Protein AF-A0A532UR45-F1 (afdb_monomer)

Mean predicted aligned error: 6.89 Å

Sequence (452 aa):
MAKKKDTLVPYDQVFPGFEAVYTGETSSTPVRENQMVSTLYSDEDGNLISQWCTIPWIFPNEEGQWKEDEWDDTVKHLCEMQSKLGPLTDSIRLLRCHITGLIPCDSGLPVTVDELLFAIARGKLERSSFKNGCLCSGLGCEQLKTSQPRHAESIRTIHAVLNAYLAGEPGQNVVKAHPEAAGFINRSYEWLGAVTDLSKVQRKMLDRMLLTFDFFIKLNYTGTDPQSSLDGSALQDMKALEALGKDVFYDENGRGLCLDAEIADQAGLPKIRPEWDPAYRETLDELKDTQKRELYETCCAIASGIHTASDCHHNTFRYIENWIHGIGTGRLGIPTRKAQSEKQRLGHMLFGYALGLDRWLMRVPMQFLLLDLGHSDLGFDPRNNILRVYACLGEEVTDIKQWLAACLWYNLVHNQQGGLISHTDLIQRCKDQGITIHEWMDSRRQRQTPRE

Solvent-accessible surface area (backbone atoms only — not comparable to full-atom values): 25284 Å² total; per-residue (Å²): 129,60,52,60,53,48,36,70,54,62,64,93,81,46,54,69,53,44,47,42,27,25,63,43,42,68,41,100,59,93,45,70,37,49,60,77,58,24,28,38,31,40,52,98,88,19,35,29,30,43,33,33,52,49,48,67,94,53,51,42,43,85,75,35,45,72,68,70,87,75,54,51,73,67,55,51,49,54,26,52,52,47,57,73,66,54,90,71,54,68,50,48,52,51,42,49,46,51,47,33,17,44,43,69,52,43,65,31,65,64,59,52,58,51,50,49,38,42,20,48,54,69,59,36,68,63,83,75,35,60,56,41,49,91,51,74,88,59,67,75,54,90,55,45,37,74,58,54,84,62,50,58,57,53,55,52,49,52,54,50,52,53,52,38,38,75,72,59,52,57,65,70,60,52,31,70,76,38,61,94,43,34,74,59,51,54,51,51,48,63,37,44,47,57,64,87,73,52,49,75,54,44,51,48,51,50,52,52,46,52,57,52,47,59,52,51,59,58,69,55,60,67,80,76,54,94,76,74,65,93,69,81,53,70,66,51,51,50,52,52,50,50,52,48,49,32,30,50,69,68,34,81,87,13,67,30,44,47,44,41,51,53,38,16,62,75,66,74,48,69,86,67,41,30,73,86,42,77,64,31,58,59,56,51,73,68,45,80,51,66,68,61,35,34,42,48,52,38,51,12,52,53,60,36,50,61,71,85,77,54,81,61,72,55,47,55,72,58,51,54,52,26,49,52,36,13,58,36,68,46,38,49,76,61,86,89,56,71,79,62,52,66,61,51,54,49,42,50,50,40,47,14,39,29,39,27,40,29,37,53,76,62,68,51,58,68,66,58,55,54,54,58,50,71,77,53,89,75,88,66,83,39,59,70,39,24,51,49,43,51,67,41,41,53,85,77,78,51,72,69,43,51,49,52,48,50,53,44,33,46,43,42,37,67,26,82,86,39,10,41,65,72,33,55,75,57,53,52,54,37,41,77,70,74,48,70,69,49,60,46,61,52,57,51,56,63,69,71,51,79,83,128

Foldseek 3Di:
DADDFLAWDFQVPDAQQKTKTFHSDFDPDWDWFFPFAWTWTADPRRTIMTMGGLQAPFGADGRNHGPPVPDDPLSVVLRVLVVVVPDDDPQLVLLSSLLRQADLLAPLPPVLVLQSLLCLQVSGHDLAAARRHDPDPGNNCLRHDHSDPCLLVVLVLVLVLLVCQLVQNPLVVSCVVPVVCNVVSVLLCVLQDGNVPADPLLVLLSVLLSLLSVLVNLVPPSVPPPPPDDDDVVVVSVVVSVVSCCLNANPCNHPNQVSQVVSCVVLVAPRQAAPPPPCLVVSLVPDPDPLSSLQSVLSNLSNCPPPPSPPRVNCNVVSVSLSSNCSRNVHSDDPPDDPCPSVVVSLLQLVLQLLLLLCVLVLHPLVVVVVLCVVDPLVDDSNVNSCSSCVSNDNDDDSSSSSSSSSSSSCQDPNPSRHNVVVVVSQVSCVVRVDHSCVNVVVVVVVPDDDD

Radius of gyration: 24.8 Å; Cα contacts (8 Å, |Δi|>4): 597; chains: 1; bounding box: 60×56×69 Å

Nearest PDB structures (foldseek):
  7p5j-assembly1_B  TM=1.112E-01  e=3.186E+00  Homo sapiens
  4m7c-assembly1_B  TM=1.637E-01  e=8.198E+00  Homo sapiens
  7rtt-assembly1_A  TM=1.139E-01  e=8.576E+00  Mus musculus
  8ct1-assembly1_A  TM=9.753E-02  e=9.815E+00  Homo sapiens

pLDDT: mean 87.44, std 14.0, range [32.69, 98.62]

Secondary structure (DSSP, 8-state):
-PPPTTEEPPGGGS-TTEEEEEEEEE-SS--EEEETTEEEEE-TT-EEEEEEESSTT----TTS---GGG--HHHHHHHHHHHHH-SPPHHHHHHHHHHHT--TT-TTTTHHHHHHHHHHHHTS--TT-B---SS-TTSS-TTPBPSSTTHHHHHHHHHHHHHHHHTT--HHHHHHH-GGGHHHHHHHHHHH--GGG--HHHHHHHHHHHHHHHHHHHHT----STT--SSSHHHHHHHHHHHHHIIIII-TTSHHHHHHHHHHHHHTPPPP--TTSTHHHHHHHH---HHHHHHHHHHHHHHT-STTSS--TTTHHHHHHHHHHHHHHS-S--TTS-TTHHHHHHHHHHHHHHHHHHHHHTT--HHHHHHHHTT---SS--HHHHHHHHHHH-S---HHHHHHHHHHHHHHHH-TTTSGGG-HHHHHHHHHTT--S-HHHHHHHHHHSPP-

Structure (mmCIF, N/CA/C/O backbone):
data_AF-A0A532UR45-F1
#
_entry.id   AF-A0A532UR45-F1
#
loop_
_atom_site.group_PDB
_atom_site.id
_atom_site.type_symbol
_atom_site.label_atom_id
_atom_site.label_alt_id
_atom_site.label_comp_id
_atom_site.label_asym_id
_atom_site.label_entity_id
_atom_site.label_seq_id
_atom_site.pdbx_PDB_ins_code
_atom_site.Cartn_x
_atom_site.Cartn_y
_atom_site.Cartn_z
_atom_site.occupancy
_atom_site.B_iso_or_equiv
_atom_site.auth_seq_id
_atom_site.auth_comp_id
_atom_site.auth_asym_id
_atom_site.auth_atom_id
_atom_site.pdbx_PDB_model_num
ATOM 1 N N . MET A 1 1 ? -9.976 -26.408 -26.961 1.00 70.56 1 MET A N 1
ATOM 2 C CA . MET A 1 1 ? -9.639 -26.769 -25.563 1.00 70.56 1 MET A CA 1
ATOM 3 C C . MET A 1 1 ? -9.176 -25.501 -24.886 1.00 70.56 1 MET A C 1
ATOM 5 O O . MET A 1 1 ? -8.404 -24.789 -25.517 1.00 70.56 1 MET A O 1
ATOM 9 N N . ALA A 1 2 ? -9.637 -25.234 -23.664 1.00 81.06 2 ALA A N 1
ATOM 10 C CA . ALA A 1 2 ? -9.231 -24.042 -22.930 1.00 81.06 2 ALA A CA 1
ATOM 11 C C . ALA A 1 2 ? -7.707 -24.005 -22.751 1.00 81.06 2 ALA A C 1
ATOM 13 O O . ALA A 1 2 ? -7.080 -25.028 -22.447 1.00 81.06 2 ALA A O 1
ATOM 14 N N . LYS A 1 3 ? -7.107 -22.832 -22.960 1.00 90.19 3 LYS A N 1
ATOM 15 C CA . LYS A 1 3 ? -5.696 -22.596 -22.633 1.00 90.19 3 LYS A CA 1
ATOM 16 C C . LYS A 1 3 ? -5.478 -22.748 -21.131 1.00 90.19 3 LYS A C 1
ATOM 18 O O . LYS A 1 3 ? -6.390 -22.555 -20.338 1.00 90.19 3 LYS A O 1
ATOM 23 N N . LYS A 1 4 ? -4.259 -23.105 -20.726 1.00 87.88 4 LYS A N 1
ATOM 24 C CA . LYS A 1 4 ? -3.931 -23.278 -19.309 1.00 87.88 4 LYS A CA 1
ATOM 25 C C . LYS A 1 4 ? -4.059 -21.936 -18.576 1.00 87.88 4 LYS A C 1
ATOM 27 O O . LYS A 1 4 ? -3.504 -20.938 -19.031 1.00 87.88 4 LYS A O 1
ATOM 32 N N . LYS A 1 5 ? -4.743 -21.952 -17.431 1.00 87.19 5 LYS A N 1
ATOM 33 C CA . LYS A 1 5 ? -4.854 -20.810 -16.520 1.00 87.19 5 LYS A CA 1
ATOM 34 C C . LYS A 1 5 ? -3.478 -20.228 -16.161 1.00 87.19 5 LYS A C 1
ATOM 36 O O . LYS A 1 5 ? -2.498 -20.972 -16.059 1.00 87.19 5 LYS A O 1
ATOM 41 N N . ASP A 1 6 ? -3.429 -18.908 -16.002 1.00 83.44 6 ASP A N 1
ATOM 42 C CA . ASP A 1 6 ? -2.278 -18.102 -15.573 1.00 83.44 6 ASP A CA 1
ATOM 43 C C . ASP A 1 6 ? -1.048 -18.242 -16.487 1.00 83.44 6 ASP A C 1
ATOM 45 O O . ASP A 1 6 ? 0.090 -17.969 -16.103 1.00 83.44 6 ASP A O 1
ATOM 49 N N . THR A 1 7 ? -1.274 -18.672 -17.731 1.00 89.31 7 THR A N 1
ATOM 50 C CA . THR A 1 7 ? -0.250 -18.702 -18.779 1.00 89.31 7 THR A CA 1
ATOM 51 C C . THR A 1 7 ? -0.288 -17.388 -19.543 1.00 89.31 7 THR A C 1
ATOM 53 O O . THR A 1 7 ? -1.366 -16.956 -19.957 1.00 89.31 7 THR A O 1
ATOM 56 N N . LEU A 1 8 ? 0.878 -16.764 -19.736 1.00 91.81 8 LEU A N 1
ATOM 57 C CA . LEU A 1 8 ? 0.994 -15.524 -20.500 1.00 91.81 8 LEU A CA 1
ATOM 58 C C . LEU A 1 8 ? 0.476 -15.721 -21.927 1.00 91.81 8 LEU A C 1
ATOM 60 O O . LEU A 1 8 ? 0.779 -16.717 -22.589 1.00 91.81 8 LEU A O 1
ATOM 64 N N . VAL A 1 9 ? -0.283 -14.739 -22.401 1.00 94.25 9 VAL A N 1
ATOM 65 C CA . VAL A 1 9 ? -0.673 -14.643 -23.810 1.00 94.25 9 VAL A CA 1
ATOM 66 C C . VAL A 1 9 ? 0.598 -14.452 -24.661 1.00 94.25 9 VAL A C 1
ATOM 68 O O . VAL A 1 9 ? 1.576 -13.880 -24.165 1.00 94.25 9 VAL A O 1
ATOM 71 N N . PRO A 1 10 ? 0.664 -14.940 -25.914 1.00 94.44 10 PRO A N 1
ATOM 72 C CA . PRO A 1 10 ? 1.804 -14.682 -26.795 1.00 94.44 10 PRO A CA 1
ATOM 73 C C . PRO A 1 10 ? 2.167 -13.190 -26.886 1.00 94.44 10 PRO A C 1
ATOM 75 O O . PRO A 1 10 ? 1.291 -12.327 -26.893 1.00 94.44 10 PRO A O 1
ATOM 78 N N . TYR A 1 11 ? 3.468 -12.876 -26.909 1.00 92.88 11 TYR A N 1
ATOM 79 C CA . TYR A 1 11 ? 3.941 -11.488 -26.801 1.00 92.88 11 TYR A CA 1
ATOM 80 C C . TYR A 1 11 ? 3.491 -10.596 -27.969 1.00 92.88 11 TYR A C 1
ATOM 82 O O . TYR A 1 11 ? 3.271 -9.405 -27.797 1.00 92.88 11 TYR A O 1
ATOM 90 N N . ASP A 1 12 ? 3.328 -11.170 -29.156 1.00 91.81 12 ASP A N 1
ATOM 91 C CA . ASP A 1 12 ? 2.842 -10.490 -30.359 1.00 91.81 12 ASP A CA 1
ATOM 92 C C . ASP A 1 12 ? 1.362 -10.078 -30.286 1.00 91.81 12 ASP A C 1
ATOM 94 O O . ASP A 1 12 ? 0.900 -9.310 -31.125 1.00 91.81 12 ASP A O 1
ATOM 98 N N . GLN A 1 13 ? 0.633 -10.553 -29.274 1.00 92.00 13 GLN A N 1
ATOM 99 C CA . GLN A 1 13 ? -0.769 -10.216 -29.021 1.00 92.00 13 GLN A CA 1
ATOM 100 C C . GLN A 1 13 ? -0.943 -9.213 -27.870 1.00 92.00 13 GLN A C 1
ATOM 102 O O . GLN A 1 13 ? -2.070 -8.835 -27.550 1.00 92.00 13 GLN A O 1
ATOM 107 N N . VAL A 1 14 ? 0.148 -8.773 -27.234 1.00 91.81 14 VAL A N 1
ATOM 108 C CA . VAL A 1 14 ? 0.117 -7.741 -26.190 1.00 91.81 14 VAL A CA 1
ATOM 109 C C . VAL A 1 14 ? 0.839 -6.483 -26.657 1.00 91.81 14 VAL A C 1
ATOM 111 O O . VAL A 1 14 ? 1.890 -6.529 -27.294 1.00 91.81 14 VAL A O 1
ATOM 114 N N . PHE A 1 15 ? 0.264 -5.331 -26.331 1.00 91.44 15 PHE A N 1
ATOM 115 C CA . PHE A 1 15 ? 0.822 -4.035 -26.698 1.00 91.44 15 PHE A CA 1
ATOM 116 C C . PHE A 1 15 ? 1.814 -3.542 -25.635 1.00 91.44 15 PHE A C 1
ATOM 118 O O . PHE A 1 15 ? 1.687 -3.895 -24.458 1.00 91.44 15 PHE A O 1
ATOM 125 N N . PRO A 1 16 ? 2.798 -2.702 -26.009 1.00 94.00 16 PRO A N 1
ATOM 126 C CA . PRO A 1 16 ? 3.632 -1.995 -25.046 1.00 94.00 16 PRO A CA 1
ATOM 127 C C . PRO A 1 16 ? 2.796 -1.322 -23.957 1.00 94.00 16 PRO A C 1
ATOM 129 O O . PRO A 1 16 ? 1.780 -0.699 -24.244 1.00 94.00 16 PRO A O 1
ATOM 132 N N . GLY A 1 17 ? 3.215 -1.468 -22.702 1.00 91.69 17 GLY A N 1
ATOM 133 C CA . GLY A 1 17 ? 2.440 -0.987 -21.562 1.00 91.69 17 GLY A CA 1
ATOM 134 C C . GLY A 1 17 ? 1.393 -1.970 -21.033 1.00 91.69 17 GLY A C 1
ATOM 135 O O . GLY A 1 17 ? 0.958 -1.772 -19.903 1.00 91.69 17 GLY A O 1
ATOM 136 N N . PHE A 1 18 ? 1.076 -3.070 -21.719 1.00 93.62 18 PHE A N 1
ATOM 137 C CA . PHE A 1 18 ? 0.091 -4.067 -21.278 1.00 93.62 18 PHE A CA 1
ATOM 138 C C . PHE A 1 18 ? 0.689 -5.458 -21.068 1.00 93.62 18 PHE A C 1
ATOM 140 O O . PHE A 1 18 ? 1.755 -5.786 -21.587 1.00 93.62 18 PHE A O 1
ATOM 147 N N . GLU A 1 19 ? -0.024 -6.277 -20.298 1.00 93.12 19 GLU A N 1
ATOM 148 C CA . GLU A 1 19 ? 0.224 -7.710 -20.183 1.00 93.12 19 GLU A CA 1
ATOM 149 C C . GLU A 1 19 ? -1.102 -8.477 -20.060 1.00 93.12 19 GLU A C 1
ATOM 151 O O . GLU A 1 19 ? -2.129 -7.889 -19.712 1.00 93.12 19 GLU A O 1
ATOM 156 N N . ALA A 1 20 ? -1.099 -9.769 -20.397 1.00 93.25 20 ALA A N 1
ATOM 157 C CA . ALA A 1 20 ? -2.294 -10.599 -20.349 1.00 93.25 20 ALA A CA 1
ATOM 158 C C . ALA A 1 20 ? -2.008 -12.076 -20.035 1.00 93.25 20 ALA A C 1
ATOM 160 O O . ALA A 1 20 ? -0.983 -12.632 -20.441 1.00 93.25 20 ALA A O 1
ATOM 161 N N . VAL A 1 21 ? -2.956 -12.738 -19.365 1.00 91.94 21 VAL A N 1
ATOM 162 C CA . VAL A 1 21 ? -2.961 -14.196 -19.151 1.00 91.94 21 VAL A CA 1
ATOM 163 C C . VAL A 1 21 ? -4.276 -14.831 -19.573 1.00 91.94 21 VAL A C 1
ATOM 165 O O . VAL A 1 21 ? -5.342 -14.220 -19.505 1.00 91.94 21 VAL A O 1
ATOM 168 N N . TYR A 1 22 ? -4.204 -16.106 -19.942 1.00 92.62 22 TYR A N 1
ATOM 169 C CA . TYR A 1 22 ? -5.384 -16.950 -20.072 1.00 92.62 22 TYR A CA 1
ATOM 170 C C . TYR A 1 22 ? -5.962 -17.297 -18.699 1.00 92.62 22 TYR A C 1
ATOM 172 O O . TYR A 1 22 ? -5.237 -17.679 -17.783 1.00 92.62 22 TYR A O 1
ATOM 180 N N . THR A 1 23 ? -7.283 -17.238 -18.573 1.00 89.56 23 THR A N 1
ATOM 181 C CA . THR A 1 23 ? -7.998 -17.538 -17.318 1.00 89.56 23 THR A CA 1
ATOM 182 C C . THR A 1 23 ? -8.205 -19.034 -17.071 1.00 89.56 23 THR A C 1
ATOM 184 O O . THR A 1 23 ? -8.494 -19.442 -15.950 1.00 89.56 23 THR A O 1
ATOM 187 N N . GLY A 1 24 ? -8.045 -19.871 -18.102 1.00 90.62 24 GLY A N 1
ATOM 188 C CA . GLY A 1 24 ? -8.428 -21.287 -18.048 1.00 90.62 24 GLY A CA 1
ATOM 189 C C . GLY A 1 24 ? -9.858 -21.568 -18.500 1.00 90.62 24 GLY A C 1
ATOM 190 O O . GLY A 1 24 ? -10.245 -22.731 -18.596 1.00 90.62 24 GLY A O 1
ATOM 191 N N . GLU A 1 25 ? -10.629 -20.524 -18.793 1.00 92.06 25 GLU A N 1
ATOM 192 C CA . GLU A 1 25 ? -12.041 -20.612 -19.141 1.00 92.06 25 GLU A CA 1
ATOM 193 C C . GLU A 1 25 ? -12.277 -20.273 -20.618 1.00 92.06 25 GLU A C 1
ATOM 195 O O . GLU A 1 25 ? -11.432 -19.680 -21.296 1.00 92.06 25 GLU A O 1
ATOM 200 N N . THR A 1 26 ? -13.440 -20.674 -21.131 1.00 94.19 26 THR A N 1
ATOM 201 C CA . THR A 1 26 ? -13.862 -20.393 -22.508 1.00 94.19 26 THR A CA 1
ATOM 202 C C . THR A 1 26 ? -15.289 -19.877 -22.538 1.00 94.19 26 THR A C 1
ATOM 204 O O . THR A 1 26 ? -16.128 -20.357 -21.777 1.00 94.19 26 THR A O 1
ATOM 207 N N . SER A 1 27 ? -15.582 -18.987 -23.478 1.00 93.75 27 SER A N 1
ATOM 208 C CA . SER A 1 27 ? -16.926 -18.499 -23.768 1.00 93.75 27 SER A CA 1
ATOM 209 C C . SER A 1 27 ? -17.316 -18.815 -25.210 1.00 93.75 27 SER A C 1
ATOM 211 O O . SER A 1 27 ? -16.515 -18.673 -26.130 1.00 93.75 27 SER A O 1
ATOM 213 N N . SER A 1 28 ? -18.571 -19.221 -25.417 1.00 91.94 28 SER A N 1
ATOM 214 C CA . SER A 1 28 ? -19.148 -19.419 -26.755 1.00 91.94 28 SER A CA 1
ATOM 215 C C . SER A 1 28 ? -19.608 -18.117 -27.419 1.00 91.94 28 SER A C 1
ATOM 217 O O . SER A 1 28 ? -19.982 -18.125 -28.588 1.00 91.94 28 SER A O 1
ATOM 219 N N . THR A 1 29 ? -19.636 -17.011 -26.675 1.00 93.88 29 THR A N 1
ATOM 220 C CA . THR A 1 29 ? -19.993 -15.675 -27.167 1.00 93.88 29 THR A CA 1
ATOM 221 C C . THR A 1 29 ? -18.860 -14.694 -26.888 1.00 93.88 29 THR A C 1
ATOM 223 O O . THR A 1 29 ? -18.220 -14.830 -25.842 1.00 93.88 29 THR A O 1
ATOM 226 N N . PRO A 1 30 ? -18.629 -13.687 -27.752 1.00 93.81 30 PRO A N 1
ATOM 227 C CA . PRO A 1 30 ? -17.631 -12.660 -27.489 1.00 93.81 30 PRO A CA 1
ATOM 228 C C . PRO A 1 30 ? -17.841 -12.002 -26.123 1.00 93.81 30 PRO A C 1
ATOM 230 O O . PRO A 1 30 ? -18.949 -11.560 -25.814 1.00 93.81 30 PRO A O 1
ATOM 233 N N . VAL A 1 31 ? -16.783 -11.949 -25.316 1.00 92.50 31 VAL A N 1
ATOM 234 C CA . VAL A 1 31 ? -16.777 -11.288 -24.004 1.00 92.50 31 VAL A CA 1
ATOM 235 C C . VAL A 1 31 ? -15.895 -10.053 -24.083 1.00 92.50 31 VAL A C 1
ATOM 237 O O . VAL A 1 31 ? -14.820 -10.096 -24.684 1.00 92.50 31 VAL A O 1
ATOM 240 N N . ARG A 1 32 ? -16.352 -8.960 -23.471 1.00 92.00 32 ARG A N 1
ATOM 241 C CA . ARG A 1 32 ? -15.532 -7.806 -23.110 1.00 92.00 32 ARG A CA 1
ATOM 242 C C . ARG A 1 32 ? -16.158 -7.128 -21.899 1.00 92.00 32 ARG A C 1
ATOM 244 O O . ARG A 1 32 ? -17.236 -6.556 -22.018 1.00 92.00 32 ARG A O 1
ATOM 251 N N . GLU A 1 33 ? -15.495 -7.205 -20.756 1.00 90.62 33 GLU A N 1
ATOM 252 C CA . GLU A 1 33 ? -15.994 -6.629 -19.507 1.00 90.62 33 GLU A CA 1
ATOM 253 C C . GLU A 1 33 ? -14.854 -6.119 -18.621 1.00 90.62 33 GLU A C 1
ATOM 255 O O . GLU A 1 33 ? -13.717 -6.598 -18.683 1.00 90.62 33 GLU A O 1
ATOM 260 N N . ASN A 1 34 ? -15.164 -5.126 -17.790 1.00 86.88 34 ASN A N 1
ATOM 261 C CA . ASN A 1 34 ? -14.252 -4.621 -16.775 1.00 86.88 34 ASN A CA 1
ATOM 262 C C . ASN A 1 34 ? -14.258 -5.549 -15.546 1.00 86.88 34 ASN A C 1
ATOM 264 O O . ASN A 1 34 ? -15.299 -5.793 -14.942 1.00 86.88 34 ASN A O 1
ATOM 268 N N . GLN A 1 35 ? -13.074 -6.011 -15.143 1.00 82.56 35 GLN A N 1
ATOM 269 C CA . GLN A 1 35 ? -12.822 -6.742 -13.902 1.00 82.56 35 GLN A CA 1
ATOM 270 C C . GLN A 1 35 ? -11.938 -5.920 -12.956 1.00 82.56 35 GLN A C 1
ATOM 272 O O . GLN A 1 35 ? -10.845 -6.341 -12.564 1.00 82.56 35 GLN A O 1
ATOM 277 N N . MET A 1 36 ? -12.420 -4.724 -12.612 1.00 79.44 36 MET A N 1
ATOM 278 C CA . MET A 1 36 ? -11.828 -3.703 -11.740 1.00 79.44 36 MET A CA 1
ATOM 279 C C . MET A 1 36 ? -10.464 -3.167 -12.204 1.00 79.44 36 MET A C 1
ATOM 281 O O . MET A 1 36 ? -10.320 -1.989 -12.514 1.00 79.44 36 MET A O 1
ATOM 285 N N . VAL A 1 37 ? -9.448 -4.027 -12.223 1.00 80.12 37 VAL A N 1
ATOM 286 C CA . VAL A 1 37 ? -8.055 -3.694 -12.559 1.00 80.12 37 VAL A CA 1
ATOM 287 C C . VAL A 1 37 ? -7.613 -4.272 -13.902 1.00 80.12 37 VAL A C 1
ATOM 289 O O . VAL A 1 37 ? -6.492 -4.034 -14.348 1.00 80.12 37 VAL A O 1
ATOM 292 N N . SER A 1 38 ? -8.483 -5.054 -14.538 1.00 87.06 38 SER A N 1
ATOM 293 C CA . SER A 1 38 ? -8.219 -5.749 -15.791 1.00 87.06 38 SER A CA 1
ATOM 294 C C . SER A 1 38 ? -9.441 -5.707 -16.703 1.00 87.06 38 SER A C 1
ATOM 296 O O . SER A 1 38 ? -10.557 -5.463 -16.254 1.00 87.06 38 SER A O 1
ATOM 298 N N . THR A 1 39 ? -9.226 -5.931 -17.993 1.00 90.38 39 THR A N 1
ATOM 299 C CA . THR A 1 39 ? -10.289 -6.208 -18.958 1.00 90.38 39 THR A CA 1
ATOM 300 C C . THR A 1 39 ? -10.309 -7.707 -19.213 1.00 90.38 39 THR A C 1
ATOM 302 O O . THR A 1 39 ? -9.286 -8.267 -19.616 1.00 90.38 39 THR A O 1
ATOM 305 N N . LEU A 1 40 ? -11.457 -8.348 -18.997 1.00 92.19 40 LEU A N 1
ATOM 306 C CA . LEU A 1 40 ? -11.696 -9.713 -19.451 1.00 92.19 40 LEU A CA 1
ATOM 307 C C . LEU A 1 40 ? -12.231 -9.661 -20.879 1.00 92.19 40 LEU A C 1
ATOM 309 O O . LEU A 1 40 ? -13.204 -8.957 -21.145 1.00 92.19 40 LEU A O 1
ATOM 313 N N . TYR A 1 41 ? -11.631 -10.415 -21.793 1.00 93.88 41 TYR A N 1
ATOM 314 C CA . TYR A 1 41 ? -12.155 -10.579 -23.145 1.00 93.88 41 TYR A CA 1
ATOM 315 C C . TYR A 1 41 ? -11.911 -11.983 -23.695 1.00 93.88 41 TYR A C 1
ATOM 317 O O . TYR A 1 41 ? -11.108 -12.734 -23.152 1.00 93.88 41 TYR A O 1
ATOM 325 N N . SER A 1 42 ? -12.611 -12.356 -24.765 1.00 95.38 42 SER A N 1
ATOM 326 C CA . SER A 1 42 ? -12.399 -13.633 -25.460 1.00 95.38 42 SER A CA 1
ATOM 327 C C . SER A 1 42 ? -11.563 -13.463 -26.732 1.00 95.38 42 SER A C 1
ATOM 329 O O . SER A 1 42 ? -11.825 -12.534 -27.498 1.00 95.38 42 SER A O 1
ATOM 331 N N . ASP A 1 43 ? -10.627 -14.377 -26.997 1.00 94.31 43 ASP A N 1
ATOM 332 C CA . ASP A 1 43 ? -9.973 -14.490 -28.311 1.00 94.31 43 ASP A CA 1
ATOM 333 C C . ASP A 1 43 ? -10.884 -15.149 -29.373 1.00 94.31 43 ASP A C 1
ATOM 335 O O . ASP A 1 43 ? -12.033 -15.506 -29.097 1.00 94.31 43 ASP A O 1
ATOM 339 N N . GLU A 1 44 ? -10.384 -15.296 -30.606 1.00 93.00 44 GLU A N 1
ATOM 340 C CA . GLU A 1 44 ? -11.124 -15.901 -31.731 1.00 93.00 44 GLU A CA 1
ATOM 341 C C . GLU A 1 44 ? -11.523 -17.367 -31.481 1.00 93.00 44 GLU A C 1
ATOM 343 O O . GLU A 1 44 ? -12.534 -17.834 -32.007 1.00 93.00 44 GLU A O 1
ATOM 348 N N . ASP A 1 45 ? -10.765 -18.076 -30.640 1.00 93.19 45 ASP A N 1
ATOM 349 C CA . ASP A 1 45 ? -11.025 -19.460 -30.232 1.00 93.19 45 ASP A CA 1
ATOM 350 C C . ASP A 1 45 ? -11.972 -19.543 -29.014 1.00 93.19 45 ASP A C 1
ATOM 352 O O . ASP A 1 45 ? -12.273 -20.636 -28.519 1.00 93.19 45 ASP A O 1
ATOM 356 N N . GLY A 1 46 ? -12.434 -18.396 -28.507 1.00 94.12 46 GLY A N 1
ATOM 357 C CA . GLY A 1 46 ? -13.294 -18.285 -27.337 1.00 94.12 46 GLY A CA 1
ATOM 358 C C . GLY A 1 46 ? -12.566 -18.450 -26.001 1.00 94.12 46 GLY A C 1
ATOM 359 O O . GLY A 1 46 ? -13.241 -18.573 -24.981 1.00 94.12 46 GLY A O 1
ATOM 360 N N . ASN A 1 47 ? -11.228 -18.465 -25.950 1.00 96.06 47 ASN A N 1
ATOM 361 C CA . ASN A 1 47 ? -10.500 -18.491 -24.676 1.00 96.06 47 ASN A CA 1
ATOM 362 C C . ASN A 1 47 ? -10.630 -17.142 -23.978 1.00 96.06 47 ASN A C 1
ATOM 364 O O . ASN A 1 47 ? -10.408 -16.096 -24.585 1.00 96.06 47 ASN A O 1
ATOM 368 N N . LEU A 1 48 ? -10.934 -17.171 -22.685 1.00 95.12 48 LEU A N 1
ATOM 369 C CA . LEU A 1 48 ? -11.030 -15.969 -21.873 1.00 95.12 48 LEU A CA 1
ATOM 370 C C . LEU A 1 48 ? -9.643 -15.516 -21.404 1.00 95.12 48 LEU A C 1
ATOM 372 O O . LEU A 1 48 ? -8.884 -16.285 -20.803 1.00 95.12 48 LEU A O 1
ATOM 376 N N . ILE A 1 49 ? -9.341 -14.248 -21.661 1.00 94.00 49 ILE A N 1
ATOM 377 C CA . ILE A 1 49 ? -8.082 -13.562 -21.393 1.00 94.00 49 ILE A CA 1
ATOM 378 C C . ILE A 1 49 ? -8.349 -12.410 -20.429 1.00 94.00 49 ILE A C 1
ATOM 380 O O . ILE A 1 49 ? -9.223 -11.583 -20.676 1.00 94.00 49 ILE A O 1
ATOM 384 N N . SER A 1 50 ? -7.560 -12.329 -19.361 1.00 92.00 50 SER A N 1
ATOM 385 C CA . SER A 1 50 ? -7.493 -11.145 -18.503 1.00 92.00 50 SER A CA 1
ATOM 386 C C . SER A 1 50 ? -6.279 -10.317 -18.915 1.00 92.00 50 SER A C 1
ATOM 388 O O . SER A 1 50 ? -5.160 -10.831 -18.928 1.00 92.00 50 SER A O 1
ATOM 390 N N . GLN A 1 51 ? -6.494 -9.054 -19.279 1.00 92.44 51 GLN A N 1
ATOM 391 C CA . GLN A 1 51 ? -5.447 -8.093 -19.638 1.00 92.44 51 GLN A CA 1
ATOM 392 C C . GLN A 1 51 ? -5.435 -6.926 -18.660 1.00 92.44 51 GLN A C 1
ATOM 394 O O . GLN A 1 51 ? -6.488 -6.404 -18.308 1.00 92.44 51 GLN A O 1
ATOM 399 N N . TRP A 1 52 ? -4.252 -6.457 -18.277 1.00 90.44 52 TRP A N 1
ATOM 400 C CA . TRP A 1 52 ? -4.078 -5.283 -17.422 1.00 90.44 52 TRP A CA 1
ATOM 401 C C . TRP A 1 52 ? -2.970 -4.369 -17.942 1.00 90.44 52 TRP A C 1
ATOM 403 O O . TRP A 1 52 ? -2.085 -4.774 -18.701 1.00 90.44 52 TRP A O 1
ATOM 413 N N . CYS A 1 53 ? -3.006 -3.116 -17.494 1.00 90.81 53 CYS A N 1
ATOM 414 C CA . CYS A 1 53 ? -1.939 -2.160 -17.735 1.00 90.81 53 CYS A CA 1
ATOM 415 C C . CYS A 1 53 ? -0.762 -2.424 -16.781 1.00 90.81 53 CYS A C 1
ATOM 417 O O . CYS A 1 53 ? -0.923 -2.555 -15.568 1.00 90.81 53 CYS A O 1
ATOM 419 N N . THR A 1 54 ? 0.453 -2.477 -17.322 1.00 89.50 54 THR A N 1
ATOM 420 C CA . THR A 1 54 ? 1.707 -2.576 -16.554 1.00 89.50 54 THR A CA 1
ATOM 421 C C . THR A 1 54 ? 2.159 -1.225 -15.986 1.00 89.50 54 THR A C 1
ATOM 423 O O . THR A 1 54 ? 3.144 -1.150 -15.241 1.00 89.50 54 THR A O 1
ATOM 426 N N . ILE A 1 55 ? 1.457 -0.143 -16.320 1.00 88.25 55 ILE A N 1
ATOM 427 C CA . ILE A 1 55 ? 1.625 1.165 -15.696 1.00 88.25 55 ILE A CA 1
ATOM 428 C C . ILE A 1 55 ? 0.743 1.210 -14.439 1.00 88.25 55 ILE A C 1
ATOM 430 O O . ILE A 1 55 ? -0.465 0.993 -14.542 1.00 88.25 55 ILE A O 1
ATOM 434 N N . PRO A 1 56 ? 1.322 1.455 -13.251 1.00 77.94 56 PRO A N 1
ATOM 435 C CA . PRO A 1 56 ? 0.572 1.456 -11.998 1.00 77.94 56 PRO A CA 1
ATOM 436 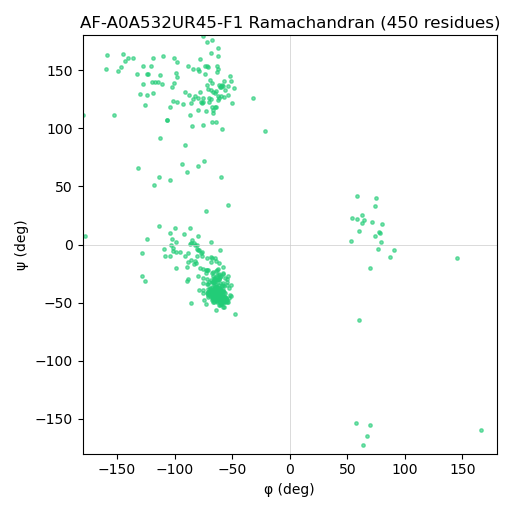C C . PRO A 1 56 ? -0.652 2.383 -12.038 1.00 77.94 56 PRO A C 1
ATOM 438 O O . PRO A 1 56 ? -0.539 3.525 -12.474 1.00 77.94 56 PRO A O 1
ATOM 441 N N . TRP A 1 57 ? -1.785 1.907 -11.510 1.00 75.94 57 TRP A N 1
ATOM 442 C CA . TRP A 1 57 ? -3.027 2.676 -11.290 1.00 75.94 57 TRP A CA 1
ATOM 443 C C . TRP A 1 57 ? -3.717 3.238 -12.536 1.00 75.94 57 TRP A C 1
ATOM 445 O O . TRP A 1 57 ? -4.569 4.114 -12.421 1.00 75.94 57 TRP A O 1
ATOM 455 N N . ILE A 1 58 ? -3.398 2.709 -13.715 1.00 84.06 58 ILE A N 1
ATOM 456 C CA . ILE A 1 58 ? -4.216 2.907 -14.910 1.00 84.06 58 ILE A CA 1
ATOM 457 C C . ILE A 1 58 ? -5.196 1.739 -14.984 1.00 84.06 58 ILE A C 1
ATOM 459 O O . ILE A 1 58 ? -4.773 0.584 -15.026 1.00 84.06 58 ILE A O 1
ATOM 463 N N . PHE A 1 59 ? -6.493 2.045 -14.980 1.00 84.38 59 PHE A N 1
ATOM 464 C CA . PHE A 1 59 ? -7.588 1.072 -14.981 1.00 84.38 59 PHE A CA 1
ATOM 465 C C . PHE A 1 59 ? -8.474 1.250 -16.213 1.00 84.38 59 PHE A C 1
ATOM 467 O O . PHE A 1 59 ? -8.533 2.357 -16.760 1.00 84.38 59 PHE A O 1
ATOM 474 N N . PRO A 1 60 ? -9.161 0.186 -16.661 1.00 84.69 60 PRO A N 1
ATOM 475 C CA . PRO A 1 60 ? -10.114 0.328 -17.741 1.00 84.69 60 PRO A CA 1
ATOM 476 C C . PRO A 1 60 ? -11.367 1.070 -17.250 1.00 84.69 60 PRO A C 1
ATOM 478 O O . PRO A 1 60 ? -11.706 1.028 -16.065 1.00 84.69 60 PRO A O 1
ATOM 481 N N . ASN A 1 61 ? -12.070 1.745 -18.160 1.00 86.44 61 ASN A N 1
ATOM 482 C CA . ASN A 1 61 ? -13.395 2.306 -17.880 1.00 86.44 61 ASN A CA 1
ATOM 483 C C . ASN A 1 61 ? -14.441 1.195 -17.666 1.00 86.44 61 ASN A C 1
ATOM 485 O O . ASN A 1 61 ? -14.138 0.008 -17.804 1.00 86.44 61 ASN A O 1
ATOM 489 N N . GLU A 1 62 ? -15.675 1.560 -17.319 1.00 84.75 62 GLU A N 1
ATOM 490 C CA . GLU A 1 62 ? -16.765 0.605 -17.056 1.00 84.75 62 GLU A CA 1
ATOM 491 C C . GLU A 1 62 ? -16.996 -0.367 -18.231 1.00 84.75 62 GLU A C 1
ATOM 493 O O . GLU A 1 62 ? -17.331 -1.530 -18.016 1.00 84.75 62 GLU A O 1
ATOM 498 N N . GLU A 1 63 ? -16.709 0.063 -19.462 1.00 85.69 63 GLU A N 1
ATOM 499 C CA . GLU A 1 63 ? -16.813 -0.736 -20.685 1.00 85.69 63 GLU A CA 1
ATOM 500 C C . GLU A 1 63 ? -15.574 -1.603 -21.008 1.00 85.69 63 GLU A C 1
ATOM 502 O O . GLU A 1 63 ? -15.525 -2.247 -22.061 1.00 85.69 63 GLU A O 1
ATOM 507 N N . GLY A 1 64 ? -14.547 -1.633 -20.154 1.00 81.25 64 GLY A N 1
ATOM 508 C CA . GLY A 1 64 ? -13.332 -2.421 -20.405 1.00 81.25 64 GLY A CA 1
ATOM 509 C C . GLY A 1 64 ? -12.417 -1.810 -21.481 1.00 81.25 64 GLY A C 1
ATOM 510 O O . GLY A 1 64 ? -11.824 -2.525 -22.298 1.00 81.25 64 GLY A O 1
ATOM 511 N N . GLN A 1 65 ? -12.362 -0.482 -21.576 1.00 86.88 65 GLN A N 1
ATOM 512 C CA . GLN A 1 65 ? -11.508 0.270 -22.501 1.00 86.88 65 GLN A CA 1
ATOM 513 C C . GLN A 1 65 ? -10.430 1.050 -21.749 1.00 86.88 65 GLN A C 1
ATOM 515 O O . GLN A 1 65 ? -10.655 1.561 -20.653 1.00 86.88 65 GLN A O 1
ATOM 520 N N . TRP A 1 66 ? -9.260 1.171 -22.373 1.00 87.69 66 TRP A N 1
ATOM 521 C CA . TRP A 1 66 ? -8.097 1.860 -21.822 1.00 87.69 66 TRP A CA 1
ATOM 522 C C . TRP A 1 66 ? -7.938 3.239 -22.456 1.00 87.69 66 TRP A C 1
ATOM 524 O O . TRP A 1 66 ? -8.038 3.383 -23.673 1.00 87.69 66 TRP A O 1
ATOM 534 N N . LYS A 1 67 ? -7.662 4.248 -21.632 1.00 86.75 67 LYS A N 1
ATOM 535 C CA . LYS A 1 67 ? -7.467 5.633 -22.074 1.00 86.75 67 LYS A CA 1
ATOM 536 C C . LYS A 1 67 ? -5.993 5.943 -22.325 1.00 86.75 67 LYS A C 1
ATOM 538 O O . LYS A 1 67 ? -5.337 6.632 -21.547 1.00 86.75 67 LYS A O 1
ATOM 543 N N . GLU A 1 68 ? -5.440 5.351 -23.377 1.00 85.88 68 GLU A N 1
ATOM 544 C CA . GLU A 1 68 ? -4.022 5.515 -23.738 1.00 85.88 68 GLU A CA 1
ATOM 545 C C . GLU A 1 68 ? -3.677 6.950 -24.173 1.00 85.88 68 GLU A C 1
ATOM 547 O O . GLU A 1 68 ? -2.536 7.397 -24.060 1.00 85.88 68 GLU A O 1
ATOM 552 N N . ASP A 1 69 ? -4.672 7.705 -24.633 1.00 86.62 69 ASP A N 1
ATOM 553 C CA . ASP A 1 69 ? -4.562 9.119 -24.982 1.00 86.62 69 ASP A CA 1
ATOM 554 C C . ASP A 1 69 ? -4.282 10.016 -23.764 1.00 86.62 69 ASP A C 1
ATOM 556 O O . ASP A 1 69 ? -3.609 11.042 -23.900 1.00 86.62 69 ASP A O 1
ATOM 560 N N . GLU A 1 70 ? -4.705 9.590 -22.570 1.00 86.56 70 GLU A N 1
ATOM 561 C CA . GLU A 1 70 ? -4.442 10.269 -21.296 1.00 86.56 70 GLU A CA 1
ATOM 562 C C . GLU A 1 70 ? -3.047 9.944 -20.715 1.00 86.56 70 GLU A C 1
ATOM 564 O O . GLU A 1 70 ? -2.673 10.473 -19.666 1.00 86.56 70 GLU A O 1
ATOM 569 N N . TRP A 1 71 ? -2.240 9.101 -21.376 1.00 90.62 71 TRP A N 1
ATOM 570 C CA . TRP A 1 71 ? -0.896 8.767 -20.896 1.00 90.62 71 TRP A CA 1
ATOM 571 C C . TRP A 1 71 ? 0.046 9.973 -20.934 1.00 90.62 71 TRP A C 1
ATOM 573 O O . TRP A 1 71 ? 0.191 10.659 -21.954 1.00 90.62 71 TRP A O 1
ATOM 583 N N . ASP A 1 72 ? 0.744 10.196 -19.820 1.00 89.38 72 ASP A N 1
ATOM 584 C CA . ASP A 1 72 ? 1.778 11.221 -19.731 1.00 89.38 72 ASP A CA 1
ATOM 585 C C . ASP A 1 72 ? 3.012 10.872 -20.593 1.00 89.38 72 ASP A C 1
ATOM 587 O O . ASP A 1 72 ? 3.205 9.737 -21.044 1.00 89.38 72 ASP A O 1
ATOM 591 N N . ASP A 1 73 ? 3.873 11.863 -20.836 1.00 90.12 73 ASP A N 1
ATOM 592 C CA . ASP A 1 73 ? 5.074 11.689 -21.666 1.00 90.12 73 ASP A CA 1
ATOM 593 C C . ASP A 1 73 ? 6.047 10.642 -21.108 1.00 90.12 73 ASP A C 1
ATOM 595 O O . ASP A 1 73 ? 6.792 10.012 -21.858 1.00 90.12 73 ASP A O 1
ATOM 599 N N . THR A 1 74 ? 6.057 10.445 -19.789 1.00 91.50 74 THR A N 1
ATOM 600 C CA . THR A 1 74 ? 6.917 9.458 -19.135 1.00 91.50 74 THR A CA 1
ATOM 601 C C . THR A 1 74 ? 6.430 8.046 -19.449 1.00 91.50 74 THR A C 1
ATOM 603 O O . THR A 1 74 ? 7.227 7.189 -19.828 1.00 91.50 74 THR A O 1
ATOM 606 N N . VAL A 1 75 ? 5.120 7.805 -19.366 1.00 93.50 75 VAL A N 1
ATOM 607 C CA . VAL A 1 75 ? 4.486 6.536 -19.744 1.00 93.50 75 VAL A CA 1
ATOM 608 C C . VAL A 1 75 ? 4.705 6.241 -21.223 1.00 93.50 75 VAL A C 1
ATOM 610 O O . VAL A 1 75 ? 5.137 5.138 -21.571 1.00 93.50 75 VAL A O 1
ATOM 613 N N . LYS A 1 76 ? 4.490 7.237 -22.090 1.00 93.69 76 LYS A N 1
ATOM 614 C CA . LYS A 1 76 ? 4.764 7.122 -23.530 1.00 93.69 76 LYS A CA 1
ATOM 615 C C . LYS A 1 76 ? 6.222 6.735 -23.779 1.00 93.69 76 LYS A C 1
ATOM 617 O O . LYS A 1 76 ? 6.483 5.779 -24.506 1.00 93.69 76 LYS A O 1
ATOM 622 N N . HIS A 1 77 ? 7.168 7.377 -23.091 1.00 94.38 77 HIS A N 1
ATOM 623 C CA . HIS A 1 77 ? 8.586 7.037 -23.194 1.00 94.38 77 HIS A CA 1
ATOM 624 C C . HIS A 1 77 ? 8.896 5.595 -22.758 1.00 94.38 77 HIS A C 1
ATOM 626 O O . HIS A 1 77 ? 9.650 4.898 -23.437 1.00 94.38 77 HIS A O 1
ATOM 632 N N . LEU A 1 78 ? 8.306 5.110 -21.660 1.00 95.69 78 LEU A N 1
ATOM 633 C CA . LEU A 1 78 ? 8.481 3.720 -21.215 1.00 95.69 78 LEU A CA 1
ATOM 634 C C . LEU A 1 78 ? 7.939 2.711 -22.240 1.00 95.69 78 LEU A C 1
ATOM 636 O O . LEU A 1 78 ? 8.558 1.665 -22.456 1.00 95.69 78 LEU A O 1
ATOM 640 N N . CYS A 1 79 ? 6.819 3.027 -22.894 1.00 95.44 79 CYS A N 1
ATOM 641 C CA . CYS A 1 79 ? 6.229 2.193 -23.942 1.00 95.44 79 CYS A CA 1
ATOM 642 C C . CYS A 1 79 ? 7.071 2.210 -25.229 1.00 95.44 79 CYS A C 1
ATOM 644 O O . CYS A 1 79 ? 7.275 1.170 -25.858 1.00 95.44 79 CYS A O 1
ATOM 646 N N . GLU A 1 80 ? 7.646 3.357 -25.593 1.00 95.88 80 GLU A N 1
ATOM 647 C CA . GLU A 1 80 ? 8.620 3.454 -26.686 1.00 95.88 80 GLU A CA 1
ATOM 648 C C . GLU A 1 80 ? 9.891 2.648 -26.400 1.00 95.88 80 GLU A C 1
ATOM 650 O O . GLU A 1 80 ? 10.416 1.984 -27.296 1.00 95.88 80 GLU A O 1
ATOM 655 N N . MET A 1 81 ? 10.402 2.700 -25.162 1.00 96.62 81 MET A N 1
ATOM 656 C CA . MET A 1 81 ? 11.531 1.871 -24.736 1.00 96.62 81 MET A CA 1
ATOM 657 C C . MET A 1 81 ? 11.193 0.390 -24.901 1.00 96.62 81 MET A C 1
ATOM 659 O O . MET A 1 81 ? 11.964 -0.317 -25.540 1.00 96.62 81 MET A O 1
ATOM 663 N N . GLN A 1 82 ? 10.032 -0.056 -24.406 1.00 96.50 82 GLN A N 1
ATOM 664 C CA . GLN A 1 82 ? 9.573 -1.441 -24.556 1.00 96.50 82 GLN A CA 1
ATOM 665 C C . GLN A 1 82 ? 9.494 -1.856 -26.030 1.00 96.50 82 GLN A C 1
ATOM 667 O O . GLN A 1 82 ? 10.012 -2.905 -26.399 1.00 96.50 82 GLN A O 1
ATOM 672 N N . SER A 1 83 ? 8.909 -1.010 -26.881 1.00 96.00 83 SER A N 1
ATOM 673 C CA . SER A 1 83 ? 8.752 -1.282 -28.316 1.00 96.00 83 SER A CA 1
ATOM 674 C C . SER A 1 83 ? 10.092 -1.531 -29.018 1.00 96.00 83 SER A C 1
ATOM 676 O O . SER A 1 83 ? 10.201 -2.415 -29.864 1.00 96.00 83 SER A O 1
ATOM 678 N N . LYS A 1 84 ? 11.135 -0.775 -28.648 1.00 97.00 84 LYS A N 1
ATOM 679 C CA . LYS A 1 84 ? 12.486 -0.894 -29.227 1.00 97.00 84 LYS A CA 1
ATOM 680 C C . LYS A 1 84 ? 13.217 -2.175 -28.820 1.00 97.00 84 LYS A C 1
ATOM 682 O O . LYS A 1 84 ? 14.138 -2.571 -29.527 1.00 97.00 84 LYS A O 1
ATOM 687 N N . LEU A 1 85 ? 12.826 -2.812 -27.714 1.00 96.25 85 LEU A N 1
ATOM 688 C CA . LEU A 1 85 ? 13.424 -4.076 -27.264 1.00 96.25 85 LEU A CA 1
ATOM 689 C C . LEU A 1 85 ? 13.011 -5.265 -28.143 1.00 96.25 85 LEU A C 1
ATOM 691 O O . LEU A 1 85 ? 13.717 -6.272 -28.166 1.00 96.25 85 LEU A O 1
ATOM 695 N N . GLY A 1 86 ? 11.888 -5.156 -28.861 1.00 93.19 86 GLY A N 1
ATOM 696 C CA . GLY A 1 86 ? 11.296 -6.277 -29.586 1.00 93.19 86 GLY A CA 1
ATOM 697 C C . GLY A 1 86 ? 10.706 -7.337 -28.641 1.00 93.19 86 GLY A C 1
ATOM 698 O O . GLY A 1 86 ? 10.326 -7.014 -27.514 1.00 93.19 86 GLY A O 1
ATOM 699 N N . PRO A 1 87 ? 10.594 -8.602 -29.089 1.00 93.31 87 PRO A N 1
ATOM 700 C CA . PRO A 1 87 ? 10.003 -9.674 -28.294 1.00 93.31 87 PRO A CA 1
ATOM 701 C C . PRO A 1 87 ? 10.688 -9.887 -26.940 1.00 93.31 87 PRO A C 1
ATOM 703 O O . PRO A 1 87 ? 11.899 -10.101 -26.869 1.00 93.31 87 PRO A O 1
ATOM 706 N N . LEU A 1 88 ? 9.899 -9.884 -25.862 1.00 95.31 88 LEU A N 1
ATOM 707 C CA . LEU A 1 88 ? 10.384 -10.132 -24.504 1.00 95.31 88 LEU A CA 1
ATOM 708 C C . LEU A 1 88 ? 10.143 -11.583 -24.085 1.00 95.31 88 LEU A C 1
ATOM 710 O O . LEU A 1 88 ? 9.117 -12.179 -24.403 1.00 95.31 88 LEU A O 1
ATOM 714 N N . THR A 1 89 ? 11.077 -12.141 -23.315 1.00 94.75 89 THR A N 1
ATOM 715 C CA . THR A 1 89 ? 10.899 -13.466 -22.710 1.00 94.75 89 THR A CA 1
ATOM 716 C C . THR A 1 89 ? 9.904 -13.407 -21.554 1.00 94.75 89 THR A C 1
ATOM 718 O O . THR A 1 89 ? 9.796 -12.390 -20.864 1.00 94.75 89 THR A O 1
ATOM 721 N N . ASP A 1 90 ? 9.236 -14.525 -21.272 1.00 92.00 90 ASP A N 1
ATOM 722 C CA . ASP A 1 90 ? 8.283 -14.618 -20.160 1.00 92.00 90 ASP A CA 1
ATOM 723 C C . ASP A 1 90 ? 8.912 -14.255 -18.807 1.00 92.00 90 ASP A C 1
ATOM 725 O O . ASP A 1 90 ? 8.282 -13.581 -18.000 1.00 92.00 90 ASP A O 1
ATOM 729 N N . SER A 1 91 ? 10.186 -14.590 -18.572 1.00 92.06 91 SER A N 1
ATOM 730 C CA . SER A 1 91 ? 10.906 -14.184 -17.353 1.00 92.06 91 SER A CA 1
ATOM 731 C C . SER A 1 91 ? 10.959 -12.663 -17.173 1.00 92.06 91 SER A C 1
ATOM 733 O O . SER A 1 91 ? 10.804 -12.164 -16.058 1.00 92.06 91 SER A O 1
ATOM 735 N N . ILE A 1 92 ? 11.168 -11.921 -18.264 1.00 95.00 92 ILE A N 1
ATOM 736 C CA . ILE A 1 92 ? 11.219 -10.455 -18.254 1.00 95.00 92 ILE A CA 1
ATOM 737 C C . ILE A 1 92 ? 9.816 -9.863 -18.119 1.00 95.00 92 ILE A C 1
ATOM 739 O O . ILE A 1 92 ? 9.627 -8.906 -17.368 1.00 95.00 92 ILE A O 1
ATOM 743 N N . ARG A 1 93 ? 8.824 -10.456 -18.787 1.00 93.12 93 ARG A N 1
ATOM 744 C CA . ARG A 1 93 ? 7.410 -10.063 -18.694 1.00 93.12 93 ARG A CA 1
ATOM 745 C C . ARG A 1 93 ? 6.852 -10.246 -17.282 1.00 93.12 93 ARG A C 1
ATOM 747 O O . ARG A 1 93 ? 6.251 -9.328 -16.728 1.00 93.12 93 ARG A O 1
ATOM 754 N N . LEU A 1 94 ? 7.145 -11.382 -16.646 1.00 89.62 94 LEU A N 1
ATOM 755 C CA . LEU A 1 94 ? 6.796 -11.644 -15.248 1.00 89.62 94 LEU A CA 1
ATOM 756 C C . LEU A 1 94 ? 7.478 -10.647 -14.308 1.00 89.62 94 LEU A C 1
ATOM 758 O O . LEU A 1 94 ? 6.826 -10.100 -13.421 1.00 89.62 94 LEU A O 1
ATOM 762 N N . LEU A 1 95 ? 8.766 -10.352 -14.523 1.00 91.62 95 LEU A N 1
ATOM 763 C CA . LEU A 1 95 ? 9.482 -9.337 -13.745 1.00 91.62 95 LEU A CA 1
ATOM 764 C C . LEU A 1 95 ? 8.853 -7.951 -13.902 1.00 91.62 95 LEU A C 1
ATOM 766 O O . LEU A 1 95 ? 8.647 -7.258 -12.907 1.00 91.62 95 LEU A O 1
ATOM 770 N N . ARG A 1 96 ? 8.474 -7.567 -15.123 1.00 92.62 96 ARG A N 1
ATOM 771 C CA . ARG A 1 96 ? 7.756 -6.317 -15.381 1.00 92.62 96 ARG A CA 1
ATOM 772 C C . ARG A 1 96 ? 6.442 -6.257 -14.605 1.00 92.62 96 ARG A C 1
ATOM 774 O O . ARG A 1 96 ? 6.185 -5.249 -13.951 1.00 92.62 96 ARG A O 1
ATOM 781 N N . CYS A 1 97 ? 5.662 -7.331 -14.615 1.00 88.50 97 CYS A N 1
ATOM 782 C CA . CYS A 1 97 ? 4.423 -7.401 -13.847 1.00 88.50 97 CYS A CA 1
ATOM 783 C C . CYS A 1 97 ? 4.656 -7.331 -12.341 1.00 88.50 97 CYS A C 1
ATOM 785 O O . CYS A 1 97 ? 3.900 -6.683 -11.625 1.00 88.50 97 CYS A O 1
ATOM 787 N N . HIS A 1 98 ? 5.729 -7.949 -11.855 1.00 88.00 98 HIS A N 1
ATOM 788 C CA . HIS A 1 98 ? 6.094 -7.897 -10.446 1.00 88.00 98 HIS A CA 1
ATOM 789 C C . HIS A 1 98 ? 6.517 -6.491 -9.999 1.00 88.00 98 HIS A C 1
ATOM 791 O O . HIS A 1 98 ? 6.248 -6.099 -8.863 1.00 88.00 98 HIS A O 1
ATOM 797 N N . ILE A 1 99 ? 7.129 -5.712 -10.900 1.00 91.31 99 ILE A N 1
ATOM 798 C CA . ILE A 1 99 ? 7.360 -4.276 -10.701 1.00 91.31 99 ILE A CA 1
ATOM 799 C C . ILE A 1 99 ? 6.025 -3.531 -10.658 1.00 91.31 99 ILE A C 1
ATOM 801 O O . ILE A 1 99 ? 5.853 -2.700 -9.778 1.00 91.31 99 ILE A O 1
ATOM 805 N N . THR A 1 100 ? 5.082 -3.807 -11.565 1.00 87.12 100 THR A N 1
ATOM 806 C CA . THR A 1 100 ? 3.754 -3.158 -11.583 1.00 87.12 100 THR A CA 1
ATOM 807 C C . THR A 1 100 ? 2.957 -3.433 -10.312 1.00 87.12 100 THR A C 1
ATOM 809 O O . THR A 1 100 ? 2.348 -2.520 -9.761 1.00 87.12 100 THR A O 1
ATOM 812 N N . GLY A 1 101 ? 2.990 -4.673 -9.823 1.00 83.25 101 GLY A N 1
ATOM 813 C CA . GLY A 1 101 ? 2.314 -5.076 -8.594 1.00 83.25 101 GLY A CA 1
ATOM 814 C C . GLY A 1 101 ? 2.898 -4.447 -7.328 1.00 83.25 101 GLY A C 1
ATOM 815 O O . GLY A 1 101 ? 2.264 -4.540 -6.278 1.00 83.25 101 GLY A O 1
ATOM 816 N N . LEU A 1 102 ? 4.074 -3.800 -7.405 1.00 86.38 102 LEU A N 1
ATOM 817 C CA . LEU A 1 102 ? 4.668 -3.113 -6.264 1.00 86.38 102 LEU A CA 1
ATOM 818 C C . LEU A 1 102 ? 3.790 -1.947 -5.809 1.00 86.38 102 LEU A C 1
ATOM 820 O O . LEU A 1 102 ? 3.605 -0.971 -6.538 1.00 86.38 102 LEU A O 1
ATOM 824 N N . ILE A 1 103 ? 3.315 -2.019 -4.567 1.00 83.06 103 ILE A N 1
ATOM 825 C CA . ILE A 1 103 ? 2.694 -0.890 -3.884 1.00 83.06 103 ILE A CA 1
ATOM 826 C C . ILE A 1 103 ? 3.681 -0.377 -2.823 1.00 83.06 103 ILE A C 1
ATOM 828 O O . ILE A 1 103 ? 3.863 -1.023 -1.786 1.00 83.06 103 ILE A O 1
ATOM 832 N N . PRO A 1 104 ? 4.310 0.792 -3.043 1.00 78.94 104 PRO A N 1
ATOM 833 C CA . PRO A 1 104 ? 5.327 1.377 -2.170 1.00 78.94 104 PRO A CA 1
ATOM 834 C C . PRO A 1 104 ? 4.757 1.935 -0.857 1.00 78.94 104 PRO A C 1
ATOM 836 O O . PRO A 1 104 ? 5.316 2.855 -0.285 1.00 78.94 104 PRO A O 1
ATOM 839 N N . CYS A 1 105 ? 3.656 1.384 -0.356 1.00 72.81 105 CYS A N 1
ATOM 840 C CA . CYS A 1 105 ? 3.167 1.615 0.996 1.00 72.81 105 CYS A CA 1
ATOM 841 C C . CYS A 1 105 ? 3.449 0.420 1.918 1.00 72.81 105 CYS A C 1
ATOM 843 O O . CYS A 1 105 ? 3.236 0.550 3.114 1.00 72.81 105 CYS A O 1
ATOM 845 N N . ASP A 1 106 ? 3.899 -0.731 1.398 1.00 66.56 106 ASP A N 1
ATOM 846 C CA . ASP A 1 106 ? 4.095 -1.959 2.177 1.00 66.56 106 ASP A CA 1
ATOM 847 C C . ASP A 1 106 ? 5.136 -1.796 3.309 1.00 66.56 106 ASP A C 1
ATOM 849 O O . ASP A 1 106 ? 6.233 -1.264 3.113 1.00 66.56 106 ASP A O 1
ATOM 853 N N . SER A 1 107 ? 4.823 -2.338 4.491 1.00 67.12 107 SER A N 1
ATOM 854 C CA . SER A 1 107 ? 5.767 -2.511 5.607 1.00 67.12 107 SER A CA 1
ATOM 855 C C . SER A 1 107 ? 6.987 -3.354 5.205 1.00 67.12 107 SER A C 1
ATOM 857 O O . SER A 1 107 ? 8.020 -3.306 5.872 1.00 67.12 107 SER A O 1
ATOM 859 N N . GLY A 1 108 ? 6.879 -4.122 4.116 1.00 74.88 108 GLY A N 1
ATOM 860 C CA . GLY A 1 108 ? 7.969 -4.850 3.475 1.00 74.88 108 GLY A CA 1
ATOM 861 C C . GLY A 1 108 ? 9.063 -3.980 2.857 1.00 74.88 108 GLY A C 1
ATOM 862 O O . GLY A 1 108 ? 10.118 -4.504 2.512 1.00 74.88 108 GLY A O 1
ATOM 863 N N . LEU A 1 109 ? 8.883 -2.662 2.718 1.00 83.00 109 LEU A N 1
ATOM 864 C CA . LEU A 1 109 ? 9.977 -1.797 2.278 1.00 83.00 109 LEU A CA 1
ATOM 865 C C . LEU A 1 109 ? 11.041 -1.686 3.390 1.00 83.00 109 LEU A C 1
ATOM 867 O O . LEU A 1 109 ? 10.716 -1.281 4.514 1.00 83.00 109 LEU A O 1
ATOM 871 N N . PRO A 1 110 ? 12.324 -1.981 3.093 1.00 88.94 110 PRO A N 1
ATOM 872 C CA . PRO A 1 110 ? 12.926 -1.963 1.750 1.00 88.94 110 PRO A CA 1
ATOM 873 C C . PRO A 1 110 ? 13.069 -3.308 1.002 1.00 88.94 110 PRO A C 1
ATOM 875 O O . PRO A 1 110 ? 13.487 -3.296 -0.156 1.00 88.94 110 PRO A O 1
ATOM 878 N N . VAL A 1 111 ? 12.775 -4.459 1.615 1.00 89.31 111 VAL A N 1
ATOM 879 C CA . VAL A 1 111 ? 13.180 -5.775 1.073 1.00 89.31 111 VAL A CA 1
ATOM 880 C C . VAL A 1 111 ? 12.548 -6.116 -0.280 1.00 89.31 111 VAL A C 1
ATOM 882 O O . VAL A 1 111 ? 13.185 -6.778 -1.096 1.00 89.31 111 VAL A O 1
ATOM 885 N N . THR A 1 112 ? 11.335 -5.631 -0.548 1.00 89.00 112 THR A N 1
ATOM 886 C CA . THR A 1 112 ? 10.638 -5.826 -1.831 1.00 89.00 112 THR A CA 1
ATOM 887 C C . THR A 1 112 ? 11.318 -5.073 -2.979 1.00 89.00 112 THR A C 1
ATOM 889 O O . THR A 1 112 ? 11.480 -5.613 -4.072 1.00 89.00 112 THR A O 1
ATOM 892 N N . VAL A 1 113 ? 11.802 -3.851 -2.723 1.00 94.25 113 VAL A N 1
ATOM 893 C CA . VAL A 1 113 ? 12.565 -3.061 -3.705 1.00 94.25 113 VAL A CA 1
ATOM 894 C C . VAL A 1 113 ? 13.935 -3.687 -3.948 1.00 94.25 113 VAL A C 1
ATOM 896 O O . VAL A 1 113 ? 14.354 -3.806 -5.097 1.00 94.25 113 VAL A O 1
ATOM 899 N N . ASP A 1 114 ? 14.612 -4.142 -2.891 1.00 94.88 114 ASP A N 1
ATOM 900 C CA . ASP A 1 114 ? 15.899 -4.833 -3.019 1.00 94.88 114 ASP A CA 1
ATOM 901 C C . ASP A 1 114 ? 15.770 -6.114 -3.866 1.00 94.88 114 ASP A C 1
ATOM 903 O O . ASP A 1 114 ? 16.585 -6.343 -4.760 1.00 94.88 114 ASP A O 1
ATOM 907 N N . GLU A 1 115 ? 14.728 -6.927 -3.646 1.00 93.44 115 GLU A N 1
ATOM 908 C CA . GLU A 1 115 ? 14.470 -8.133 -4.449 1.00 93.44 115 GLU A CA 1
ATOM 909 C C . GLU A 1 115 ? 14.251 -7.795 -5.930 1.00 93.44 115 GLU A C 1
ATOM 911 O O . GLU A 1 115 ? 14.835 -8.448 -6.799 1.00 93.44 115 GLU A O 1
ATOM 916 N N . LEU A 1 116 ? 13.487 -6.738 -6.227 1.00 94.75 116 LEU A N 1
ATOM 917 C CA . LEU A 1 116 ? 13.289 -6.261 -7.596 1.00 94.75 116 LEU A CA 1
ATOM 918 C C . LEU A 1 116 ? 14.597 -5.793 -8.239 1.00 94.75 116 LEU A C 1
ATOM 920 O O . LEU A 1 116 ? 14.862 -6.146 -9.385 1.00 94.75 116 LEU A O 1
ATOM 924 N N . LEU A 1 117 ? 15.448 -5.058 -7.520 1.00 97.56 117 LEU A N 1
ATOM 925 C CA . LEU A 1 117 ? 16.751 -4.631 -8.036 1.00 97.56 117 LEU A CA 1
ATOM 926 C C . LEU A 1 117 ? 17.648 -5.833 -8.374 1.00 97.56 117 LEU A C 1
ATOM 928 O O . LEU A 1 117 ? 18.263 -5.861 -9.443 1.00 97.56 117 LEU A O 1
ATOM 932 N N . PHE A 1 118 ? 17.690 -6.853 -7.511 1.00 95.94 118 PHE A N 1
ATOM 933 C CA . PHE A 1 118 ? 18.415 -8.094 -7.799 1.00 95.94 118 PHE A CA 1
ATOM 934 C C . PHE A 1 118 ? 17.819 -8.856 -8.985 1.00 95.94 118 PHE A C 1
ATOM 936 O O . PHE A 1 118 ? 18.568 -9.363 -9.823 1.00 95.94 118 PHE A O 1
ATOM 943 N N . ALA A 1 119 ? 16.492 -8.931 -9.082 1.00 95.50 119 ALA A N 1
ATOM 944 C CA . ALA A 1 119 ? 15.815 -9.602 -10.184 1.00 95.50 119 ALA A CA 1
ATOM 945 C C . ALA A 1 119 ? 16.080 -8.898 -11.525 1.00 95.50 119 ALA A C 1
ATOM 947 O O . ALA A 1 119 ? 16.364 -9.564 -12.521 1.00 95.50 119 ALA A O 1
ATOM 948 N N . ILE A 1 120 ? 16.089 -7.560 -11.538 1.00 97.44 120 ILE A N 1
ATOM 949 C CA . ILE A 1 120 ? 16.476 -6.738 -12.695 1.00 97.44 120 ILE A CA 1
ATOM 950 C C . ILE A 1 120 ? 17.919 -7.025 -13.099 1.00 97.44 120 ILE A C 1
ATOM 952 O O . ILE A 1 120 ? 18.198 -7.243 -14.277 1.00 97.44 120 ILE A O 1
ATOM 956 N N . ALA A 1 121 ? 18.838 -7.075 -12.136 1.00 96.19 121 ALA A N 1
ATOM 957 C CA . ALA A 1 121 ? 20.241 -7.354 -12.417 1.00 96.19 121 ALA A CA 1
ATOM 958 C C . ALA A 1 121 ? 20.470 -8.757 -13.001 1.00 96.19 121 ALA A C 1
ATOM 960 O O . ALA A 1 121 ? 21.349 -8.931 -13.842 1.00 96.19 121 ALA A O 1
ATOM 961 N N . ARG A 1 122 ? 19.669 -9.746 -12.584 1.00 94.31 122 ARG A N 1
ATOM 962 C CA . ARG A 1 122 ? 19.741 -11.142 -13.053 1.00 94.31 122 ARG A CA 1
ATOM 963 C C . ARG A 1 122 ? 18.892 -11.429 -14.297 1.00 94.31 122 ARG A C 1
ATOM 965 O O . ARG A 1 122 ? 19.054 -12.491 -14.893 1.00 94.31 122 ARG A O 1
ATOM 972 N N . GLY A 1 123 ? 17.960 -10.543 -14.649 1.00 93.06 123 GLY A N 1
ATOM 973 C CA . GLY A 1 123 ? 16.984 -10.746 -15.725 1.00 93.06 123 GLY A CA 1
ATOM 974 C C . GLY A 1 123 ? 15.894 -11.784 -15.419 1.00 93.06 123 GLY A C 1
ATOM 975 O O . GLY A 1 123 ? 15.288 -12.315 -16.349 1.00 93.06 123 GLY A O 1
ATOM 976 N N . LYS A 1 124 ? 15.658 -12.123 -14.143 1.00 91.31 124 LYS A N 1
ATOM 977 C CA . LYS A 1 124 ? 14.613 -13.077 -13.731 1.00 91.31 124 LYS A CA 1
ATOM 978 C C . LYS A 1 124 ? 14.216 -12.912 -12.264 1.00 91.31 124 LYS A C 1
ATOM 980 O O . LYS A 1 124 ? 15.047 -12.556 -11.432 1.00 91.31 124 LYS A O 1
ATOM 985 N N . LEU A 1 125 ? 12.965 -13.251 -11.960 1.00 87.62 125 LEU A N 1
ATOM 986 C CA . LEU A 1 125 ? 12.456 -13.418 -10.596 1.00 87.62 125 LEU A CA 1
ATOM 987 C C . LEU A 1 125 ? 12.881 -14.766 -10.009 1.00 87.62 125 LEU A C 1
ATOM 989 O O . LEU A 1 125 ? 13.002 -15.760 -10.731 1.00 87.62 125 LEU A O 1
ATOM 993 N N . GLU A 1 126 ? 13.059 -14.812 -8.692 1.00 81.75 126 GLU A N 1
ATOM 994 C CA . GLU A 1 126 ? 13.194 -16.077 -7.972 1.00 81.75 126 GLU A CA 1
ATOM 995 C C . GLU A 1 126 ? 11.809 -16.697 -7.745 1.00 81.75 126 GLU A C 1
ATOM 997 O O . GLU A 1 126 ? 10.811 -15.994 -7.609 1.00 81.75 126 GLU A O 1
ATOM 1002 N N . ARG A 1 127 ? 11.730 -18.032 -7.668 1.00 69.25 127 ARG A N 1
ATOM 1003 C CA . ARG A 1 127 ? 10.443 -18.728 -7.461 1.00 69.25 127 ARG A CA 1
ATOM 1004 C C . ARG A 1 127 ? 9.760 -18.358 -6.140 1.00 69.25 127 ARG A C 1
ATOM 1006 O O . ARG A 1 127 ? 8.541 -18.381 -6.062 1.00 69.25 127 ARG A O 1
ATOM 1013 N N . SER A 1 128 ? 10.538 -18.011 -5.116 1.00 76.81 128 SER A N 1
ATOM 1014 C CA . SER A 1 128 ? 10.057 -17.616 -3.789 1.00 76.81 128 SER A CA 1
ATOM 1015 C C . SER A 1 128 ? 10.155 -16.098 -3.591 1.00 76.81 128 SER A C 1
ATOM 1017 O O . SER A 1 128 ? 10.850 -15.640 -2.676 1.00 76.81 128 SER A O 1
ATOM 1019 N N . SER A 1 129 ? 9.543 -15.328 -4.490 1.00 81.81 129 SER A N 1
ATOM 1020 C CA . SER A 1 129 ? 9.522 -13.859 -4.439 1.00 81.81 129 SER A CA 1
ATOM 1021 C C . SER A 1 129 ? 8.519 -13.319 -3.416 1.00 81.81 129 SER A C 1
ATOM 1023 O O . SER A 1 129 ? 7.612 -14.034 -2.986 1.00 81.81 129 SER A O 1
ATOM 1025 N N . PHE A 1 130 ? 8.690 -12.071 -2.983 1.00 82.25 130 PHE A N 1
ATOM 1026 C CA . PHE A 1 130 ? 7.757 -11.410 -2.069 1.00 82.25 130 PHE A CA 1
ATOM 1027 C C . PHE A 1 130 ? 6.457 -11.005 -2.772 1.00 82.25 130 PHE A C 1
ATOM 1029 O O . PHE A 1 130 ? 6.453 -10.609 -3.931 1.00 82.25 130 PHE A O 1
ATOM 1036 N N . LYS A 1 131 ? 5.327 -11.039 -2.059 1.00 78.31 131 LYS A N 1
ATOM 1037 C CA . LYS A 1 131 ? 4.096 -10.375 -2.511 1.00 78.31 131 LYS A CA 1
ATOM 1038 C C . LYS A 1 131 ? 4.315 -8.861 -2.473 1.00 78.31 131 LYS A C 1
ATOM 1040 O O . LYS A 1 131 ? 4.317 -8.270 -1.400 1.00 78.31 131 LYS A O 1
ATOM 1045 N N . ASN A 1 132 ? 4.495 -8.244 -3.641 1.00 75.62 132 ASN A N 1
ATOM 1046 C CA . ASN A 1 132 ? 4.848 -6.824 -3.745 1.00 75.62 132 ASN A CA 1
ATOM 1047 C C . ASN A 1 132 ? 3.662 -5.858 -3.604 1.00 75.62 132 ASN A C 1
ATOM 1049 O O . ASN A 1 132 ? 3.860 -4.648 -3.593 1.00 75.62 132 ASN A O 1
ATOM 1053 N N . GLY A 1 133 ? 2.440 -6.344 -3.415 1.00 70.69 133 GLY A N 1
ATOM 1054 C CA . GLY A 1 133 ? 1.291 -5.475 -3.207 1.00 70.69 133 GLY A CA 1
ATOM 1055 C C . GLY A 1 133 ? -0.036 -6.201 -3.348 1.00 70.69 133 GLY A C 1
ATOM 1056 O O . GLY A 1 133 ? -0.110 -7.422 -3.218 1.00 70.69 133 GLY A O 1
ATOM 1057 N N . CYS A 1 134 ? -1.086 -5.421 -3.592 1.00 65.19 134 CYS A N 1
ATOM 1058 C CA . CYS A 1 134 ? -2.472 -5.887 -3.694 1.00 65.19 134 CYS A CA 1
ATOM 1059 C C . CYS A 1 134 ? -2.954 -6.012 -5.153 1.00 65.19 134 CYS A C 1
ATOM 1061 O O . CYS A 1 134 ? -4.063 -6.475 -5.388 1.00 65.19 134 CYS A O 1
ATOM 1063 N N . LEU A 1 135 ? -2.136 -5.597 -6.129 1.00 58.28 135 LEU A N 1
ATOM 1064 C CA . LEU A 1 135 ? -2.447 -5.667 -7.559 1.00 58.28 135 LEU A CA 1
ATOM 1065 C C . LEU A 1 135 ? -1.782 -6.902 -8.193 1.00 58.28 135 LEU A C 1
ATOM 1067 O O . LEU A 1 135 ? -0.676 -7.274 -7.803 1.00 58.28 135 LEU A O 1
ATOM 1071 N N . CYS A 1 136 ? -2.431 -7.484 -9.209 1.00 53.66 136 CYS A N 1
ATOM 1072 C CA . CYS A 1 136 ? -1.972 -8.649 -9.991 1.00 53.66 136 CYS A CA 1
ATOM 1073 C C . CYS A 1 136 ? -2.069 -10.028 -9.294 1.00 53.66 136 CYS A C 1
ATOM 1075 O O . CYS A 1 136 ? -1.195 -10.883 -9.460 1.00 53.66 136 CYS A O 1
ATOM 1077 N N . SER A 1 137 ? -3.146 -10.290 -8.546 1.00 50.03 137 SER A N 1
ATOM 1078 C CA . SER A 1 137 ? -3.520 -11.654 -8.145 1.00 50.03 137 SER A CA 1
ATOM 1079 C C . SER A 1 137 ? -3.867 -12.487 -9.390 1.00 50.03 137 SER A C 1
ATOM 1081 O O . SER A 1 137 ? -4.916 -12.274 -9.990 1.00 50.03 137 SER A O 1
ATOM 1083 N N . GLY A 1 138 ? -2.984 -13.397 -9.809 1.00 50.59 138 GLY A N 1
ATOM 1084 C CA . GLY A 1 138 ? -3.222 -14.276 -10.969 1.00 50.59 138 GLY A CA 1
ATOM 1085 C C . GLY A 1 138 ? -1.982 -14.604 -11.804 1.00 50.59 138 GLY A C 1
ATOM 1086 O O . GLY A 1 138 ? -2.000 -15.511 -12.615 1.00 50.59 138 GLY A O 1
ATOM 1087 N N . LEU A 1 139 ? -0.850 -13.929 -11.605 1.00 55.75 139 LEU A N 1
ATOM 1088 C CA . LEU A 1 139 ? 0.361 -14.188 -12.399 1.00 55.75 139 LEU A CA 1
ATOM 1089 C C . LEU A 1 139 ? 1.259 -15.270 -11.798 1.00 55.75 139 LEU A C 1
ATOM 1091 O O . LEU A 1 139 ? 2.371 -14.966 -11.376 1.00 55.75 139 LEU A O 1
ATOM 1095 N N . GLY A 1 140 ? 0.788 -16.517 -11.674 1.00 50.75 140 GLY A N 1
ATOM 1096 C CA . GLY A 1 140 ? 1.626 -17.612 -11.144 1.00 50.75 140 GLY A CA 1
ATOM 1097 C C . GLY A 1 140 ? 2.246 -17.295 -9.770 1.00 50.75 140 GLY A C 1
ATOM 1098 O O . GLY A 1 140 ? 3.277 -17.845 -9.387 1.00 50.75 140 GLY A O 1
ATOM 1099 N N . CYS A 1 141 ? 1.614 -16.366 -9.048 1.00 52.00 141 CYS A N 1
ATOM 1100 C CA . CYS A 1 141 ? 2.046 -15.788 -7.781 1.00 52.00 141 CYS A CA 1
ATOM 1101 C C . CYS A 1 141 ? 1.572 -16.634 -6.586 1.00 52.00 141 CYS A C 1
ATOM 1103 O O . CYS A 1 141 ? 1.614 -16.182 -5.445 1.00 52.00 141 CYS A O 1
ATOM 1105 N N . GLU A 1 142 ? 1.118 -17.863 -6.840 1.00 52.06 142 GLU A N 1
ATOM 1106 C CA . GLU A 1 142 ? 0.579 -18.789 -5.837 1.00 52.06 142 GLU A CA 1
ATOM 1107 C C . GLU A 1 142 ? 1.612 -19.158 -4.755 1.00 52.06 142 GLU A C 1
ATOM 1109 O O . GLU A 1 142 ? 1.246 -19.636 -3.688 1.00 52.06 142 GLU A O 1
ATOM 1114 N N . GLN A 1 143 ? 2.903 -18.901 -5.007 1.00 62.62 143 GLN A N 1
ATOM 1115 C CA . GLN A 1 143 ? 4.016 -19.193 -4.096 1.00 62.62 143 GLN A CA 1
ATOM 1116 C C . GLN A 1 143 ? 4.728 -17.938 -3.562 1.00 62.62 143 GLN A C 1
ATOM 1118 O O . GLN A 1 143 ? 5.847 -18.036 -3.048 1.00 62.62 143 GLN A O 1
ATOM 1123 N N . LEU A 1 144 ? 4.121 -16.750 -3.684 1.00 72.44 144 LEU A N 1
ATOM 1124 C CA . LEU A 1 144 ? 4.731 -15.540 -3.135 1.00 72.44 144 LEU A CA 1
ATOM 1125 C C . LEU A 1 144 ? 4.738 -15.574 -1.603 1.00 72.44 144 LEU A C 1
ATOM 1127 O O . LEU A 1 144 ? 3.728 -15.847 -0.955 1.00 72.44 144 LEU A O 1
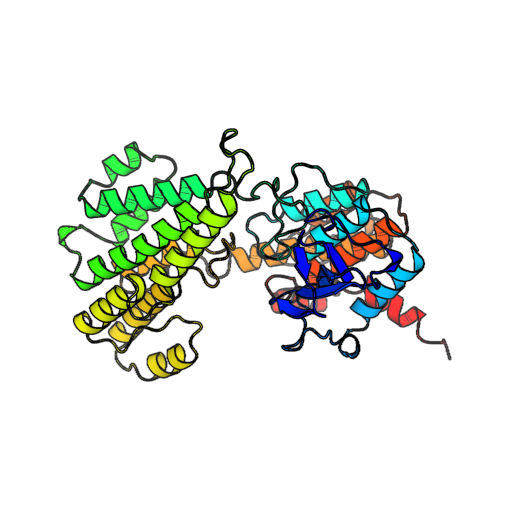ATOM 1131 N N . LYS A 1 145 ? 5.889 -15.250 -1.013 1.00 77.31 145 LYS A N 1
ATOM 1132 C CA . LYS A 1 145 ? 6.051 -15.145 0.442 1.00 77.31 145 LYS A CA 1
ATOM 1133 C C . LYS A 1 145 ? 5.610 -13.762 0.926 1.00 77.31 145 LYS A C 1
ATOM 1135 O O . LYS A 1 145 ? 5.744 -12.760 0.221 1.00 77.31 145 LYS A O 1
ATOM 1140 N N . THR A 1 146 ? 5.128 -13.687 2.161 1.00 76.75 146 THR A N 1
ATOM 1141 C CA . THR A 1 146 ? 4.851 -12.397 2.804 1.00 76.75 146 THR A CA 1
ATOM 1142 C C . THR A 1 146 ? 6.152 -11.647 3.106 1.00 76.75 146 THR A C 1
ATOM 1144 O O . THR A 1 146 ? 7.153 -12.247 3.506 1.00 76.75 146 THR A O 1
ATOM 1147 N N . SER A 1 147 ? 6.143 -10.325 2.923 1.00 76.38 147 SER A N 1
ATOM 1148 C CA . SER A 1 147 ? 7.215 -9.425 3.369 1.00 76.38 147 SER A CA 1
ATOM 1149 C C . SER A 1 147 ? 7.163 -9.157 4.882 1.00 76.38 147 SER A C 1
ATOM 1151 O O . SER A 1 147 ? 8.083 -8.556 5.435 1.00 76.38 147 SER A O 1
ATOM 1153 N N . GLN A 1 148 ? 6.105 -9.619 5.561 1.00 76.31 148 GLN A N 1
ATOM 1154 C CA . GLN A 1 148 ? 5.847 -9.441 6.987 1.00 76.31 148 GLN A CA 1
ATOM 1155 C C . GLN A 1 148 ? 5.929 -10.790 7.715 1.00 76.31 148 GLN A C 1
ATOM 1157 O O . GLN A 1 148 ? 4.930 -11.513 7.805 1.00 76.31 148 GLN A O 1
ATOM 1162 N N . PRO A 1 149 ? 7.104 -11.172 8.243 1.00 80.69 149 PRO A N 1
ATOM 1163 C CA . PRO A 1 149 ? 7.239 -12.433 8.954 1.00 80.69 149 PRO A CA 1
ATOM 1164 C C . PRO A 1 149 ? 6.297 -12.468 10.162 1.00 80.69 149 PRO A C 1
ATOM 1166 O O . PRO A 1 149 ? 6.217 -11.510 10.929 1.00 80.69 149 PRO A O 1
ATOM 1169 N N . ARG A 1 150 ? 5.622 -13.606 10.345 1.00 84.50 150 ARG A N 1
ATOM 1170 C CA . ARG A 1 150 ? 4.712 -13.886 11.465 1.00 84.50 150 ARG A CA 1
ATOM 1171 C C . ARG A 1 150 ? 3.450 -13.005 11.541 1.00 84.50 150 ARG A C 1
ATOM 1173 O O . ARG A 1 150 ? 2.849 -12.904 12.608 1.00 84.50 150 ARG A O 1
ATOM 1180 N N . HIS A 1 151 ? 3.030 -12.374 10.438 1.00 81.44 151 HIS A N 1
ATOM 1181 C CA . HIS A 1 151 ? 1.841 -11.504 10.414 1.00 81.44 151 HIS A CA 1
ATOM 1182 C C . HIS A 1 151 ? 0.579 -12.209 10.945 1.00 81.44 151 HIS A C 1
ATOM 1184 O O . HIS A 1 151 ? -0.105 -11.687 11.827 1.00 81.44 151 HIS A O 1
ATOM 1190 N N . ALA A 1 152 ? 0.297 -13.418 10.450 1.00 81.38 152 ALA A N 1
ATOM 1191 C CA . ALA A 1 152 ? -0.871 -14.202 10.849 1.00 81.38 152 ALA A CA 1
ATOM 1192 C C . ALA A 1 152 ? -0.822 -14.586 12.338 1.00 81.38 152 ALA A C 1
ATOM 1194 O O . ALA A 1 152 ? -1.827 -14.522 13.044 1.00 81.38 152 ALA A O 1
ATOM 1195 N N . GLU A 1 153 ? 0.356 -14.959 12.835 1.00 88.38 153 GLU A N 1
ATOM 1196 C CA . GLU A 1 153 ? 0.609 -15.242 14.242 1.00 88.38 153 GLU A CA 1
ATOM 1197 C C . GLU A 1 153 ? 0.370 -14.004 15.101 1.00 88.38 153 GLU A C 1
ATOM 1199 O O . GLU A 1 153 ? -0.294 -14.120 16.122 1.00 88.38 153 GLU A O 1
ATOM 1204 N N . SER A 1 154 ? 0.826 -12.822 14.679 1.00 90.44 154 SER A N 1
ATOM 1205 C CA . SER A 1 154 ? 0.569 -11.572 15.397 1.00 90.44 154 SER A CA 1
ATOM 1206 C C . SER A 1 154 ? -0.924 -11.248 15.484 1.00 90.44 154 SER A C 1
ATOM 1208 O O . SER A 1 154 ? -1.394 -10.885 16.561 1.00 90.44 154 SER A O 1
ATOM 1210 N N . ILE A 1 155 ? -1.691 -11.430 14.402 1.00 88.75 155 ILE A N 1
ATOM 1211 C CA . ILE A 1 155 ? -3.155 -11.257 14.424 1.00 88.75 155 ILE A CA 1
ATOM 1212 C C . ILE A 1 155 ? -3.812 -12.256 15.386 1.00 88.75 155 ILE A C 1
ATOM 1214 O O . ILE A 1 155 ? -4.644 -11.859 16.204 1.00 88.75 155 ILE A O 1
ATOM 1218 N N . ARG A 1 156 ? -3.401 -13.532 15.354 1.00 90.94 156 ARG A N 1
ATOM 1219 C CA . ARG A 1 156 ? -3.894 -14.561 16.286 1.00 90.94 156 ARG A CA 1
ATOM 1220 C C . ARG A 1 156 ? -3.547 -14.246 17.741 1.00 90.94 156 ARG A C 1
ATOM 1222 O O . ARG A 1 156 ? -4.403 -14.413 18.604 1.00 90.94 156 ARG A O 1
ATOM 1229 N N . THR A 1 157 ? -2.337 -13.761 18.019 1.00 94.75 157 THR A N 1
ATOM 1230 C CA . THR A 1 157 ? -1.928 -13.347 19.368 1.00 94.75 157 THR A CA 1
ATOM 1231 C C . THR A 1 157 ? -2.775 -12.178 19.855 1.00 94.75 157 THR A C 1
ATOM 1233 O O . THR A 1 157 ? -3.269 -12.225 20.976 1.00 94.75 157 THR A O 1
ATOM 1236 N N . ILE A 1 158 ? -3.015 -11.156 19.026 1.00 95.12 158 ILE A N 1
ATOM 1237 C CA . ILE A 1 158 ? -3.888 -10.035 19.408 1.00 95.12 158 ILE A CA 1
ATOM 1238 C C . ILE A 1 158 ? -5.309 -10.532 19.703 1.00 95.12 158 ILE A C 1
ATOM 1240 O O . ILE A 1 158 ? -5.880 -10.171 20.731 1.00 95.12 158 ILE A O 1
ATOM 1244 N N . HIS A 1 159 ? -5.854 -11.405 18.853 1.00 94.62 159 HIS A N 1
ATOM 1245 C CA . HIS A 1 159 ? -7.161 -12.020 19.076 1.00 94.62 159 HIS A CA 1
ATOM 1246 C C . HIS A 1 159 ? -7.220 -12.790 20.408 1.00 94.62 159 HIS A C 1
ATOM 1248 O O . HIS A 1 159 ? -8.166 -12.633 21.180 1.00 94.62 159 HIS A O 1
ATOM 1254 N N . ALA A 1 160 ? -6.195 -13.589 20.717 1.00 95.75 160 ALA A N 1
ATOM 1255 C CA . ALA A 1 160 ? -6.104 -14.334 21.972 1.00 95.75 160 ALA A CA 1
ATOM 1256 C C . ALA A 1 160 ? -6.011 -13.407 23.197 1.00 95.75 160 ALA A C 1
ATOM 1258 O O . ALA A 1 160 ? -6.708 -13.630 24.184 1.00 95.75 160 ALA A O 1
ATOM 1259 N N . VAL A 1 161 ? -5.211 -12.338 23.117 1.00 97.50 161 VAL A N 1
ATOM 1260 C CA . VAL A 1 161 ? -5.067 -11.331 24.182 1.00 97.50 161 VAL A CA 1
ATOM 1261 C C . VAL A 1 161 ? -6.403 -10.657 24.494 1.00 97.50 161 VAL A C 1
ATOM 1263 O O . VAL A 1 161 ? -6.757 -10.514 25.662 1.00 97.50 161 VAL A O 1
ATOM 1266 N N . LEU A 1 162 ? -7.162 -10.262 23.470 1.00 97.25 162 LEU A N 1
ATOM 1267 C CA . LEU A 1 162 ? -8.453 -9.595 23.653 1.00 97.25 162 LEU A CA 1
ATOM 1268 C C . LEU A 1 162 ? -9.522 -10.537 24.222 1.00 97.25 162 LEU A C 1
ATOM 1270 O O . LEU A 1 162 ? -10.295 -10.130 25.086 1.00 97.25 162 LEU A O 1
ATOM 1274 N N . ASN A 1 163 ? -9.532 -11.804 23.803 1.00 96.88 163 ASN A N 1
ATOM 1275 C CA . ASN A 1 163 ? -10.411 -12.816 24.392 1.00 96.88 163 ASN A CA 1
ATOM 1276 C C . ASN A 1 163 ? -10.061 -13.097 25.862 1.00 96.88 163 ASN A C 1
ATOM 1278 O O . ASN A 1 163 ? -10.957 -13.179 26.699 1.00 96.88 163 ASN A O 1
ATOM 1282 N N . ALA A 1 164 ? -8.770 -13.192 26.198 1.00 97.75 164 ALA A N 1
ATOM 1283 C CA . ALA A 1 164 ? -8.319 -13.337 27.581 1.00 97.75 164 ALA A CA 1
ATOM 1284 C C . ALA A 1 164 ? -8.751 -12.133 28.437 1.00 97.75 164 ALA A C 1
ATOM 1286 O O . ALA A 1 164 ? -9.293 -12.305 29.530 1.00 97.75 164 ALA A O 1
ATOM 1287 N N . TYR A 1 165 ? -8.602 -10.917 27.905 1.00 98.31 165 TYR A N 1
ATOM 1288 C CA . TYR A 1 165 ? -9.082 -9.699 28.550 1.00 98.31 165 TYR A CA 1
ATOM 1289 C C . TYR A 1 165 ? -10.594 -9.742 28.833 1.00 98.31 165 TYR A C 1
ATOM 1291 O O . TYR A 1 165 ? -11.013 -9.506 29.967 1.00 98.31 165 TYR A O 1
ATOM 1299 N N . LEU A 1 166 ? -11.414 -10.114 27.841 1.00 97.62 166 LEU A N 1
ATOM 1300 C CA . LEU A 1 166 ? -12.868 -10.254 28.003 1.00 97.62 166 LEU A CA 1
ATOM 1301 C C . LEU A 1 166 ? -13.263 -11.352 29.003 1.00 97.62 166 LEU A C 1
ATOM 1303 O O . LEU A 1 166 ? -14.287 -11.222 29.674 1.00 97.62 166 LEU A O 1
ATOM 1307 N N . ALA A 1 167 ? -12.444 -12.396 29.145 1.00 97.56 167 ALA A N 1
ATOM 1308 C CA . ALA A 1 167 ? -12.610 -13.437 30.159 1.00 97.56 167 ALA A CA 1
ATOM 1309 C C . ALA A 1 167 ? -12.187 -12.993 31.576 1.00 97.56 167 ALA A C 1
ATOM 1311 O O . ALA A 1 167 ? -12.394 -13.731 32.538 1.00 97.56 167 ALA A O 1
ATOM 1312 N N . GLY A 1 168 ? -11.610 -11.796 31.726 1.00 97.62 168 GLY A N 1
ATOM 1313 C CA . GLY A 1 168 ? -11.127 -11.272 33.004 1.00 97.62 168 GLY A CA 1
ATOM 1314 C C . GLY A 1 168 ? -9.764 -11.815 33.435 1.00 97.62 168 GLY A C 1
ATOM 1315 O O . GLY A 1 168 ? -9.408 -11.695 34.608 1.00 97.62 168 GLY A O 1
ATOM 1316 N N . GLU A 1 169 ? -8.989 -12.397 32.515 1.00 98.00 169 GLU A N 1
ATOM 1317 C CA . GLU A 1 169 ? -7.619 -12.845 32.786 1.00 98.00 169 GLU A CA 1
ATOM 1318 C C . GLU A 1 169 ? -6.730 -11.651 33.175 1.00 98.00 169 GLU A C 1
ATOM 1320 O O . GLU A 1 169 ? -6.656 -10.675 32.419 1.00 98.00 169 GLU A O 1
ATOM 1325 N N . PRO A 1 170 ? -5.998 -11.710 34.304 1.00 97.56 170 PRO A N 1
ATOM 1326 C CA . PRO A 1 170 ? -5.049 -10.668 34.678 1.00 97.56 170 PRO A CA 1
ATOM 1327 C C . PRO A 1 170 ? -3.960 -10.482 33.618 1.00 97.56 170 PRO A C 1
ATOM 1329 O O . PRO A 1 170 ? -3.335 -11.451 33.184 1.00 97.56 170 PRO A O 1
ATOM 1332 N N . GLY A 1 171 ? -3.642 -9.230 33.273 1.00 97.12 171 GLY A N 1
ATOM 1333 C CA . GLY A 1 171 ? -2.650 -8.921 32.234 1.00 97.12 171 GLY A CA 1
ATOM 1334 C C . GLY A 1 171 ? -1.281 -9.572 32.472 1.00 97.12 171 GLY A C 1
ATOM 1335 O O . GLY A 1 171 ? -0.635 -10.000 31.525 1.00 97.12 171 GLY A O 1
ATOM 1336 N N . GLN A 1 172 ? -0.868 -9.756 33.732 1.00 97.81 172 GLN A N 1
ATOM 1337 C CA . GLN A 1 172 ? 0.375 -10.460 34.082 1.00 97.81 172 GLN A CA 1
ATOM 1338 C C . GLN A 1 172 ? 0.402 -11.919 33.591 1.00 97.81 172 GLN A C 1
ATOM 1340 O O . GLN A 1 172 ? 1.446 -12.392 33.138 1.00 97.81 172 GLN A O 1
ATOM 1345 N N . ASN A 1 173 ? -0.732 -12.624 33.641 1.00 98.25 173 ASN A N 1
ATOM 1346 C CA . ASN A 1 173 ? -0.839 -13.995 33.140 1.00 98.25 173 ASN A CA 1
ATOM 1347 C C . ASN A 1 173 ? -0.751 -14.019 31.615 1.00 98.25 173 ASN A C 1
ATOM 1349 O O . ASN A 1 173 ? -0.043 -14.849 31.047 1.00 98.25 173 ASN A O 1
ATOM 1353 N N . VAL A 1 174 ? -1.410 -13.064 30.957 1.00 98.06 174 VAL A N 1
ATOM 1354 C CA . VAL A 1 174 ? -1.389 -12.948 29.496 1.00 98.06 174 VAL A CA 1
ATOM 1355 C C . VAL A 1 174 ? 0.007 -12.574 28.993 1.00 98.06 174 VAL A C 1
ATOM 1357 O O . VAL A 1 174 ? 0.487 -13.171 28.035 1.00 98.06 174 VAL A O 1
ATOM 1360 N N . VAL A 1 175 ? 0.723 -11.678 29.683 1.00 98.38 175 VAL A N 1
ATOM 1361 C CA . VAL A 1 175 ? 2.139 -11.372 29.404 1.00 98.38 175 VAL A CA 1
ATOM 1362 C C . VAL A 1 175 ? 3.018 -12.611 29.570 1.00 98.38 175 VAL A C 1
ATOM 1364 O O . VAL A 1 175 ? 3.933 -12.820 28.779 1.00 98.38 175 VAL A O 1
ATOM 1367 N N . LYS A 1 176 ? 2.748 -13.462 30.566 1.00 98.00 176 LYS A N 1
ATOM 1368 C CA . LYS A 1 176 ? 3.480 -14.724 30.742 1.00 98.00 176 LYS A CA 1
ATOM 1369 C C . LYS A 1 176 ? 3.227 -15.704 29.589 1.00 98.00 176 LYS A C 1
ATOM 1371 O O . LYS A 1 176 ? 4.145 -16.430 29.217 1.00 98.00 176 LYS A O 1
ATOM 1376 N N . ALA A 1 177 ? 2.012 -15.728 29.039 1.00 97.56 177 ALA A N 1
ATOM 1377 C CA . ALA A 1 177 ? 1.653 -16.565 27.894 1.00 97.56 177 ALA A CA 1
ATOM 1378 C C . ALA A 1 177 ? 2.203 -16.025 26.559 1.00 97.56 177 ALA A C 1
ATOM 1380 O O . ALA A 1 177 ? 2.574 -16.813 25.692 1.00 97.56 177 ALA A O 1
ATOM 1381 N N . HIS A 1 178 ? 2.292 -14.698 26.419 1.00 97.38 178 HIS A N 1
ATOM 1382 C CA . HIS A 1 178 ? 2.717 -13.998 25.202 1.00 97.38 178 HIS A CA 1
ATOM 1383 C C . HIS A 1 178 ? 3.769 -12.914 25.507 1.00 97.38 178 HIS A C 1
ATOM 1385 O O . HIS A 1 178 ? 3.503 -11.715 25.343 1.00 97.38 178 HIS A O 1
ATOM 1391 N N . PRO A 1 179 ? 4.975 -13.296 25.970 1.00 97.50 179 PRO A N 1
ATOM 1392 C CA . PRO A 1 179 ? 6.005 -12.339 26.374 1.00 97.50 179 PRO A CA 1
ATOM 1393 C C . PRO A 1 179 ? 6.457 -11.426 25.226 1.00 97.50 179 PRO A C 1
ATOM 1395 O O . PRO A 1 179 ? 6.802 -10.267 25.453 1.00 97.50 179 PRO A O 1
ATOM 1398 N N . GLU A 1 180 ? 6.399 -11.903 23.983 1.00 95.69 180 GLU A N 1
ATOM 1399 C CA . GLU A 1 180 ? 6.706 -11.130 22.778 1.00 95.69 180 GLU A CA 1
ATOM 1400 C C . GLU A 1 180 ? 5.743 -9.955 22.545 1.00 95.69 180 GLU A C 1
ATOM 1402 O O . GLU A 1 180 ? 6.107 -8.985 21.881 1.00 95.69 180 GLU A O 1
ATOM 1407 N N . ALA A 1 181 ? 4.532 -10.021 23.107 1.00 96.94 181 ALA A N 1
ATOM 1408 C CA . ALA A 1 181 ? 3.493 -9.006 22.971 1.00 96.94 181 ALA A CA 1
ATOM 1409 C C . ALA A 1 181 ? 3.334 -8.138 24.232 1.00 96.94 181 ALA A C 1
ATOM 1411 O O . ALA A 1 181 ? 2.397 -7.344 24.309 1.00 96.94 181 ALA A O 1
ATOM 1412 N N . ALA A 1 182 ? 4.243 -8.235 25.212 1.00 98.06 182 ALA A N 1
ATOM 1413 C CA . ALA A 1 182 ? 4.100 -7.592 26.523 1.00 98.06 182 ALA A CA 1
ATOM 1414 C C . ALA A 1 182 ? 3.783 -6.088 26.446 1.00 98.06 182 ALA A C 1
ATOM 1416 O O . ALA A 1 182 ? 2.889 -5.599 27.134 1.00 98.06 182 ALA A O 1
ATOM 1417 N N . GLY A 1 183 ? 4.469 -5.352 25.565 1.00 96.38 183 GLY A N 1
ATOM 1418 C CA . GLY A 1 183 ? 4.218 -3.922 25.376 1.00 96.38 183 GLY A CA 1
ATOM 1419 C C . GLY A 1 183 ? 2.810 -3.618 24.853 1.00 96.38 183 GLY A C 1
ATOM 1420 O O . GLY A 1 183 ? 2.199 -2.650 25.296 1.00 96.38 183 GLY A O 1
ATOM 1421 N N . PHE A 1 184 ? 2.292 -4.438 23.935 1.00 96.50 184 PHE A N 1
ATOM 1422 C CA . PHE A 1 184 ? 0.928 -4.316 23.416 1.00 96.50 184 PHE A CA 1
ATOM 1423 C C . PHE A 1 184 ? -0.115 -4.681 24.481 1.00 96.50 184 PHE A C 1
ATOM 1425 O O . PHE A 1 184 ? -1.087 -3.947 24.654 1.00 96.50 184 PHE A O 1
ATOM 1432 N N . ILE A 1 185 ? 0.112 -5.769 25.225 1.00 98.38 185 ILE A N 1
ATOM 1433 C CA . ILE A 1 185 ? -0.782 -6.235 26.295 1.00 98.38 185 ILE A CA 1
ATOM 1434 C C . ILE A 1 185 ? -0.918 -5.162 27.372 1.00 98.38 185 ILE A C 1
ATOM 1436 O O . ILE A 1 185 ? -2.035 -4.771 27.698 1.00 98.38 185 ILE A O 1
ATOM 1440 N N . ASN A 1 186 ? 0.206 -4.637 27.869 1.00 97.94 186 ASN A N 1
ATOM 1441 C CA . ASN A 1 186 ? 0.205 -3.624 28.922 1.00 97.94 186 ASN A CA 1
ATOM 1442 C C . ASN A 1 186 ? -0.597 -2.382 28.514 1.00 97.94 186 ASN A C 1
ATOM 1444 O O . ASN A 1 186 ? -1.461 -1.953 29.271 1.00 97.94 186 ASN A O 1
ATOM 1448 N N . ARG A 1 187 ? -0.372 -1.856 27.300 1.00 97.19 187 ARG A N 1
ATOM 1449 C CA . ARG A 1 187 ? -1.126 -0.699 26.789 1.00 97.19 187 ARG A CA 1
ATOM 1450 C C . ARG A 1 187 ? -2.612 -1.005 26.622 1.00 97.19 187 ARG A C 1
ATOM 1452 O O . ARG A 1 187 ? -3.443 -0.210 27.034 1.00 97.19 187 ARG A O 1
ATOM 1459 N N . SER A 1 188 ? -2.948 -2.161 26.053 1.00 97.62 188 SER A N 1
ATOM 1460 C CA . SER A 1 188 ? -4.346 -2.539 25.812 1.00 97.62 188 SER A CA 1
ATOM 1461 C C . SER A 1 188 ? -5.128 -2.676 27.119 1.00 97.62 188 SER A C 1
ATOM 1463 O O . SER A 1 188 ? -6.227 -2.146 27.231 1.00 97.62 188 SER A O 1
ATOM 1465 N N . TYR A 1 189 ? -4.544 -3.333 28.124 1.00 98.25 189 TYR A N 1
ATOM 1466 C CA . TYR A 1 189 ? -5.146 -3.475 29.452 1.00 98.25 189 TYR A CA 1
ATOM 1467 C C . TYR A 1 189 ? -5.258 -2.136 30.187 1.00 98.25 189 TYR A C 1
ATOM 1469 O O . TYR A 1 189 ? -6.252 -1.895 30.865 1.00 98.25 189 TYR A O 1
ATOM 1477 N N . GLU A 1 190 ? -4.260 -1.261 30.049 1.00 97.44 190 GLU A N 1
ATOM 1478 C CA . GLU A 1 190 ? -4.302 0.092 30.607 1.00 97.44 190 GLU A CA 1
ATOM 1479 C C . GLU A 1 190 ? -5.435 0.919 29.987 1.00 97.44 190 GLU A C 1
ATOM 1481 O O . GLU A 1 190 ? -6.212 1.529 30.715 1.00 97.44 190 GLU A O 1
ATOM 1486 N N . TRP A 1 191 ? -5.564 0.911 28.657 1.00 97.88 191 TRP A N 1
ATOM 1487 C CA . TRP A 1 191 ? -6.592 1.681 27.955 1.00 97.88 191 TRP A CA 1
ATOM 1488 C C . TRP A 1 191 ? -8.000 1.167 28.222 1.00 97.88 191 TRP A C 1
ATOM 1490 O O . TRP A 1 191 ? -8.909 1.968 28.411 1.00 97.88 191 TRP A O 1
ATOM 1500 N N . LEU A 1 192 ? -8.190 -0.153 28.217 1.00 97.88 192 LEU A N 1
ATOM 1501 C CA . LEU A 1 192 ? -9.505 -0.763 28.400 1.00 97.88 192 LEU A CA 1
ATOM 1502 C C . LEU A 1 192 ? -9.952 -0.788 29.874 1.00 97.88 192 LEU A C 1
ATOM 1504 O O . LEU A 1 192 ? -11.144 -0.912 30.141 1.00 97.88 192 LEU A O 1
ATOM 1508 N N . GLY A 1 193 ? -9.026 -0.667 30.831 1.00 97.50 193 GLY A N 1
ATOM 1509 C CA . GLY A 1 193 ? -9.334 -0.736 32.261 1.00 97.50 193 GLY A CA 1
ATOM 1510 C C . GLY A 1 193 ? -9.799 -2.127 32.703 1.00 97.50 193 GLY A C 1
ATOM 1511 O O . GLY A 1 193 ? -9.618 -3.118 31.992 1.00 97.50 193 GLY A O 1
ATOM 1512 N N . ALA A 1 194 ? -10.394 -2.243 33.894 1.00 96.94 194 ALA A N 1
ATOM 1513 C CA . ALA A 1 194 ? -10.907 -3.531 34.353 1.00 96.94 194 ALA A CA 1
ATOM 1514 C C . ALA A 1 194 ? -12.096 -3.977 33.489 1.00 96.94 194 ALA A C 1
ATOM 1516 O O . ALA A 1 194 ? -12.989 -3.189 33.187 1.00 96.94 194 ALA A O 1
ATOM 1517 N N . VAL A 1 195 ? -12.158 -5.268 33.146 1.00 97.06 195 VAL A N 1
ATOM 1518 C CA . VAL A 1 195 ? -13.247 -5.807 32.314 1.00 97.06 195 VAL A CA 1
ATOM 1519 C C . VAL A 1 195 ? -14.628 -5.540 32.917 1.00 97.06 195 VAL A C 1
ATOM 1521 O O . VAL A 1 195 ? -15.600 -5.418 32.182 1.00 97.06 195 VAL A O 1
ATOM 1524 N N . THR A 1 196 ? -14.742 -5.442 34.244 1.00 96.88 196 THR A N 1
ATOM 1525 C CA . THR A 1 196 ? -15.986 -5.124 34.963 1.00 96.88 196 THR A CA 1
ATOM 1526 C C . THR A 1 196 ? -16.477 -3.704 34.715 1.00 96.88 196 THR A C 1
ATOM 1528 O O . THR A 1 196 ? -17.678 -3.464 34.811 1.00 96.88 196 THR A O 1
ATOM 1531 N N . ASP A 1 197 ? -15.573 -2.801 34.345 1.00 97.19 197 ASP A N 1
ATOM 1532 C CA . ASP A 1 197 ? -15.841 -1.372 34.192 1.00 97.19 197 ASP A CA 1
ATOM 1533 C C . ASP A 1 197 ? -16.267 -1.024 32.758 1.00 97.19 197 ASP A C 1
ATOM 1535 O O . ASP A 1 197 ? -16.769 0.071 32.506 1.00 97.19 197 ASP A O 1
ATOM 1539 N N . LEU A 1 198 ? -16.138 -1.970 31.817 1.00 97.19 198 LEU A N 1
ATOM 1540 C CA . LEU A 1 198 ? -16.619 -1.795 30.450 1.00 97.19 198 LEU A CA 1
ATOM 1541 C C . LEU A 1 198 ? -18.135 -1.602 30.418 1.00 97.19 198 LEU A C 1
ATOM 1543 O O . LEU A 1 198 ? -18.914 -2.478 30.829 1.00 97.19 198 LEU A O 1
ATOM 1547 N N . SER A 1 199 ? -18.545 -0.493 29.810 1.00 97.25 199 SER A N 1
ATOM 1548 C CA . SER A 1 199 ? -19.938 -0.238 29.462 1.00 97.25 199 SER A CA 1
ATOM 1549 C C . SER A 1 199 ? -20.471 -1.275 28.464 1.00 97.25 199 SER A C 1
ATOM 1551 O O . SER A 1 199 ? -19.723 -1.957 27.759 1.00 97.25 199 SER A O 1
ATOM 1553 N N . LYS A 1 200 ? -21.802 -1.374 28.360 1.00 97.25 200 LYS A N 1
ATOM 1554 C CA . LYS A 1 200 ? -22.453 -2.251 27.370 1.00 97.25 200 LYS A CA 1
ATOM 1555 C C . LYS A 1 200 ? -22.043 -1.903 25.935 1.00 97.25 200 LYS A C 1
ATOM 1557 O O . LYS A 1 200 ? -21.780 -2.810 25.152 1.00 97.25 200 LYS A O 1
ATOM 1562 N N . VAL A 1 201 ? -21.925 -0.609 25.631 1.00 97.56 201 VAL A N 1
ATOM 1563 C CA . VAL A 1 201 ? -21.498 -0.107 24.317 1.00 97.56 201 VAL A CA 1
ATOM 1564 C C . VAL A 1 201 ? -20.068 -0.551 24.009 1.00 97.56 201 VAL A C 1
ATOM 1566 O O . VAL A 1 201 ? -19.834 -1.148 22.964 1.00 97.56 201 VAL A O 1
ATOM 1569 N N . GLN A 1 202 ? -19.124 -0.361 24.937 1.00 98.00 202 GLN A N 1
ATOM 1570 C CA . GLN A 1 202 ? -17.725 -0.768 24.738 1.00 98.00 202 GLN A CA 1
ATOM 1571 C C . GLN A 1 202 ? -17.575 -2.277 24.520 1.00 98.00 202 GLN A C 1
ATOM 1573 O O . GLN A 1 202 ? -16.789 -2.694 23.672 1.00 98.00 202 GLN A O 1
ATOM 1578 N N . ARG A 1 203 ? -18.354 -3.106 25.231 1.00 97.56 203 ARG A N 1
ATOM 1579 C CA . ARG A 1 203 ? -18.372 -4.560 24.990 1.00 97.56 203 ARG A CA 1
ATOM 1580 C C . ARG A 1 203 ? -18.826 -4.888 23.571 1.00 97.56 203 ARG A C 1
ATOM 1582 O O . ARG A 1 203 ? -18.139 -5.633 22.888 1.00 97.56 203 ARG A O 1
ATOM 1589 N N . LYS A 1 204 ? -19.910 -4.266 23.096 1.00 97.56 204 LYS A N 1
ATOM 1590 C CA . LYS A 1 204 ? -20.380 -4.461 21.716 1.00 97.56 204 LYS A CA 1
ATOM 1591 C C . LYS A 1 204 ? -19.380 -3.979 20.673 1.00 97.56 204 LYS A C 1
ATOM 1593 O O . LYS A 1 204 ? -19.235 -4.617 19.637 1.00 97.56 204 LYS A O 1
ATOM 1598 N N . MET A 1 205 ? -18.663 -2.889 20.939 1.00 97.56 205 MET A N 1
ATOM 1599 C CA . MET A 1 205 ? -17.587 -2.435 20.056 1.00 97.56 205 MET A CA 1
ATOM 1600 C C . MET A 1 205 ? -16.436 -3.450 19.998 1.00 97.56 205 MET A C 1
ATOM 1602 O O . MET A 1 205 ? -15.904 -3.689 18.916 1.00 97.56 205 MET A O 1
ATOM 1606 N N . LEU A 1 206 ? -16.076 -4.087 21.123 1.00 97.19 206 LEU A N 1
ATOM 1607 C CA . LEU A 1 206 ? -15.108 -5.192 21.127 1.00 97.19 206 LEU A CA 1
ATOM 1608 C C . LEU A 1 206 ? -15.634 -6.395 20.342 1.00 97.19 206 LEU A C 1
ATOM 1610 O O . LEU A 1 206 ? -14.892 -6.921 19.519 1.00 97.19 206 LEU A O 1
ATOM 1614 N N . ASP A 1 207 ? -16.899 -6.781 20.516 1.00 95.75 207 ASP A N 1
ATOM 1615 C CA . ASP A 1 207 ? -17.517 -7.868 19.742 1.00 95.75 207 ASP A CA 1
ATOM 1616 C C . ASP A 1 207 ? -17.477 -7.567 18.234 1.00 95.75 207 ASP A C 1
ATOM 1618 O O . ASP A 1 207 ? -17.064 -8.401 17.424 1.00 95.75 207 ASP A O 1
ATOM 1622 N N . ARG A 1 208 ? -17.829 -6.333 17.850 1.00 94.81 208 ARG A N 1
ATOM 1623 C CA . ARG A 1 208 ? -17.786 -5.852 16.464 1.00 94.81 208 ARG A CA 1
ATOM 1624 C C . ARG A 1 208 ? -16.372 -5.866 15.891 1.00 94.81 208 ARG A C 1
ATOM 1626 O O . ARG A 1 208 ? -16.194 -6.213 14.721 1.00 94.81 208 ARG A O 1
ATOM 1633 N N . MET A 1 209 ? -15.381 -5.501 16.702 1.00 94.12 209 MET A N 1
ATOM 1634 C CA . MET A 1 209 ? -13.971 -5.562 16.336 1.00 94.12 209 MET A CA 1
ATOM 1635 C C . MET A 1 209 ? -13.508 -7.013 16.168 1.00 94.12 209 MET A C 1
ATOM 1637 O O . MET A 1 209 ? -12.907 -7.331 15.147 1.00 94.12 209 MET A O 1
ATOM 1641 N N . LEU A 1 210 ? -13.811 -7.911 17.109 1.00 92.94 210 LEU A N 1
ATOM 1642 C CA . LEU A 1 210 ? -13.426 -9.329 17.054 1.00 92.94 210 LEU A CA 1
ATOM 1643 C C . LEU A 1 210 ? -14.017 -10.045 15.835 1.00 92.94 210 LEU A C 1
ATOM 1645 O O . LEU A 1 210 ? -13.335 -10.861 15.218 1.00 92.94 210 LEU A O 1
ATOM 1649 N N . LEU A 1 211 ? -15.216 -9.658 15.397 1.00 90.50 211 LEU A N 1
ATOM 1650 C CA . LEU A 1 211 ? -15.801 -10.162 14.156 1.00 90.50 211 LEU A CA 1
ATOM 1651 C C . LEU A 1 211 ? -14.904 -9.896 12.924 1.00 90.50 211 LEU A C 1
ATOM 1653 O O . LEU A 1 211 ? -14.836 -10.720 12.012 1.00 90.50 211 LEU A O 1
ATOM 1657 N N . THR A 1 212 ? -14.160 -8.783 12.901 1.00 87.06 212 THR A N 1
ATOM 1658 C CA . THR A 1 212 ? -13.185 -8.505 11.826 1.00 87.06 212 THR A CA 1
ATOM 1659 C C . THR A 1 212 ? -11.946 -9.401 11.903 1.00 87.06 212 THR A C 1
ATOM 1661 O O . THR A 1 212 ? -11.377 -9.753 10.870 1.00 87.06 212 THR A O 1
ATOM 1664 N N . PHE A 1 213 ? -11.551 -9.844 13.102 1.00 85.81 213 PHE A N 1
ATOM 1665 C CA . PHE A 1 213 ? -10.430 -10.770 13.275 1.00 85.81 213 PHE A CA 1
ATOM 1666 C C . PHE A 1 213 ? -10.739 -12.150 12.707 1.00 85.81 213 PHE A C 1
ATOM 1668 O O . PHE A 1 213 ? -9.854 -12.745 12.097 1.00 85.81 213 PHE A O 1
ATOM 1675 N N . ASP A 1 214 ? -11.976 -12.634 12.830 1.00 81.38 214 ASP A N 1
ATOM 1676 C CA . ASP A 1 214 ? -12.395 -13.894 12.203 1.00 81.38 214 ASP A CA 1
ATOM 1677 C C . ASP A 1 214 ? -12.172 -13.864 10.687 1.00 81.38 214 ASP A C 1
ATOM 1679 O O . ASP A 1 214 ? -11.694 -14.839 10.098 1.00 81.38 214 ASP A O 1
ATOM 1683 N N . PHE A 1 215 ? -12.472 -12.722 10.062 1.00 81.62 215 PHE A N 1
ATOM 1684 C CA . PHE A 1 215 ? -12.200 -12.493 8.649 1.00 81.62 215 PHE A CA 1
ATOM 1685 C C . PHE A 1 215 ? -10.691 -12.474 8.364 1.00 81.62 215 PHE A C 1
ATOM 1687 O O . PHE A 1 215 ? -10.233 -13.221 7.501 1.00 81.62 215 PHE A O 1
ATOM 1694 N N . PHE A 1 216 ? -9.888 -11.712 9.119 1.00 78.31 216 PHE A N 1
ATOM 1695 C CA . PHE A 1 216 ? -8.433 -11.644 8.901 1.00 78.31 216 PHE A CA 1
ATOM 1696 C C . PHE A 1 216 ? -7.713 -12.969 9.143 1.00 78.31 216 PHE A C 1
ATOM 1698 O O . PHE A 1 216 ? -6.771 -13.291 8.423 1.00 78.31 216 PHE A O 1
ATOM 1705 N N . ILE A 1 217 ? -8.114 -13.743 10.150 1.00 78.12 217 ILE A N 1
ATOM 1706 C CA . ILE A 1 217 ? -7.495 -15.033 10.469 1.00 78.12 217 ILE A CA 1
ATOM 1707 C C . ILE A 1 217 ? -7.775 -16.040 9.350 1.00 78.12 217 ILE A C 1
ATOM 1709 O O . ILE A 1 217 ? -6.870 -16.787 8.979 1.00 78.12 217 ILE A O 1
ATOM 1713 N N . LYS A 1 218 ? -8.989 -16.029 8.782 1.00 75.50 218 LYS A N 1
ATOM 1714 C CA . LYS A 1 218 ? -9.345 -16.868 7.628 1.00 75.50 218 LYS A CA 1
ATOM 1715 C C . LYS A 1 218 ? -8.672 -16.404 6.336 1.00 75.50 218 LYS A C 1
ATOM 1717 O O . LYS A 1 218 ? -8.167 -17.243 5.602 1.00 75.50 218 LYS A O 1
ATOM 1722 N N . LEU A 1 219 ? -8.595 -15.093 6.091 1.00 68.25 219 LEU A N 1
ATOM 1723 C CA . LEU A 1 219 ? -7.896 -14.514 4.935 1.00 68.25 219 LEU A CA 1
ATOM 1724 C C . LEU A 1 219 ? -6.393 -14.843 4.947 1.00 68.25 219 LEU A C 1
ATOM 1726 O O . LEU A 1 219 ? -5.812 -15.153 3.913 1.00 68.25 219 LEU A O 1
ATOM 1730 N N . ASN A 1 220 ? -5.766 -14.812 6.127 1.00 58.12 220 ASN A N 1
ATOM 1731 C CA . ASN A 1 220 ? -4.347 -15.123 6.317 1.00 58.12 220 ASN A CA 1
ATOM 1732 C C . ASN A 1 220 ? -4.037 -16.630 6.348 1.00 58.12 220 ASN A C 1
ATOM 1734 O O . ASN A 1 220 ? -2.897 -17.010 6.633 1.00 58.12 220 ASN A O 1
ATOM 1738 N N . TYR A 1 221 ? -5.011 -17.498 6.061 1.00 48.34 221 TYR A N 1
ATOM 1739 C CA . TYR A 1 221 ? -4.753 -18.908 5.791 1.00 48.34 221 TYR A CA 1
ATOM 1740 C C . TYR A 1 221 ? -4.144 -19.035 4.387 1.00 48.34 221 TYR A C 1
ATOM 1742 O O . TYR A 1 221 ? -4.777 -19.459 3.425 1.00 48.34 221 TYR A O 1
ATOM 1750 N N . THR A 1 222 ? -2.890 -18.606 4.247 1.00 44.81 222 THR A N 1
ATOM 1751 C CA . THR A 1 222 ? -2.078 -18.955 3.085 1.00 44.81 222 THR A CA 1
ATOM 1752 C C . THR A 1 222 ? -1.827 -20.454 3.184 1.00 44.81 222 THR A C 1
ATOM 1754 O O . THR A 1 222 ? -1.276 -20.901 4.190 1.00 44.81 222 THR A O 1
ATOM 1757 N N . GLY A 1 223 ? -2.294 -21.228 2.195 1.00 36.78 223 GLY A N 1
ATOM 1758 C CA . GLY A 1 223 ? -2.228 -22.697 2.098 1.00 36.78 223 GLY A CA 1
ATOM 1759 C C . GLY A 1 223 ? -0.807 -23.274 2.113 1.00 36.78 223 GLY A C 1
ATOM 1760 O O . GLY A 1 223 ? -0.368 -23.940 1.187 1.00 36.78 223 GLY A O 1
ATOM 1761 N N . THR A 1 224 ? -0.068 -22.987 3.176 1.00 37.09 224 THR A N 1
ATOM 1762 C CA . THR A 1 224 ? 1.268 -23.485 3.487 1.00 37.09 224 THR A CA 1
ATOM 1763 C C . THR A 1 224 ? 1.205 -24.824 4.211 1.00 37.09 224 THR A C 1
ATOM 1765 O O . THR A 1 224 ? 2.254 -25.382 4.526 1.00 37.09 224 THR A O 1
ATOM 1768 N N . ASP A 1 225 ? 0.003 -25.366 4.433 1.00 35.78 225 ASP A N 1
ATOM 1769 C CA . ASP A 1 225 ? -0.156 -26.774 4.755 1.00 35.78 225 ASP A CA 1
ATOM 1770 C C . ASP A 1 225 ? 0.112 -27.594 3.478 1.00 35.78 225 ASP A C 1
ATOM 1772 O O . ASP A 1 225 ? -0.651 -27.484 2.512 1.00 35.78 225 ASP A O 1
ATOM 1776 N N . PRO A 1 226 ? 1.176 -28.418 3.424 1.00 36.66 226 PRO A N 1
ATOM 1777 C CA . PRO A 1 226 ? 1.526 -29.207 2.241 1.00 36.66 226 PRO A CA 1
ATOM 1778 C C . PRO A 1 226 ? 0.439 -30.210 1.817 1.00 36.66 226 PRO A C 1
ATOM 1780 O O . PRO A 1 226 ? 0.603 -30.891 0.805 1.00 36.66 226 PRO A O 1
ATOM 1783 N N . GLN A 1 227 ? -0.643 -30.339 2.594 1.00 32.69 227 GLN A N 1
ATOM 1784 C CA . GLN A 1 227 ? -1.773 -31.222 2.329 1.00 32.69 227 GLN A CA 1
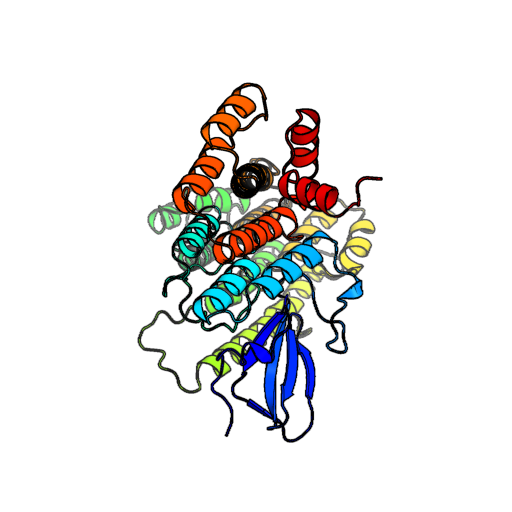ATOM 1785 C C . GLN A 1 227 ? -2.970 -30.573 1.621 1.00 32.69 227 GLN A C 1
ATOM 1787 O O . GLN A 1 227 ? -3.863 -31.320 1.223 1.00 32.69 227 GLN A O 1
ATOM 1792 N N . SER A 1 228 ? -3.017 -29.251 1.389 1.00 34.03 228 SER A N 1
ATOM 1793 C CA . SER A 1 228 ? -4.094 -28.666 0.567 1.00 34.03 228 SER A CA 1
ATOM 1794 C C . SER A 1 228 ? -3.788 -28.856 -0.923 1.00 34.03 228 SER A C 1
ATOM 1796 O O . SER A 1 228 ? -3.453 -27.924 -1.657 1.00 34.03 228 SER A O 1
ATOM 1798 N N . SER A 1 229 ? -3.828 -30.111 -1.363 1.00 35.12 229 SER A N 1
ATOM 1799 C CA . SER A 1 229 ? -3.719 -30.479 -2.766 1.00 35.12 229 SER A CA 1
ATOM 1800 C C . SER A 1 229 ? -4.870 -29.867 -3.558 1.00 35.12 229 SER A C 1
ATOM 1802 O O . SER A 1 229 ? -6.037 -30.081 -3.235 1.00 35.12 229 SER A O 1
ATOM 1804 N N . LEU A 1 230 ? -4.490 -29.139 -4.606 1.00 45.19 230 LEU A N 1
ATOM 1805 C CA . LEU A 1 230 ? -5.219 -28.891 -5.847 1.00 45.19 230 LEU A CA 1
ATOM 1806 C C . LEU A 1 230 ? -6.303 -29.948 -6.126 1.00 45.19 230 LEU A C 1
ATOM 1808 O O . LEU A 1 230 ? -5.977 -31.021 -6.615 1.00 45.19 230 LEU A O 1
ATOM 1812 N N . ASP A 1 231 ? -7.554 -29.639 -5.782 1.00 39.69 231 ASP A N 1
ATOM 1813 C CA . ASP A 1 231 ? -8.775 -30.041 -6.495 1.00 39.69 231 ASP A CA 1
ATOM 1814 C C . ASP A 1 231 ? -9.998 -29.461 -5.754 1.00 39.69 231 ASP A C 1
ATOM 1816 O O . ASP A 1 231 ? -10.304 -29.823 -4.621 1.00 39.69 231 ASP A O 1
ATOM 1820 N N . GLY A 1 232 ? -10.697 -28.502 -6.370 1.00 44.88 232 GLY A N 1
ATOM 1821 C CA . GLY A 1 232 ? -12.012 -28.004 -5.926 1.00 44.88 232 GLY A CA 1
ATOM 1822 C C . GLY A 1 232 ? -12.098 -27.180 -4.624 1.00 44.88 232 GLY A C 1
ATOM 1823 O O . GLY A 1 232 ? -13.067 -26.433 -4.480 1.00 44.88 232 GLY A O 1
ATOM 1824 N N . SER A 1 233 ? -11.123 -27.251 -3.705 1.00 54.25 233 SER A N 1
ATOM 1825 C CA . SER A 1 233 ? -11.219 -26.607 -2.378 1.00 54.25 233 SER A CA 1
ATOM 1826 C C . SER A 1 233 ? -11.012 -25.087 -2.408 1.00 54.25 233 SER A C 1
ATOM 1828 O O . SER A 1 233 ? -11.793 -24.361 -1.807 1.00 54.25 233 SER A O 1
ATOM 1830 N N . ALA A 1 234 ? -10.051 -24.574 -3.185 1.00 54.00 234 ALA A N 1
ATOM 1831 C CA . ALA A 1 234 ? -9.709 -23.144 -3.185 1.00 54.00 234 ALA A CA 1
ATOM 1832 C C . ALA A 1 234 ? -10.875 -22.230 -3.616 1.00 54.00 234 ALA A C 1
ATOM 1834 O O . ALA A 1 234 ? -11.050 -21.134 -3.088 1.00 54.00 234 ALA A O 1
ATOM 1835 N N . LEU A 1 235 ? -11.717 -22.691 -4.549 1.00 53.19 235 LEU A N 1
ATOM 1836 C CA . LEU A 1 235 ? -12.913 -21.954 -4.968 1.00 53.19 235 LEU A CA 1
ATOM 1837 C C . LEU A 1 235 ? -14.003 -21.974 -3.883 1.00 53.19 235 LEU A C 1
ATOM 1839 O O . LEU A 1 235 ? -14.742 -21.001 -3.735 1.00 53.19 235 LEU A O 1
ATOM 1843 N N . GLN A 1 236 ? -14.116 -23.069 -3.125 1.00 60.34 236 GLN A N 1
ATOM 1844 C CA . GLN A 1 236 ? -15.013 -23.138 -1.970 1.00 60.34 236 GLN A CA 1
ATOM 1845 C C . GLN A 1 236 ? -14.516 -22.237 -0.835 1.00 60.34 236 GLN A C 1
ATOM 1847 O O . GLN A 1 236 ? -15.324 -21.519 -0.249 1.00 60.34 236 GLN A O 1
ATOM 1852 N N . ASP A 1 237 ? -13.205 -22.195 -0.598 1.00 67.25 237 ASP A N 1
ATOM 1853 C CA . ASP A 1 237 ? -12.574 -21.320 0.392 1.00 67.25 237 ASP A CA 1
ATOM 1854 C C . ASP A 1 237 ? -12.774 -19.840 0.037 1.00 67.25 237 ASP A C 1
ATOM 1856 O O . ASP A 1 237 ? -13.163 -19.046 0.893 1.00 67.25 237 ASP A O 1
ATOM 1860 N N . MET A 1 238 ? -12.625 -19.471 -1.241 1.00 66.00 238 MET A N 1
ATOM 1861 C CA . MET A 1 238 ? -12.927 -18.116 -1.715 1.00 66.00 238 MET A CA 1
ATOM 1862 C C . MET A 1 238 ? -14.403 -17.746 -1.547 1.00 66.00 238 MET A C 1
ATOM 1864 O O . MET A 1 238 ? -14.699 -16.657 -1.064 1.00 66.00 238 MET A O 1
ATOM 1868 N N . LYS A 1 239 ? -15.339 -18.639 -1.893 1.00 72.62 239 LYS A N 1
ATOM 1869 C CA . LYS A 1 239 ? -16.778 -18.393 -1.685 1.00 72.62 239 LYS A CA 1
ATOM 1870 C C . LYS A 1 239 ? -17.128 -18.258 -0.205 1.00 72.62 239 LYS A C 1
ATOM 1872 O O . LYS A 1 239 ? -17.952 -17.421 0.155 1.00 72.62 239 LYS A O 1
ATOM 1877 N N . ALA A 1 240 ? -16.512 -19.065 0.657 1.00 78.25 240 ALA A N 1
ATOM 1878 C CA . ALA A 1 240 ? -16.702 -18.982 2.100 1.00 78.25 240 ALA A CA 1
ATOM 1879 C C . ALA A 1 240 ? -16.150 -17.666 2.669 1.00 78.25 240 ALA A C 1
ATOM 1881 O O . ALA A 1 240 ? -16.784 -17.048 3.525 1.00 78.25 240 ALA A O 1
ATOM 1882 N N . LEU A 1 241 ? -14.996 -17.219 2.172 1.00 76.50 241 LEU A N 1
ATOM 1883 C CA . LEU A 1 241 ? -14.405 -15.935 2.526 1.00 76.50 241 LEU A CA 1
ATOM 1884 C C . LEU A 1 241 ? -15.256 -14.759 2.026 1.00 76.50 241 LEU A C 1
ATOM 1886 O O . LEU A 1 241 ? -15.475 -13.816 2.779 1.00 76.50 241 LEU A O 1
ATOM 1890 N N . GLU A 1 242 ? -15.782 -14.823 0.803 1.00 80.25 242 GLU A N 1
ATOM 1891 C CA . GLU A 1 242 ? -16.693 -13.813 0.255 1.00 80.25 242 GLU A CA 1
ATOM 1892 C C . GLU A 1 242 ? -17.988 -13.733 1.073 1.00 80.25 242 GLU A C 1
ATOM 1894 O O . GLU A 1 242 ? -18.421 -12.643 1.445 1.00 80.25 242 GLU A O 1
ATOM 1899 N N . ALA A 1 243 ? -18.585 -14.881 1.407 1.00 85.31 243 ALA A N 1
ATOM 1900 C CA . ALA A 1 243 ? -19.770 -14.943 2.257 1.00 85.31 243 ALA A CA 1
ATOM 1901 C C . ALA A 1 243 ? -19.504 -14.336 3.642 1.00 85.31 243 ALA A C 1
ATOM 1903 O O . ALA A 1 243 ? -20.326 -13.574 4.147 1.00 85.31 243 ALA A O 1
ATOM 1904 N N . LEU A 1 244 ? -18.335 -14.613 4.230 1.00 85.06 244 LEU A N 1
ATOM 1905 C CA . LEU A 1 244 ? -17.920 -13.992 5.484 1.00 85.06 244 LEU A CA 1
ATOM 1906 C C . LEU A 1 244 ? -17.709 -12.481 5.327 1.00 85.06 244 LEU A C 1
ATOM 1908 O O . LEU A 1 244 ? -18.155 -11.719 6.173 1.00 85.06 244 LEU A O 1
ATOM 1912 N N . GLY A 1 245 ? -17.072 -12.031 4.245 1.00 84.75 245 GLY A N 1
ATOM 1913 C CA . GLY A 1 245 ? -16.913 -10.607 3.953 1.00 84.75 245 GLY A CA 1
ATOM 1914 C C . GLY A 1 245 ? -18.262 -9.892 3.856 1.00 84.75 245 GLY A C 1
ATOM 1915 O O . GLY A 1 245 ? -18.438 -8.831 4.451 1.00 84.75 245 GLY A O 1
ATOM 1916 N N . LYS A 1 246 ? -19.247 -10.503 3.184 1.00 86.62 246 LYS A N 1
ATOM 1917 C CA . LYS A 1 246 ? -20.625 -9.991 3.119 1.00 86.62 246 LYS A CA 1
ATOM 1918 C C . LYS A 1 246 ? -21.259 -9.900 4.502 1.00 86.62 246 LYS A C 1
ATOM 1920 O O . LYS A 1 246 ? -21.695 -8.819 4.878 1.00 86.62 246 LYS A O 1
ATOM 1925 N N . ASP A 1 247 ? -21.227 -10.978 5.277 1.00 90.06 247 ASP A N 1
ATOM 1926 C CA . ASP A 1 247 ? -21.777 -11.028 6.638 1.00 90.06 247 ASP A CA 1
ATOM 1927 C C . ASP A 1 247 ? -21.153 -9.985 7.592 1.00 90.06 247 ASP A C 1
ATOM 1929 O O . ASP A 1 247 ? -21.832 -9.423 8.452 1.00 90.06 247 ASP A O 1
ATOM 1933 N N . VAL A 1 248 ? -19.859 -9.691 7.440 1.00 88.88 248 VAL A N 1
ATOM 1934 C CA . VAL A 1 248 ? -19.141 -8.768 8.333 1.00 88.88 248 VAL A CA 1
ATOM 1935 C C . VAL A 1 248 ? -19.226 -7.301 7.888 1.00 88.88 248 VAL A C 1
ATOM 1937 O O . VAL A 1 248 ? -19.163 -6.416 8.746 1.00 88.88 248 VAL A O 1
ATOM 1940 N N . PHE A 1 249 ? -19.353 -7.013 6.588 1.00 86.69 249 PHE A N 1
ATOM 1941 C CA . PHE A 1 249 ? -19.190 -5.643 6.072 1.00 86.69 249 PHE A CA 1
ATOM 1942 C C . PHE A 1 249 ? -20.327 -5.115 5.189 1.00 86.69 249 PHE A C 1
ATOM 1944 O O . PHE A 1 249 ? -20.493 -3.899 5.127 1.00 86.69 249 PHE A O 1
ATOM 1951 N N . TYR A 1 250 ? -21.083 -5.970 4.492 1.00 83.81 250 TYR A N 1
ATOM 1952 C CA . TYR A 1 250 ? -21.932 -5.514 3.377 1.00 83.81 250 TYR A CA 1
ATOM 1953 C C . TYR A 1 250 ? -23.407 -5.910 3.479 1.00 83.81 250 TYR A C 1
ATOM 1955 O O . TYR A 1 250 ? -24.257 -5.184 2.973 1.00 83.81 250 TYR A O 1
ATOM 1963 N N . ASP A 1 251 ? -23.724 -7.051 4.085 1.00 86.81 251 ASP A N 1
ATOM 1964 C CA . ASP A 1 251 ? -25.099 -7.535 4.201 1.00 86.81 251 ASP A CA 1
ATOM 1965 C C . ASP A 1 251 ? -25.838 -6.762 5.298 1.00 86.81 251 ASP A C 1
ATOM 1967 O O . ASP A 1 251 ? -25.419 -6.773 6.456 1.00 86.81 251 ASP A O 1
ATOM 1971 N N . GLU A 1 252 ? -26.955 -6.119 4.951 1.00 86.50 252 GLU A N 1
ATOM 1972 C CA . GLU A 1 252 ? -27.806 -5.383 5.896 1.00 86.50 252 GLU A CA 1
ATOM 1973 C C . GLU A 1 252 ? -28.321 -6.257 7.048 1.00 86.50 252 GLU A C 1
ATOM 1975 O O . GLU A 1 252 ? -28.587 -5.742 8.134 1.00 86.50 252 GLU A O 1
ATOM 1980 N N . ASN A 1 253 ? -28.420 -7.570 6.827 1.00 91.00 253 ASN A N 1
ATOM 1981 C CA . ASN A 1 253 ? -28.783 -8.561 7.842 1.00 91.00 253 ASN A CA 1
ATOM 1982 C C . ASN A 1 253 ? -27.567 -9.337 8.376 1.00 91.00 253 ASN A C 1
ATOM 1984 O O . ASN A 1 253 ? -27.723 -10.287 9.145 1.00 91.00 253 ASN A O 1
ATOM 1988 N N . GLY A 1 254 ? -26.363 -8.966 7.942 1.00 92.69 254 GLY A N 1
ATOM 1989 C CA . GLY A 1 254 ? -25.108 -9.551 8.380 1.00 92.69 254 GLY A CA 1
ATOM 1990 C C . GLY A 1 254 ? -24.763 -9.156 9.812 1.00 92.69 254 GLY A C 1
ATOM 1991 O O . GLY A 1 254 ? -25.123 -8.078 10.298 1.00 92.69 254 GLY A O 1
ATOM 1992 N N . ARG A 1 255 ? -24.007 -10.021 10.496 1.00 94.31 255 ARG A N 1
ATOM 1993 C CA . ARG A 1 255 ? -23.617 -9.824 11.902 1.00 94.31 255 ARG A CA 1
ATOM 1994 C C . ARG A 1 255 ? -22.934 -8.478 12.151 1.00 94.31 255 ARG A C 1
ATOM 1996 O O . ARG A 1 255 ? -23.130 -7.895 13.216 1.00 94.31 255 ARG A O 1
ATOM 2003 N N . GLY A 1 256 ? -22.147 -7.984 11.192 1.00 94.00 256 GLY A N 1
ATOM 2004 C CA . GLY A 1 256 ? -21.454 -6.701 11.319 1.00 94.00 256 GLY A CA 1
ATOM 2005 C C . GLY A 1 256 ? -22.416 -5.519 11.422 1.00 94.00 256 GLY A C 1
ATOM 2006 O O . GLY A 1 256 ? -22.385 -4.791 12.413 1.00 94.00 256 GLY A O 1
ATOM 2007 N N . LEU A 1 257 ? -23.309 -5.371 10.439 1.00 94.12 257 LEU A N 1
ATOM 2008 C CA . LEU A 1 257 ? -24.270 -4.267 10.388 1.00 94.12 257 LEU A CA 1
ATOM 2009 C C . LEU A 1 257 ? -25.334 -4.360 11.494 1.00 94.12 257 LEU A C 1
ATOM 2011 O O . LEU A 1 257 ? -25.767 -3.325 12.004 1.00 94.12 257 LEU A O 1
ATOM 2015 N N . CYS A 1 258 ? -25.702 -5.568 11.938 1.00 96.31 258 CYS A N 1
ATOM 2016 C CA . CYS A 1 258 ? -26.548 -5.738 13.122 1.00 96.31 258 CYS A CA 1
ATOM 2017 C C . CYS A 1 258 ? -25.876 -5.198 14.395 1.00 96.31 258 CYS A C 1
ATOM 2019 O O . CYS A 1 258 ? -26.500 -4.445 15.141 1.00 96.31 258 CYS A O 1
ATOM 2021 N N . LEU A 1 259 ? -24.599 -5.528 14.631 1.00 96.69 259 LEU A N 1
ATOM 2022 C CA . LEU A 1 259 ? -23.850 -4.990 15.771 1.00 96.69 259 LEU A CA 1
ATOM 2023 C C . LEU A 1 259 ? -23.700 -3.469 15.682 1.00 96.69 259 LEU A C 1
ATOM 2025 O O . LEU A 1 259 ? -23.876 -2.788 16.689 1.00 96.69 259 LEU A O 1
ATOM 2029 N N . ASP A 1 260 ? -23.435 -2.931 14.490 1.00 97.12 260 ASP A N 1
ATOM 2030 C CA . ASP A 1 260 ? -23.358 -1.485 14.268 1.00 97.12 260 ASP A CA 1
ATOM 2031 C C . ASP A 1 260 ? -24.699 -0.800 14.613 1.00 97.12 260 ASP A C 1
ATOM 2033 O O . ASP A 1 260 ? -24.719 0.224 15.296 1.00 97.12 260 ASP A O 1
ATOM 2037 N N . ALA A 1 261 ? -25.841 -1.389 14.245 1.00 97.38 261 ALA A N 1
ATOM 2038 C CA . ALA A 1 261 ? -27.158 -0.870 14.622 1.00 97.38 261 ALA A CA 1
ATOM 2039 C C . ALA A 1 261 ? -27.409 -0.925 16.143 1.00 97.38 261 ALA A C 1
ATOM 2041 O O . ALA A 1 261 ? -27.890 0.048 16.725 1.00 97.38 261 ALA A O 1
ATOM 2042 N N . GLU A 1 262 ? -27.048 -2.028 16.802 1.00 98.00 262 GLU A N 1
ATOM 2043 C CA . GLU A 1 262 ? -27.185 -2.177 18.257 1.00 98.00 262 GLU A CA 1
ATOM 2044 C C . GLU A 1 262 ? -26.291 -1.202 19.035 1.00 98.00 262 GLU A C 1
ATOM 2046 O O . GLU A 1 262 ? -26.705 -0.669 20.067 1.00 98.00 262 GLU A O 1
ATOM 2051 N N . ILE A 1 263 ? -25.065 -0.962 18.559 1.00 98.12 263 ILE A N 1
ATOM 2052 C CA . ILE A 1 263 ? -24.149 0.031 19.132 1.00 98.12 263 ILE A CA 1
ATOM 2053 C C . ILE A 1 263 ? -24.754 1.427 18.988 1.00 98.12 263 ILE A C 1
ATOM 2055 O O . ILE A 1 263 ? -24.796 2.172 19.970 1.00 98.12 263 ILE A O 1
ATOM 2059 N N . ALA A 1 264 ? -25.239 1.773 17.791 1.00 97.88 264 ALA A N 1
ATOM 2060 C CA . ALA A 1 264 ? -25.814 3.085 17.522 1.00 97.88 264 ALA A CA 1
ATOM 2061 C C . ALA A 1 264 ? -27.032 3.372 18.414 1.00 97.88 264 ALA A C 1
ATOM 2063 O O . ALA A 1 264 ? -27.090 4.431 19.040 1.00 97.88 264 ALA A O 1
ATOM 2064 N N . ASP A 1 265 ? -27.949 2.409 18.539 1.00 98.00 265 ASP A N 1
ATOM 2065 C CA . ASP A 1 265 ? -29.128 2.511 19.405 1.00 98.00 265 ASP A CA 1
ATOM 2066 C C . ASP A 1 265 ? -28.735 2.713 20.878 1.00 98.00 265 ASP A C 1
ATOM 2068 O O . ASP A 1 265 ? -29.145 3.685 21.516 1.00 98.00 265 ASP A O 1
ATOM 2072 N N . GLN A 1 266 ? -27.848 1.864 21.408 1.00 97.81 266 GLN A N 1
ATOM 2073 C CA . GLN A 1 266 ? -27.445 1.929 22.817 1.00 97.81 266 GLN A CA 1
ATOM 2074 C C . GLN A 1 266 ? -26.658 3.191 23.177 1.00 97.81 266 GLN A C 1
ATOM 2076 O O . GLN A 1 266 ? -26.746 3.669 24.309 1.00 97.81 266 GLN A O 1
ATOM 2081 N N . ALA A 1 267 ? -25.875 3.719 22.240 1.00 96.38 267 ALA A N 1
ATOM 2082 C CA . ALA A 1 267 ? -25.089 4.930 22.436 1.00 96.38 267 ALA A CA 1
ATOM 2083 C C . ALA A 1 267 ? -25.865 6.217 22.088 1.00 96.38 267 ALA A C 1
ATOM 2085 O O . ALA A 1 267 ? -25.373 7.325 22.330 1.00 96.38 267 ALA A O 1
ATOM 2086 N N . GLY A 1 268 ? -27.071 6.100 21.520 1.00 97.00 268 GLY A N 1
ATOM 2087 C CA . GLY A 1 268 ? -27.827 7.235 20.995 1.00 97.00 268 GLY A CA 1
ATOM 2088 C C . GLY A 1 268 ? -27.053 7.986 19.908 1.00 97.00 268 GLY A C 1
ATOM 2089 O O . GLY A 1 268 ? -26.999 9.224 19.936 1.00 97.00 268 GLY A O 1
ATOM 2090 N N . LEU A 1 269 ? -26.402 7.232 19.020 1.00 97.56 269 LEU A N 1
ATOM 2091 C CA . LEU A 1 269 ? -25.678 7.717 17.849 1.00 97.56 269 LEU A CA 1
ATOM 2092 C C . LEU A 1 269 ? -26.559 7.607 16.597 1.00 97.56 269 LEU A C 1
ATOM 2094 O O . LEU A 1 269 ? -27.478 6.788 16.550 1.00 97.56 269 LEU A O 1
ATOM 2098 N N . PRO A 1 270 ? -26.276 8.402 15.554 1.00 97.38 270 PRO A N 1
ATOM 2099 C CA . PRO A 1 270 ? -26.820 8.142 14.228 1.00 97.38 270 PRO A CA 1
ATOM 2100 C C . PRO A 1 270 ? -26.327 6.790 13.687 1.00 97.38 270 PRO A C 1
ATOM 2102 O O . PRO A 1 270 ? -25.412 6.176 14.242 1.00 97.38 270 PRO A O 1
ATOM 2105 N N . LYS A 1 271 ? -26.929 6.332 12.578 1.00 97.00 271 LYS A N 1
ATOM 2106 C CA . LYS A 1 271 ? -26.508 5.106 11.881 1.00 97.00 271 LYS A CA 1
ATOM 2107 C C . LYS A 1 271 ? -24.997 5.148 11.647 1.00 97.00 271 LYS A C 1
ATOM 2109 O O . LYS A 1 271 ? -24.516 6.063 10.986 1.00 97.00 271 LYS A O 1
ATOM 2114 N N . ILE A 1 272 ? -24.280 4.156 12.170 1.00 96.25 272 ILE A N 1
ATOM 2115 C CA . ILE A 1 272 ? -22.842 3.994 11.945 1.00 96.25 272 ILE A CA 1
ATOM 2116 C C . ILE A 1 272 ? -22.610 3.713 10.462 1.00 96.25 272 ILE A C 1
ATOM 2118 O O . ILE A 1 272 ? -23.274 2.864 9.863 1.00 96.25 272 ILE A O 1
ATOM 2122 N N . ARG A 1 273 ? -21.682 4.464 9.871 1.00 92.12 273 ARG A N 1
ATOM 2123 C CA . ARG A 1 273 ? -21.324 4.373 8.457 1.00 92.12 273 ARG A CA 1
ATOM 2124 C C . ARG A 1 273 ? -19.820 4.189 8.332 1.00 92.12 273 ARG A C 1
ATOM 2126 O O . ARG A 1 273 ? -19.082 4.865 9.044 1.00 92.12 273 ARG A O 1
ATOM 2133 N N . PRO A 1 274 ? -19.339 3.315 7.443 1.00 89.62 274 PRO A N 1
ATOM 2134 C CA . PRO A 1 274 ? -17.910 3.226 7.194 1.00 89.62 274 PRO A CA 1
ATOM 2135 C C . PRO A 1 274 ? -17.380 4.558 6.628 1.00 89.62 274 PRO A C 1
ATOM 2137 O O . PRO A 1 274 ? -18.094 5.278 5.941 1.00 89.62 274 PRO A O 1
ATOM 2140 N N . GLU A 1 275 ? -16.117 4.888 6.886 1.00 87.50 275 GLU A N 1
ATOM 2141 C CA . GLU A 1 275 ? -15.482 6.175 6.554 1.00 87.50 275 GLU A CA 1
ATOM 2142 C C . GLU A 1 275 ? -15.439 6.466 5.045 1.00 87.50 275 GLU A C 1
ATOM 2144 O O . GLU A 1 275 ? -15.285 7.619 4.638 1.00 87.50 275 GLU A O 1
ATOM 2149 N N . TRP A 1 276 ? -15.542 5.424 4.213 1.00 82.69 276 TRP A N 1
ATOM 2150 C CA . TRP A 1 276 ? -15.606 5.540 2.757 1.00 82.69 276 TRP A CA 1
ATOM 2151 C C . TRP A 1 276 ? -17.014 5.869 2.236 1.00 82.69 276 TRP A C 1
ATOM 2153 O O . TRP A 1 276 ? -17.139 6.263 1.078 1.00 82.69 276 TRP A O 1
ATOM 2163 N N . ASP A 1 277 ? -18.063 5.732 3.056 1.00 88.31 277 ASP A N 1
ATOM 2164 C CA . ASP A 1 277 ? -19.418 6.178 2.713 1.00 88.31 277 ASP A CA 1
ATOM 2165 C C . ASP A 1 277 ? -19.436 7.720 2.701 1.00 88.31 277 ASP A C 1
ATOM 2167 O O . ASP A 1 277 ? -19.127 8.334 3.725 1.00 88.31 277 ASP A O 1
ATOM 2171 N N . PRO A 1 278 ? -19.813 8.385 1.593 1.00 89.25 278 PRO A N 1
ATOM 2172 C CA . PRO A 1 278 ? -19.906 9.844 1.541 1.00 89.25 278 PRO A CA 1
ATOM 2173 C C . PRO A 1 278 ? -20.738 10.457 2.680 1.00 89.25 278 PRO A C 1
ATOM 2175 O O . PRO A 1 278 ? -20.375 11.510 3.211 1.00 89.25 278 PRO A O 1
ATOM 2178 N N . ALA A 1 279 ? -21.796 9.768 3.123 1.00 93.56 279 ALA A N 1
ATOM 2179 C CA . ALA A 1 279 ? -22.675 10.232 4.194 1.00 93.56 279 ALA A CA 1
ATOM 2180 C C . ALA A 1 279 ? -22.026 10.176 5.592 1.00 93.56 279 ALA A C 1
ATOM 2182 O O . ALA A 1 279 ? -22.567 10.750 6.542 1.00 93.56 279 ALA A O 1
ATOM 2183 N N . TYR A 1 280 ? -20.870 9.515 5.750 1.00 93.94 280 TYR A N 1
ATOM 2184 C CA . TYR A 1 280 ? -20.102 9.533 6.999 1.00 93.94 280 TYR A CA 1
ATOM 2185 C C . TYR A 1 280 ? -19.734 10.965 7.402 1.00 93.94 280 TYR A C 1
ATOM 2187 O O . TYR A 1 280 ? -19.978 11.349 8.546 1.00 93.94 280 TYR A O 1
ATOM 2195 N N . ARG A 1 281 ? -19.196 11.763 6.465 1.00 93.81 281 ARG A N 1
ATOM 2196 C CA . ARG A 1 281 ? -18.747 13.138 6.752 1.00 93.81 281 ARG A CA 1
ATOM 2197 C C . ARG A 1 281 ? -19.911 14.056 7.093 1.00 93.81 281 ARG A C 1
ATOM 2199 O O . ARG A 1 281 ? -19.830 14.790 8.069 1.00 93.81 281 ARG A O 1
ATOM 2206 N N . GLU A 1 282 ? -21.001 13.951 6.338 1.00 94.88 282 GLU A N 1
ATOM 2207 C CA . GLU A 1 282 ? -22.225 14.721 6.585 1.00 94.88 282 GLU A CA 1
ATOM 2208 C C . GLU A 1 282 ? -22.759 14.449 7.997 1.00 94.88 282 GLU A C 1
ATOM 2210 O O . GLU A 1 282 ? -22.947 15.370 8.787 1.00 94.88 282 GLU A O 1
ATOM 2215 N N . THR A 1 283 ? -22.886 13.168 8.356 1.00 95.75 283 THR A N 1
ATOM 2216 C CA . THR A 1 283 ? -23.354 12.756 9.687 1.00 95.75 283 THR A CA 1
ATOM 2217 C C . THR A 1 283 ? -22.409 13.240 10.793 1.00 95.75 283 THR A C 1
ATOM 2219 O O . THR A 1 283 ? -22.855 13.684 11.850 1.00 95.75 283 THR A O 1
ATOM 2222 N N . LEU A 1 284 ? -21.095 13.161 10.563 1.00 94.44 284 LEU A N 1
ATOM 2223 C CA . LEU A 1 284 ? -20.084 13.578 11.531 1.00 94.44 284 LEU A CA 1
ATOM 2224 C C . LEU A 1 284 ? -20.129 15.088 11.810 1.00 94.44 284 LEU A C 1
ATOM 2226 O O . LEU A 1 284 ? -19.972 15.507 12.958 1.00 94.44 284 LEU A O 1
ATOM 2230 N N . ASP A 1 285 ? -20.345 15.903 10.778 1.00 94.62 285 ASP A N 1
ATOM 2231 C CA . ASP A 1 285 ? -20.390 17.361 10.896 1.00 94.62 285 ASP A CA 1
ATOM 2232 C C . ASP A 1 285 ? -21.671 17.865 11.582 1.00 94.62 285 ASP A C 1
ATOM 2234 O O . ASP A 1 285 ? -21.661 18.920 12.222 1.00 94.62 285 ASP A O 1
ATOM 2238 N N . GLU A 1 286 ? -22.754 17.087 11.537 1.00 96.06 286 GLU A N 1
ATOM 2239 C CA . GLU A 1 286 ? -24.001 17.373 12.256 1.00 96.06 286 GLU A CA 1
ATOM 2240 C C . GLU A 1 286 ? -23.919 17.079 13.768 1.00 96.06 286 GLU A C 1
ATOM 2242 O O . GLU A 1 286 ? -24.691 17.638 14.561 1.00 96.06 286 GLU A O 1
ATOM 2247 N N . LEU A 1 287 ? -22.971 16.240 14.204 1.00 96.12 287 LEU A N 1
ATOM 2248 C CA . LEU A 1 287 ? -22.775 15.898 15.614 1.00 96.12 287 LEU A CA 1
ATOM 2249 C C . LEU A 1 287 ? -22.104 17.045 16.385 1.00 96.12 287 LEU A C 1
ATOM 2251 O O . LEU A 1 287 ? -20.891 17.249 16.336 1.00 96.12 287 LEU A O 1
ATOM 2255 N N . LYS A 1 288 ? -22.916 17.775 17.161 1.00 95.38 288 LYS A N 1
ATOM 2256 C CA . LYS A 1 288 ? -22.462 18.895 18.012 1.00 95.38 288 LYS A CA 1
ATOM 2257 C C . LYS A 1 288 ? -21.832 18.459 19.333 1.00 95.38 288 LYS A C 1
ATOM 2259 O O . LYS A 1 288 ? -21.047 19.205 19.910 1.00 95.38 288 LYS A O 1
ATOM 2264 N N . ASP A 1 289 ? -22.226 17.296 19.843 1.00 95.88 289 ASP A N 1
ATOM 2265 C CA . ASP A 1 289 ? -21.673 16.743 21.077 1.00 95.88 289 ASP A CA 1
ATOM 2266 C C . ASP A 1 289 ? -20.318 16.096 20.776 1.00 95.88 289 ASP A C 1
ATOM 2268 O O . ASP A 1 289 ? -20.243 15.121 20.027 1.00 95.88 289 ASP A O 1
ATOM 2272 N N . THR A 1 290 ? -19.250 16.641 21.361 1.00 93.94 290 THR A N 1
ATOM 2273 C CA . THR A 1 290 ? -17.879 16.179 21.117 1.00 93.94 290 THR A CA 1
ATOM 2274 C C . THR A 1 290 ? -17.667 14.721 21.522 1.00 93.94 290 THR A C 1
ATOM 2276 O O . THR A 1 290 ? -16.976 14.002 20.812 1.00 93.94 290 THR A O 1
ATOM 2279 N N . GLN A 1 291 ? -18.275 14.251 22.616 1.00 93.12 291 GLN A N 1
ATOM 2280 C CA . GLN A 1 291 ? -18.117 12.861 23.059 1.00 93.12 291 GLN A CA 1
ATOM 2281 C C . GLN A 1 291 ? -18.836 11.899 22.113 1.00 93.12 291 GLN A C 1
ATOM 2283 O O . GLN A 1 291 ? -18.282 10.868 21.736 1.00 93.12 291 GLN A O 1
ATOM 2288 N N . LYS A 1 292 ? -20.053 12.249 21.677 1.00 95.06 292 LYS A N 1
ATOM 2289 C CA . LYS A 1 292 ? -20.768 11.465 20.660 1.00 95.06 292 LYS A CA 1
ATOM 2290 C C . LYS A 1 292 ? -20.041 11.473 19.325 1.00 95.06 292 LYS A C 1
ATOM 2292 O O . LYS A 1 292 ? -20.040 10.452 18.648 1.00 95.06 292 LYS A O 1
ATOM 2297 N N . ARG A 1 293 ? -19.415 12.593 18.960 1.00 95.94 293 ARG A N 1
ATOM 2298 C CA . ARG A 1 293 ? -18.589 12.705 17.756 1.00 95.94 293 ARG A CA 1
ATOM 2299 C C . ARG A 1 293 ? -17.395 11.750 17.817 1.00 95.94 293 ARG A C 1
ATOM 2301 O O . ARG A 1 293 ? -17.248 10.938 16.913 1.00 95.94 293 ARG A O 1
ATOM 2308 N N . GLU A 1 294 ? -16.608 11.773 18.894 1.00 94.88 294 GLU A N 1
ATOM 2309 C CA . GLU A 1 294 ? -15.447 10.878 19.062 1.00 94.88 294 GLU A CA 1
ATOM 2310 C C . GLU A 1 294 ? -15.857 9.389 19.099 1.00 94.88 294 GLU A C 1
ATOM 2312 O O . GLU A 1 294 ? -15.213 8.527 18.487 1.00 94.88 294 GLU A O 1
ATOM 2317 N N . LEU A 1 295 ? -16.969 9.070 19.770 1.00 95.62 295 LEU A N 1
ATOM 2318 C CA . LEU A 1 295 ? -17.506 7.710 19.801 1.00 95.62 295 LEU A CA 1
ATOM 2319 C C . LEU A 1 295 ? -17.994 7.260 18.417 1.00 95.62 295 LEU A C 1
ATOM 2321 O O . LEU A 1 295 ? -17.712 6.132 18.008 1.00 95.62 295 LEU A O 1
ATOM 2325 N N . TYR A 1 296 ? -18.691 8.135 17.687 1.00 96.75 296 TYR A N 1
ATOM 2326 C CA . TYR A 1 296 ? -19.144 7.872 16.323 1.00 96.75 296 TYR A CA 1
ATOM 2327 C C . TYR A 1 296 ? -17.962 7.625 15.385 1.00 96.75 296 TYR A C 1
ATOM 2329 O O . TYR A 1 296 ? -17.968 6.625 14.674 1.00 96.75 296 TYR A O 1
ATOM 2337 N N . GLU A 1 297 ? -16.918 8.458 15.437 1.00 95.56 297 GLU A N 1
ATOM 2338 C CA . GLU A 1 297 ? -15.676 8.243 14.681 1.00 95.56 297 GLU A CA 1
ATOM 2339 C C . GLU A 1 297 ? -15.068 6.873 14.993 1.00 95.56 297 GLU A C 1
ATOM 2341 O O . GLU A 1 297 ? -14.740 6.126 14.074 1.00 95.56 297 GLU A O 1
ATOM 2346 N N . THR A 1 298 ? -14.987 6.500 16.275 1.00 95.38 298 THR A N 1
ATOM 2347 C CA . THR A 1 298 ? -14.456 5.193 16.688 1.00 95.38 298 THR A CA 1
ATOM 2348 C C . THR A 1 298 ? -15.276 4.037 16.115 1.00 95.38 298 THR A C 1
ATOM 2350 O O . THR A 1 298 ? -14.709 3.094 15.562 1.00 95.38 298 THR A O 1
ATOM 2353 N N . CYS A 1 299 ? -16.605 4.107 16.204 1.00 95.44 299 CYS A N 1
ATOM 2354 C CA . CYS A 1 299 ? -17.486 3.070 15.668 1.00 95.44 299 CYS A CA 1
ATOM 2355 C C . CYS A 1 299 ? -17.381 2.967 14.141 1.00 95.44 299 CYS A C 1
ATOM 2357 O O . CYS A 1 299 ? -17.266 1.869 13.604 1.00 95.44 299 CYS A O 1
ATOM 2359 N N . CYS A 1 300 ? -17.358 4.105 13.445 1.00 94.00 300 CYS A N 1
ATOM 2360 C CA . CYS A 1 300 ? -17.218 4.168 11.992 1.00 94.00 300 CYS A CA 1
ATOM 2361 C C . CYS A 1 300 ? -15.859 3.631 11.525 1.00 94.00 300 CYS A C 1
ATOM 2363 O O . CYS A 1 300 ? -15.792 2.927 10.517 1.00 94.00 300 CYS A O 1
ATOM 2365 N N . ALA A 1 301 ? -14.786 3.879 12.279 1.00 91.75 301 ALA A N 1
ATOM 2366 C CA . ALA A 1 301 ? -13.466 3.320 12.000 1.00 91.75 301 ALA A CA 1
ATOM 2367 C C . ALA A 1 301 ? -13.440 1.787 12.140 1.00 91.75 301 ALA A C 1
ATOM 2369 O O . ALA A 1 301 ? -12.785 1.121 11.343 1.00 91.75 301 ALA A O 1
ATOM 2370 N N . ILE A 1 302 ? -14.158 1.213 13.116 1.00 92.19 302 ILE A N 1
ATOM 2371 C CA . ILE A 1 302 ? -14.292 -0.249 13.259 1.00 92.19 302 ILE A CA 1
ATOM 2372 C C . ILE A 1 302 ? -15.174 -0.819 12.135 1.00 92.19 302 ILE A C 1
ATOM 2374 O O . ILE A 1 302 ? -14.817 -1.831 11.532 1.00 92.19 302 ILE A O 1
ATOM 2378 N N . ALA A 1 303 ? -16.295 -0.161 11.818 1.00 90.94 303 ALA A N 1
ATOM 2379 C CA . ALA A 1 303 ? -17.234 -0.584 10.774 1.00 90.94 303 ALA A CA 1
ATOM 2380 C C . ALA A 1 303 ? -16.623 -0.536 9.366 1.00 90.94 303 ALA A C 1
ATOM 2382 O O . ALA A 1 303 ? -16.893 -1.403 8.537 1.00 90.94 303 ALA A O 1
ATOM 2383 N N . SER A 1 304 ? -15.733 0.430 9.118 1.00 85.62 304 SER A N 1
ATOM 2384 C CA . SER A 1 304 ? -14.899 0.478 7.906 1.00 85.62 304 SER A CA 1
ATOM 2385 C C . SER A 1 304 ? -14.042 -0.772 7.735 1.00 85.62 304 SER A C 1
ATOM 2387 O O . SER A 1 304 ? -13.623 -1.084 6.620 1.00 85.62 304 SER A O 1
ATOM 2389 N N . GLY A 1 305 ? -13.757 -1.464 8.843 1.00 78.12 305 GLY A N 1
ATOM 2390 C CA . GLY A 1 305 ? -12.751 -2.501 8.908 1.00 78.12 305 GLY A CA 1
ATOM 2391 C C . GLY A 1 305 ? -11.386 -1.961 8.498 1.00 78.12 305 GLY A C 1
ATOM 2392 O O . GLY A 1 305 ? -11.084 -0.770 8.584 1.00 78.12 305 GLY A O 1
ATOM 2393 N N . ILE A 1 306 ? -10.543 -2.858 8.006 1.00 65.19 306 ILE A N 1
ATOM 2394 C CA . ILE A 1 306 ? -9.338 -2.453 7.292 1.00 65.19 306 ILE A CA 1
ATOM 2395 C C . ILE A 1 306 ? -9.789 -2.233 5.852 1.00 65.19 306 ILE A C 1
ATOM 2397 O O . ILE A 1 306 ? -10.058 -3.202 5.141 1.00 65.19 306 ILE A O 1
ATOM 2401 N N . HIS A 1 307 ? -9.961 -0.958 5.484 1.00 51.69 307 HIS A N 1
ATOM 2402 C CA . HIS A 1 307 ? -10.412 -0.499 4.166 1.00 51.69 307 HIS A CA 1
ATOM 2403 C C . HIS A 1 307 ? -9.954 -1.440 3.039 1.00 51.69 307 HIS A C 1
ATOM 2405 O O . HIS A 1 307 ? -8.761 -1.709 2.900 1.00 51.69 307 HIS A O 1
ATOM 2411 N N . THR A 1 308 ? -10.909 -1.903 2.225 1.00 42.88 308 THR A N 1
ATOM 2412 C CA . THR A 1 308 ? -10.782 -2.826 1.073 1.00 42.88 308 THR A CA 1
ATOM 2413 C C . THR A 1 308 ? -10.605 -4.319 1.341 1.00 42.88 308 THR A C 1
ATOM 2415 O O . THR A 1 308 ? -10.588 -5.052 0.359 1.00 42.88 308 THR A O 1
ATOM 2418 N N . ALA A 1 309 ? -10.486 -4.813 2.582 1.00 40.38 309 ALA A N 1
ATOM 2419 C CA . ALA A 1 309 ? -10.286 -6.250 2.867 1.00 40.38 309 ALA A CA 1
ATOM 2420 C C . ALA A 1 309 ? -9.098 -6.912 2.124 1.00 40.38 309 ALA A C 1
ATOM 2422 O O . ALA A 1 309 ? -8.827 -8.098 2.304 1.00 40.38 309 ALA A O 1
ATOM 2423 N N . SER A 1 310 ? -8.334 -6.129 1.361 1.00 44.28 310 SER A N 1
ATOM 2424 C CA . SER A 1 310 ? -6.936 -6.357 1.095 1.00 44.28 310 SER A CA 1
ATOM 2425 C C . SER A 1 310 ? -6.276 -6.340 2.461 1.00 44.28 310 SER A C 1
ATOM 2427 O O . SER A 1 310 ? -6.430 -5.394 3.236 1.00 44.28 310 SER A O 1
ATOM 2429 N N . ASP A 1 311 ? -5.523 -7.380 2.746 1.00 46.50 311 ASP A N 1
ATOM 2430 C CA . ASP A 1 311 ? -4.503 -7.467 3.776 1.00 46.50 311 ASP A CA 1
ATOM 2431 C C . ASP A 1 311 ? -3.451 -6.345 3.670 1.00 46.50 311 ASP A C 1
ATOM 2433 O O . ASP A 1 311 ? -2.294 -6.614 3.950 1.00 46.50 311 ASP A O 1
ATOM 2437 N N . CYS A 1 312 ? -3.773 -5.111 3.243 1.00 53.12 312 CYS A N 1
ATOM 2438 C CA . CYS A 1 312 ? -2.788 -4.098 2.902 1.00 53.12 312 CYS A CA 1
ATOM 2439 C C . CYS A 1 312 ? -1.915 -3.829 4.139 1.00 53.12 312 CYS A C 1
ATOM 2441 O O . CYS A 1 312 ? -2.285 -3.167 5.111 1.00 53.12 312 CYS A O 1
ATOM 2443 N N . HIS A 1 313 ? -0.738 -4.458 4.110 1.00 58.00 313 HIS A N 1
ATOM 2444 C CA . HIS A 1 313 ? 0.026 -4.895 5.279 1.00 58.00 313 HIS A CA 1
ATOM 2445 C C . HIS A 1 313 ? 0.598 -3.743 6.122 1.00 58.00 313 HIS A C 1
ATOM 2447 O O . HIS A 1 313 ? 1.312 -3.956 7.103 1.00 58.00 313 HIS A O 1
ATOM 2453 N N . HIS A 1 314 ? 0.314 -2.505 5.732 1.00 63.38 314 HIS A N 1
ATOM 2454 C CA . HIS A 1 314 ? 0.997 -1.315 6.193 1.00 63.38 314 HIS A CA 1
ATOM 2455 C C . HIS A 1 314 ? 0.267 -0.551 7.300 1.00 63.38 314 HIS A C 1
ATOM 2457 O O . HIS A 1 314 ? 0.909 0.181 8.047 1.00 63.38 314 HIS A O 1
ATOM 2463 N N . ASN A 1 315 ? -1.048 -0.749 7.469 1.00 72.62 315 ASN A N 1
ATOM 2464 C CA . ASN A 1 315 ? -1.826 -0.048 8.500 1.00 72.62 315 ASN A CA 1
ATOM 2465 C C . ASN A 1 315 ? -2.666 -0.950 9.414 1.00 72.62 315 ASN A C 1
ATOM 2467 O O . ASN A 1 315 ? -3.179 -0.447 10.411 1.00 72.62 315 ASN A O 1
ATOM 2471 N N . THR A 1 316 ? -2.767 -2.254 9.146 1.00 80.44 316 THR A N 1
ATOM 2472 C CA . THR A 1 316 ? -3.586 -3.204 9.922 1.00 80.44 316 THR A CA 1
ATOM 2473 C C . THR A 1 316 ? -3.395 -3.083 11.432 1.00 80.44 316 THR A C 1
ATOM 2475 O O . THR A 1 316 ? -4.329 -2.752 12.159 1.00 80.44 316 THR A O 1
ATOM 2478 N N . PHE A 1 317 ? -2.165 -3.273 11.915 1.00 85.94 317 PHE A N 1
ATOM 2479 C CA . PHE A 1 317 ? -1.875 -3.214 13.350 1.00 85.94 317 PHE A CA 1
ATOM 2480 C C . PHE A 1 317 ? -2.074 -1.814 13.935 1.00 85.94 317 PHE A C 1
ATOM 2482 O O . PHE A 1 317 ? -2.425 -1.684 15.102 1.00 85.94 317 PHE A O 1
ATOM 2489 N N . ARG A 1 318 ? -1.894 -0.764 13.122 1.00 85.38 318 ARG A N 1
ATOM 2490 C CA . ARG A 1 318 ? -2.185 0.614 13.527 1.00 85.38 318 ARG A CA 1
ATOM 2491 C C . ARG A 1 318 ? -3.681 0.825 13.745 1.00 85.38 318 ARG A C 1
ATOM 2493 O O . ARG A 1 318 ? -4.042 1.436 14.742 1.00 85.38 318 ARG A O 1
ATOM 2500 N N . TYR A 1 319 ? -4.526 0.347 12.834 1.00 87.94 319 TYR A N 1
ATOM 2501 C CA . TYR A 1 319 ? -5.975 0.461 12.984 1.00 87.94 319 TYR A CA 1
ATOM 2502 C C . TYR A 1 319 ? -6.459 -0.313 14.203 1.00 87.94 319 TYR A C 1
ATOM 2504 O O . TYR A 1 319 ? -7.133 0.270 15.040 1.00 87.94 319 TYR A O 1
ATOM 2512 N N . ILE A 1 320 ? -6.005 -1.558 14.368 1.00 91.56 320 ILE A N 1
ATOM 2513 C CA . ILE A 1 320 ? -6.313 -2.379 15.546 1.00 91.56 320 ILE A CA 1
ATOM 2514 C C . ILE A 1 320 ? -5.934 -1.655 16.845 1.00 91.56 320 ILE A C 1
ATOM 2516 O O . ILE A 1 320 ? -6.737 -1.579 17.770 1.00 91.56 320 ILE A O 1
ATOM 2520 N N . GLU A 1 321 ? -4.724 -1.097 16.920 1.00 92.50 321 GLU A N 1
ATOM 2521 C CA . GLU A 1 321 ? -4.267 -0.372 18.109 1.00 92.50 321 GLU A CA 1
ATOM 2522 C C . GLU A 1 321 ? -5.127 0.873 18.388 1.00 92.50 321 GLU A C 1
ATOM 2524 O O . GLU A 1 321 ? -5.524 1.100 19.531 1.00 92.50 321 GLU A O 1
ATOM 2529 N N . ASN A 1 322 ? -5.468 1.644 17.349 1.00 93.12 322 ASN A N 1
ATOM 2530 C CA . ASN A 1 322 ? -6.343 2.811 17.469 1.00 93.12 322 ASN A CA 1
ATOM 2531 C C . ASN A 1 322 ? -7.772 2.426 17.882 1.00 93.12 322 ASN A C 1
ATOM 2533 O O . ASN A 1 322 ? -8.382 3.151 18.660 1.00 93.12 322 ASN A O 1
ATOM 2537 N N . TRP A 1 323 ? -8.307 1.302 17.395 1.00 95.38 323 TRP A N 1
ATOM 2538 C CA . TRP A 1 323 ? -9.627 0.807 17.788 1.00 95.38 323 TRP A CA 1
ATOM 2539 C C . TRP A 1 323 ? -9.656 0.435 19.267 1.00 95.38 323 TRP A C 1
ATOM 2541 O O . TRP A 1 323 ? -10.538 0.891 19.985 1.00 95.38 323 TRP A O 1
ATOM 2551 N N . ILE A 1 324 ? -8.662 -0.317 19.751 1.00 97.44 324 ILE A N 1
ATOM 2552 C CA . ILE A 1 324 ? -8.560 -0.695 21.170 1.00 97.44 324 ILE A CA 1
ATOM 2553 C C . ILE A 1 324 ? -8.458 0.554 22.050 1.00 97.44 324 ILE A C 1
ATOM 2555 O O . ILE A 1 324 ? -9.180 0.679 23.040 1.00 97.44 324 ILE A O 1
ATOM 2559 N N . HIS A 1 325 ? -7.598 1.502 21.670 1.00 97.50 325 HIS A N 1
ATOM 2560 C CA . HIS A 1 325 ? -7.470 2.771 22.378 1.00 97.50 325 HIS A CA 1
ATOM 2561 C C . HIS A 1 325 ? -8.777 3.577 22.346 1.00 97.50 325 HIS A C 1
ATOM 2563 O O . HIS A 1 325 ? -9.199 4.087 23.382 1.00 97.50 325 HIS A O 1
ATOM 2569 N N . GLY A 1 326 ? -9.447 3.660 21.193 1.00 96.81 326 GLY A N 1
ATOM 2570 C CA . GLY A 1 326 ? -10.726 4.352 21.027 1.00 96.81 326 GLY A CA 1
ATOM 2571 C C . GLY A 1 326 ? -11.845 3.750 21.865 1.00 96.81 326 GLY A C 1
ATOM 2572 O O . GLY A 1 326 ? -12.568 4.483 22.531 1.00 96.81 326 GLY A O 1
ATOM 2573 N N . ILE A 1 327 ? -11.936 2.421 21.917 1.00 97.62 327 ILE A N 1
ATOM 2574 C CA . ILE A 1 327 ? -12.891 1.712 22.773 1.00 97.62 327 ILE A CA 1
ATOM 2575 C C . ILE A 1 327 ? -12.616 2.016 24.249 1.00 97.62 327 ILE A C 1
ATOM 2577 O O . ILE A 1 327 ? -13.545 2.317 24.995 1.00 97.62 327 ILE A O 1
ATOM 2581 N N . GLY A 1 328 ? -11.356 1.941 24.682 1.00 97.00 328 GLY A N 1
ATOM 2582 C CA . GLY A 1 328 ? -10.996 2.117 26.090 1.00 97.00 328 GLY A CA 1
ATOM 2583 C C . GLY A 1 328 ? -11.107 3.560 26.585 1.00 97.00 328 GLY A C 1
ATOM 2584 O O . GLY A 1 328 ? -11.619 3.817 27.671 1.00 97.00 328 GLY A O 1
ATOM 2585 N N . THR A 1 329 ? -10.670 4.517 25.765 1.00 95.12 329 THR A N 1
ATOM 2586 C CA . THR A 1 329 ? -10.484 5.922 26.174 1.00 95.12 329 THR A CA 1
ATOM 2587 C C . THR A 1 329 ? -11.518 6.886 25.593 1.00 95.12 329 THR A C 1
ATOM 2589 O O . THR A 1 329 ? -11.556 8.051 25.987 1.00 95.12 329 THR A O 1
ATOM 2592 N N . GLY A 1 330 ? -12.330 6.427 24.637 1.00 91.88 330 GLY A N 1
ATOM 2593 C CA . GLY A 1 330 ? -13.257 7.258 23.872 1.00 91.88 330 GLY A CA 1
ATOM 2594 C C . GLY A 1 330 ? -12.609 8.047 22.731 1.00 91.88 330 GLY A C 1
ATOM 2595 O O . GLY A 1 330 ? -13.314 8.795 22.072 1.00 91.88 330 GLY A O 1
ATOM 2596 N N . ARG A 1 331 ? -11.298 7.907 22.473 1.00 91.12 331 ARG A N 1
ATOM 2597 C CA . ARG A 1 331 ? -10.572 8.683 21.448 1.00 91.12 331 ARG A CA 1
ATOM 2598 C C . ARG A 1 331 ? -9.752 7.790 20.531 1.00 91.12 331 ARG A C 1
ATOM 2600 O O . ARG A 1 331 ? -8.924 7.029 21.011 1.00 91.12 331 ARG A O 1
ATOM 2607 N N . LEU A 1 332 ? -9.874 7.926 19.212 1.00 89.06 332 LEU A N 1
ATOM 2608 C CA . LEU A 1 332 ? -9.059 7.135 18.272 1.00 89.06 332 LEU A CA 1
ATOM 2609 C C . LEU A 1 332 ? -7.563 7.491 18.293 1.00 89.06 332 LEU A C 1
ATOM 2611 O O . LEU A 1 332 ? -6.710 6.641 18.040 1.00 89.06 332 LEU A O 1
ATOM 2615 N N . GLY A 1 333 ? -7.230 8.756 18.554 1.00 89.56 333 GLY A N 1
ATOM 2616 C CA . GLY A 1 333 ? -5.850 9.238 18.531 1.00 89.56 333 GLY A CA 1
ATOM 2617 C C . GLY A 1 333 ? -5.065 8.823 19.774 1.00 89.56 333 GLY A C 1
ATOM 2618 O O . GLY A 1 333 ? -5.421 9.223 20.878 1.00 89.56 333 GLY A O 1
ATOM 2619 N N . ILE A 1 334 ? -3.960 8.095 19.588 1.00 92.44 334 ILE A N 1
ATOM 2620 C CA . ILE A 1 334 ? -3.040 7.693 20.664 1.00 92.44 334 ILE A CA 1
ATOM 2621 C C . ILE A 1 334 ? -2.002 8.809 20.899 1.00 92.44 334 ILE A C 1
ATOM 2623 O O . ILE A 1 334 ? -1.131 8.999 20.043 1.00 92.44 334 ILE A O 1
ATOM 2627 N N . PRO A 1 335 ? -2.013 9.526 22.043 1.00 89.62 335 PRO A N 1
ATOM 2628 C CA . PRO A 1 335 ? -1.154 10.701 22.249 1.00 89.62 335 PRO A CA 1
ATOM 2629 C C . PRO A 1 335 ? 0.348 10.394 22.265 1.00 89.62 335 PRO A C 1
ATOM 2631 O O . PRO A 1 335 ? 1.165 11.228 21.884 1.00 89.62 335 PRO A O 1
ATOM 2634 N N . THR A 1 336 ? 0.725 9.192 22.703 1.00 88.50 336 THR A N 1
ATOM 2635 C CA . THR A 1 336 ? 2.128 8.754 22.774 1.00 88.50 336 THR A CA 1
ATOM 2636 C C . THR A 1 336 ? 2.703 8.376 21.410 1.00 88.50 336 THR A C 1
ATOM 2638 O O . THR A 1 336 ? 3.914 8.181 21.278 1.00 88.50 336 THR A O 1
ATOM 2641 N N . ARG A 1 337 ? 1.865 8.276 20.372 1.00 86.00 337 ARG A N 1
ATOM 2642 C CA . ARG A 1 337 ? 2.304 7.919 19.029 1.00 86.00 337 ARG A CA 1
ATOM 2643 C C . ARG A 1 337 ? 2.805 9.157 18.297 1.00 86.00 337 ARG A C 1
ATOM 2645 O O . ARG A 1 337 ? 2.077 10.128 18.105 1.00 86.00 337 ARG A O 1
ATOM 2652 N N . LYS A 1 338 ? 4.041 9.100 17.800 1.00 86.19 338 LYS A N 1
ATOM 2653 C CA . LYS A 1 338 ? 4.577 10.159 16.942 1.00 86.19 338 LYS A CA 1
ATOM 2654 C C . LYS A 1 338 ? 3.813 10.181 15.616 1.00 86.19 338 LYS A C 1
ATOM 2656 O O . LYS A 1 338 ? 3.905 9.245 14.820 1.00 86.19 338 LYS A O 1
ATOM 2661 N N . ALA A 1 339 ? 3.064 11.255 15.377 1.00 82.31 339 ALA A N 1
ATOM 2662 C CA . ALA A 1 339 ? 2.336 11.436 14.130 1.00 82.31 339 ALA A CA 1
ATOM 2663 C C . ALA A 1 339 ? 3.290 11.377 12.925 1.00 82.31 339 ALA A C 1
ATOM 2665 O O . ALA A 1 339 ? 4.407 11.891 12.969 1.00 82.31 339 ALA A O 1
ATOM 2666 N N . GLN A 1 340 ? 2.830 10.741 11.846 1.00 82.75 340 GLN A N 1
ATOM 2667 C CA . GLN A 1 340 ? 3.519 10.669 10.552 1.00 82.75 340 GLN A CA 1
ATOM 2668 C C . GLN A 1 340 ? 4.915 10.014 10.546 1.00 82.75 340 GLN A C 1
ATOM 2670 O O . GLN A 1 340 ? 5.584 10.078 9.517 1.00 82.75 340 GLN A O 1
ATOM 2675 N N . SER A 1 341 ? 5.353 9.336 11.616 1.00 85.75 341 SER A N 1
ATOM 2676 C CA . SER A 1 341 ? 6.687 8.712 11.667 1.00 85.75 341 SER A CA 1
ATOM 2677 C C . SER A 1 341 ? 6.9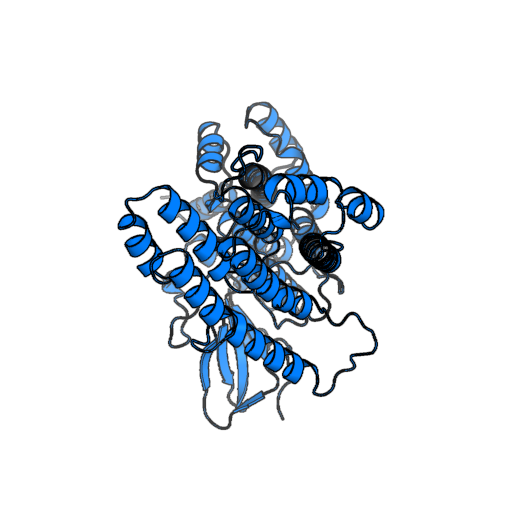37 7.743 10.506 1.00 85.75 341 SER A C 1
ATOM 2679 O O . SER A 1 341 ? 7.955 7.846 9.826 1.00 85.75 341 SER A O 1
ATOM 2681 N N . GLU A 1 342 ? 5.976 6.860 10.223 1.00 82.94 342 GLU A N 1
ATOM 2682 C CA . GLU A 1 342 ? 6.075 5.901 9.118 1.00 82.94 342 GLU A CA 1
ATOM 2683 C C . GLU A 1 342 ? 6.005 6.582 7.754 1.00 82.94 342 GLU A C 1
ATOM 2685 O O . GLU A 1 342 ? 6.771 6.231 6.863 1.00 82.94 342 GLU A O 1
ATOM 2690 N N . LYS A 1 343 ? 5.162 7.613 7.600 1.00 85.25 343 LYS A N 1
ATOM 2691 C CA . LYS A 1 343 ? 5.104 8.408 6.364 1.00 85.25 343 LYS A CA 1
ATOM 2692 C C . LYS A 1 343 ? 6.452 9.086 6.089 1.00 85.25 343 LYS A C 1
ATOM 2694 O O . LYS A 1 343 ? 6.914 9.089 4.955 1.00 85.25 343 LYS A O 1
ATOM 2699 N N . GLN A 1 344 ? 7.098 9.642 7.112 1.00 89.44 344 GLN A N 1
ATOM 2700 C CA . GLN A 1 344 ? 8.418 10.264 6.981 1.00 89.44 344 GLN A CA 1
ATOM 2701 C C . GLN A 1 344 ? 9.491 9.227 6.638 1.00 89.44 344 GLN A C 1
ATOM 2703 O O . GLN A 1 344 ? 10.219 9.407 5.664 1.00 89.44 344 GLN A O 1
ATOM 2708 N N . ARG A 1 345 ? 9.546 8.113 7.385 1.00 90.38 345 ARG A N 1
ATOM 2709 C CA . ARG A 1 345 ? 10.469 6.999 7.117 1.00 90.38 345 ARG A CA 1
ATOM 2710 C C . ARG A 1 345 ? 10.332 6.502 5.678 1.00 90.38 345 ARG A C 1
ATOM 2712 O O . ARG A 1 345 ? 11.334 6.373 4.980 1.00 90.38 345 ARG A O 1
ATOM 2719 N N . LEU A 1 346 ? 9.099 6.246 5.244 1.00 90.25 346 LEU A N 1
ATOM 2720 C CA . LEU A 1 346 ? 8.790 5.772 3.902 1.00 90.25 346 LEU A CA 1
ATOM 2721 C C . LEU A 1 346 ? 9.246 6.768 2.834 1.00 90.25 346 LEU A C 1
ATOM 2723 O O . LEU A 1 346 ? 9.977 6.383 1.927 1.00 90.25 346 LEU A O 1
ATOM 2727 N N . GLY A 1 3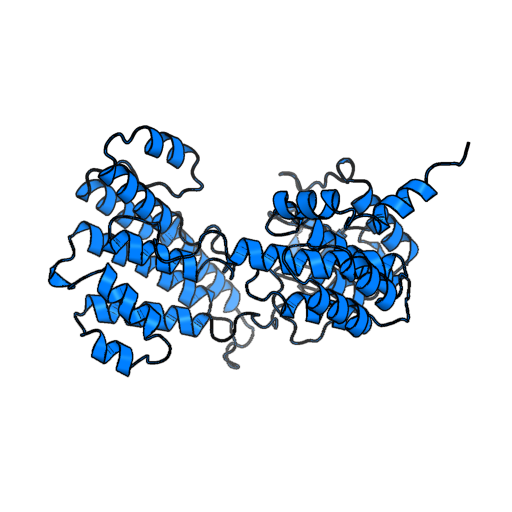47 ? 8.902 8.049 2.993 1.00 93.06 347 GLY A N 1
ATOM 2728 C CA . GLY A 1 347 ? 9.313 9.100 2.063 1.00 93.06 347 GLY A CA 1
ATOM 2729 C C . GLY A 1 347 ? 10.831 9.185 1.903 1.00 93.06 347 GLY A C 1
ATOM 2730 O O . GLY A 1 347 ? 11.323 9.223 0.779 1.00 93.06 347 GLY A O 1
ATOM 2731 N N . HIS A 1 348 ? 11.586 9.140 3.007 1.00 94.81 348 HIS A N 1
ATOM 2732 C CA . HIS A 1 348 ? 13.054 9.170 2.972 1.00 94.81 348 HIS A CA 1
ATOM 2733 C C . HIS A 1 348 ? 13.648 7.969 2.216 1.00 94.81 348 HIS A C 1
ATOM 2735 O O . HIS A 1 348 ? 14.561 8.136 1.406 1.00 94.81 348 HIS A O 1
ATOM 2741 N N . MET A 1 349 ? 13.114 6.762 2.438 1.00 94.75 349 MET A N 1
ATOM 2742 C CA . MET A 1 349 ? 13.565 5.562 1.722 1.00 94.75 349 MET A CA 1
ATOM 2743 C C . MET A 1 349 ? 13.235 5.626 0.229 1.00 94.75 349 MET A C 1
ATOM 2745 O O . MET A 1 349 ? 14.100 5.335 -0.598 1.00 94.75 349 MET A O 1
ATOM 2749 N N . LEU A 1 350 ? 11.999 6.003 -0.117 1.00 95.81 350 LEU A N 1
ATOM 2750 C CA . LEU A 1 350 ? 11.555 6.138 -1.506 1.00 95.81 350 LEU A CA 1
ATOM 2751 C C . LEU A 1 350 ? 12.391 7.172 -2.247 1.00 95.81 350 LEU A C 1
ATOM 2753 O O . LEU A 1 350 ? 12.824 6.905 -3.364 1.00 95.81 350 LEU A O 1
ATOM 2757 N N . PHE A 1 351 ? 12.688 8.300 -1.600 1.00 97.38 351 PHE A N 1
ATOM 2758 C CA . PHE A 1 351 ? 13.577 9.316 -2.147 1.00 97.38 351 PHE A CA 1
ATOM 2759 C C . PHE A 1 351 ? 14.958 8.747 -2.472 1.00 97.38 351 PHE A C 1
ATOM 2761 O O . PHE A 1 351 ? 15.441 8.927 -3.586 1.00 97.38 351 PHE A O 1
ATOM 2768 N N . GLY A 1 352 ? 15.577 8.010 -1.546 1.00 97.69 352 GLY A N 1
ATOM 2769 C CA . GLY A 1 352 ? 16.894 7.422 -1.784 1.00 97.69 352 GLY A CA 1
ATOM 2770 C C . GLY A 1 352 ? 16.913 6.390 -2.920 1.00 97.69 352 GLY A C 1
ATOM 2771 O O . GLY A 1 352 ? 17.833 6.407 -3.737 1.00 97.69 352 GLY A O 1
ATOM 2772 N N . TYR A 1 353 ? 15.894 5.526 -3.027 1.00 98.25 353 TYR A N 1
ATOM 2773 C CA . TYR A 1 353 ? 15.781 4.584 -4.151 1.00 9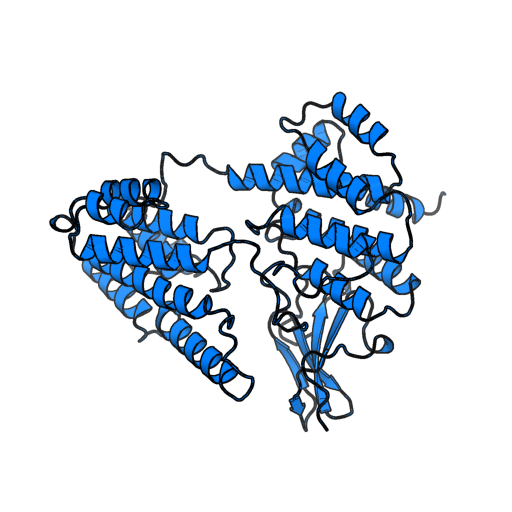8.25 353 TYR A CA 1
ATOM 2774 C C . TYR A 1 353 ? 15.515 5.294 -5.481 1.00 98.25 353 TYR A C 1
ATOM 2776 O O . TYR A 1 353 ? 16.169 4.983 -6.475 1.00 98.25 353 TYR A O 1
ATOM 2784 N N . ALA A 1 354 ? 14.583 6.250 -5.506 1.00 97.94 354 ALA A N 1
ATOM 2785 C CA . ALA A 1 354 ? 14.241 7.007 -6.705 1.00 97.94 354 ALA A CA 1
ATOM 2786 C C . ALA A 1 354 ? 15.436 7.825 -7.209 1.00 97.94 354 ALA A C 1
ATOM 2788 O O . ALA A 1 354 ? 15.756 7.760 -8.392 1.00 97.94 354 ALA A O 1
ATOM 2789 N N . LEU A 1 355 ? 16.146 8.521 -6.315 1.00 98.38 355 LEU A N 1
ATOM 2790 C CA . LEU A 1 355 ? 17.351 9.273 -6.660 1.00 98.38 355 LEU A CA 1
ATOM 2791 C C . LEU A 1 355 ? 18.472 8.349 -7.153 1.00 98.38 355 LEU A C 1
ATOM 2793 O O . LEU A 1 355 ? 19.112 8.642 -8.160 1.00 98.38 355 LEU A O 1
ATOM 2797 N N . GLY A 1 356 ? 18.689 7.213 -6.482 1.00 98.31 356 GLY A N 1
ATOM 2798 C CA . GLY A 1 356 ? 19.667 6.218 -6.920 1.00 98.31 356 GLY A CA 1
ATOM 2799 C C . GLY A 1 356 ? 19.364 5.679 -8.321 1.00 98.31 356 GLY A C 1
ATOM 2800 O O . GLY A 1 356 ? 20.266 5.596 -9.151 1.00 98.31 356 GLY A O 1
ATOM 2801 N N . LEU A 1 357 ? 18.098 5.350 -8.603 1.00 98.62 357 LEU A N 1
ATOM 2802 C CA . LEU A 1 357 ? 17.663 4.871 -9.918 1.00 98.62 357 LEU A CA 1
ATOM 2803 C C . LEU A 1 357 ? 17.792 5.954 -10.989 1.00 98.62 357 LEU A C 1
ATOM 2805 O O . LEU A 1 357 ? 18.332 5.672 -12.055 1.00 98.62 357 LEU A O 1
ATOM 2809 N N . ASP A 1 358 ? 17.352 7.180 -10.706 1.00 98.12 358 ASP A N 1
ATOM 2810 C CA . ASP A 1 358 ? 17.454 8.313 -11.630 1.00 98.12 358 ASP A CA 1
ATOM 2811 C C . ASP A 1 358 ? 18.913 8.543 -12.061 1.00 98.12 358 ASP A C 1
ATOM 2813 O O . ASP A 1 358 ? 19.239 8.562 -13.252 1.00 98.12 358 ASP A O 1
ATOM 2817 N N . ARG A 1 359 ? 19.832 8.593 -11.093 1.00 97.81 359 ARG A N 1
ATOM 2818 C CA . ARG A 1 359 ? 21.255 8.830 -11.357 1.00 97.81 359 ARG A CA 1
ATOM 2819 C C . ARG A 1 359 ? 21.946 7.643 -12.026 1.00 97.81 359 ARG A C 1
ATOM 2821 O O . ARG A 1 359 ? 22.780 7.843 -12.913 1.00 97.81 359 ARG A O 1
ATOM 2828 N N . TRP A 1 360 ? 21.549 6.412 -11.703 1.00 98.38 360 TRP A N 1
ATOM 2829 C CA . TRP A 1 360 ? 22.020 5.218 -12.409 1.00 98.38 360 TRP A CA 1
ATOM 2830 C C . TRP A 1 360 ? 21.547 5.191 -13.877 1.00 98.38 360 TRP A C 1
ATOM 2832 O O . TRP A 1 360 ? 22.332 4.898 -14.787 1.00 98.38 360 TRP A O 1
ATOM 2842 N N . LEU A 1 361 ? 20.292 5.578 -14.141 1.00 97.56 361 LEU A N 1
ATOM 2843 C CA . LEU A 1 361 ? 19.731 5.719 -15.493 1.00 97.56 361 LEU A CA 1
ATOM 2844 C C . LEU A 1 361 ? 20.425 6.830 -16.298 1.00 97.56 361 LEU A C 1
ATOM 2846 O O . LEU A 1 361 ? 20.551 6.723 -17.523 1.00 97.56 361 LEU A O 1
ATOM 2850 N N . MET A 1 362 ? 20.928 7.858 -15.611 1.00 96.12 362 MET A N 1
ATOM 2851 C CA . MET A 1 362 ? 21.770 8.924 -16.165 1.00 96.12 362 MET A CA 1
ATOM 2852 C C . MET A 1 362 ? 23.239 8.534 -16.363 1.00 96.12 362 MET A C 1
ATOM 2854 O O . MET A 1 362 ? 23.991 9.321 -16.933 1.00 96.12 362 MET A O 1
ATOM 2858 N N . ARG A 1 363 ? 23.650 7.328 -15.945 1.00 96.38 363 ARG A N 1
ATOM 2859 C CA . ARG A 1 363 ? 25.052 6.863 -15.965 1.00 96.38 363 ARG A CA 1
ATOM 2860 C C . ARG A 1 363 ? 25.987 7.693 -15.081 1.00 96.38 363 ARG A C 1
ATOM 2862 O O . ARG A 1 363 ? 27.188 7.733 -15.332 1.00 96.38 363 ARG A O 1
ATOM 2869 N N . VAL A 1 364 ? 25.462 8.337 -14.042 1.00 96.56 364 VAL A N 1
ATOM 2870 C CA . VAL A 1 364 ? 26.284 9.066 -13.071 1.00 96.56 364 VAL A CA 1
ATOM 2871 C C . VAL A 1 364 ? 26.980 8.051 -12.161 1.00 96.56 364 VAL A C 1
ATOM 2873 O O . VAL A 1 364 ? 26.293 7.220 -11.564 1.00 96.56 364 VAL A O 1
ATOM 2876 N N . PRO A 1 365 ? 28.316 8.080 -12.016 1.00 96.81 365 PRO A N 1
ATOM 2877 C CA . PRO A 1 365 ? 29.002 7.257 -11.027 1.00 96.81 365 PRO A CA 1
ATOM 2878 C C . PRO A 1 365 ? 28.536 7.584 -9.606 1.00 96.81 365 PRO A C 1
ATOM 2880 O O . PRO A 1 365 ? 28.440 8.750 -9.221 1.00 96.81 365 PRO A O 1
ATOM 2883 N N . MET A 1 366 ? 28.292 6.545 -8.807 1.00 96.88 366 MET A N 1
ATOM 2884 C CA . MET A 1 366 ? 27.772 6.662 -7.441 1.00 96.88 366 MET A CA 1
ATOM 2885 C C . MET A 1 366 ? 28.587 7.624 -6.570 1.00 96.88 366 MET A C 1
ATOM 2887 O O . MET A 1 366 ? 28.029 8.350 -5.756 1.00 96.88 366 MET A O 1
ATOM 2891 N N . GLN A 1 367 ? 29.911 7.636 -6.733 1.00 97.00 367 GLN A N 1
ATOM 2892 C CA . GLN A 1 367 ? 30.817 8.460 -5.938 1.00 97.00 367 GLN A CA 1
ATOM 2893 C C . GLN A 1 367 ? 30.542 9.952 -6.133 1.00 97.00 367 GLN A C 1
ATOM 2895 O O . GLN A 1 367 ? 30.553 10.681 -5.149 1.00 97.00 367 GLN A O 1
ATOM 2900 N N . PHE A 1 368 ? 30.251 10.396 -7.361 1.00 97.06 368 PHE A N 1
ATOM 2901 C CA . PHE A 1 368 ? 29.927 11.801 -7.619 1.00 97.06 368 PHE A CA 1
ATOM 2902 C C . PHE A 1 368 ? 28.589 12.182 -6.996 1.00 97.06 368 PHE A C 1
ATOM 2904 O O . PHE A 1 368 ? 28.529 13.172 -6.281 1.00 97.06 368 PHE A O 1
ATOM 2911 N N . LEU A 1 369 ? 27.569 11.328 -7.129 1.00 96.00 369 LEU A N 1
ATOM 2912 C CA . LEU A 1 369 ? 26.292 11.540 -6.446 1.00 96.00 369 LEU A CA 1
ATOM 2913 C C . LEU A 1 369 ? 26.469 11.680 -4.925 1.00 96.00 369 LEU A C 1
ATOM 2915 O O . LEU A 1 369 ? 25.887 12.567 -4.311 1.00 96.00 369 LEU A O 1
ATOM 2919 N N . LEU A 1 370 ? 27.270 10.814 -4.299 1.00 96.44 370 LEU A N 1
ATOM 2920 C CA . LEU A 1 370 ? 27.504 10.880 -2.854 1.00 96.44 370 LEU A CA 1
ATOM 2921 C C . LEU A 1 370 ? 28.335 12.103 -2.436 1.00 96.44 370 LEU A C 1
ATOM 2923 O O . LEU A 1 370 ? 28.121 12.613 -1.339 1.00 96.44 370 LEU A O 1
ATOM 2927 N N . LEU A 1 371 ? 29.268 12.562 -3.279 1.00 95.88 371 LEU A N 1
ATOM 2928 C CA . LEU A 1 371 ? 30.007 13.807 -3.051 1.00 95.88 371 LEU A CA 1
ATOM 2929 C C . LEU A 1 371 ? 29.067 15.014 -3.118 1.00 95.88 371 LEU A C 1
ATOM 2931 O O . LEU A 1 371 ? 29.066 15.817 -2.190 1.00 95.88 371 LEU A O 1
ATOM 2935 N N . ASP A 1 372 ? 28.224 15.088 -4.150 1.00 93.25 372 ASP A N 1
ATOM 2936 C CA . ASP A 1 372 ? 27.254 16.171 -4.332 1.00 93.25 372 ASP A CA 1
ATOM 2937 C C . ASP A 1 372 ? 26.268 16.231 -3.157 1.00 93.25 372 ASP A C 1
ATOM 2939 O O . ASP A 1 372 ? 26.039 17.295 -2.584 1.00 93.25 372 ASP A O 1
ATOM 2943 N N . LEU A 1 373 ? 25.760 15.076 -2.713 1.00 94.12 373 LEU A N 1
ATOM 2944 C CA . LEU A 1 373 ? 24.894 14.984 -1.532 1.00 94.12 373 LEU A CA 1
ATOM 2945 C C . LEU A 1 373 ? 25.593 15.407 -0.234 1.00 94.12 373 LEU A C 1
ATOM 2947 O O . LEU A 1 373 ? 24.927 15.874 0.685 1.00 94.12 373 LEU A O 1
ATOM 2951 N N . GLY A 1 374 ? 26.921 15.290 -0.152 1.00 92.38 374 GLY A N 1
ATOM 2952 C CA . GLY A 1 374 ? 27.707 15.775 0.985 1.00 92.38 374 GLY A CA 1
ATOM 2953 C C . GLY A 1 374 ? 27.657 17.296 1.168 1.00 92.38 374 GLY A C 1
ATOM 2954 O O . GLY A 1 374 ? 28.034 17.794 2.228 1.00 92.38 374 GLY A O 1
ATOM 2955 N N . HIS A 1 375 ? 27.172 18.030 0.163 1.00 92.19 375 HIS A N 1
ATOM 2956 C CA . HIS A 1 375 ? 26.995 19.480 0.198 1.00 92.19 375 HIS A CA 1
ATOM 2957 C C . HIS A 1 375 ? 25.553 19.921 0.508 1.00 92.19 375 HIS A C 1
ATOM 2959 O O . HIS A 1 375 ? 25.294 21.124 0.560 1.00 92.19 375 HIS A O 1
ATOM 2965 N N . SER A 1 376 ? 24.627 18.986 0.750 1.00 90.44 376 SER A N 1
ATOM 2966 C CA . SER A 1 376 ? 23.208 19.277 0.990 1.00 90.44 376 SER A CA 1
ATOM 2967 C C . SER A 1 376 ? 22.730 18.705 2.326 1.00 90.44 376 SER A C 1
ATOM 2969 O O . SER A 1 376 ? 22.878 17.515 2.596 1.00 90.44 376 SER A O 1
ATOM 2971 N N . ASP A 1 377 ? 22.096 19.536 3.158 1.00 91.56 377 ASP A N 1
ATOM 2972 C CA . ASP A 1 377 ? 21.435 19.077 4.386 1.00 91.56 377 ASP A CA 1
ATOM 2973 C C . ASP A 1 377 ? 19.965 18.737 4.122 1.00 91.56 377 ASP A C 1
ATOM 2975 O O . ASP A 1 377 ? 19.051 19.542 4.319 1.00 91.56 377 ASP A O 1
ATOM 2979 N N . LEU A 1 378 ? 19.731 17.501 3.686 1.00 90.56 378 LEU A N 1
ATOM 2980 C CA . LEU A 1 378 ? 18.391 16.983 3.418 1.00 90.56 378 LEU A CA 1
ATOM 2981 C C . LEU A 1 378 ? 17.542 16.792 4.694 1.00 90.56 378 LEU A C 1
ATOM 2983 O O . LEU A 1 378 ? 16.325 16.600 4.606 1.00 90.56 378 LEU A O 1
ATOM 2987 N N . GLY A 1 379 ? 18.156 16.810 5.885 1.00 92.50 379 GLY A N 1
ATOM 2988 C CA . GLY A 1 379 ? 17.522 16.415 7.146 1.00 92.50 379 GLY A CA 1
ATOM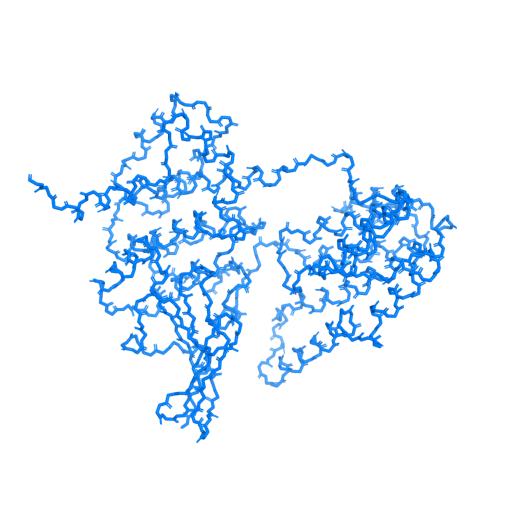 2989 C C . GLY A 1 379 ? 17.322 14.898 7.310 1.00 92.50 379 GLY A C 1
ATOM 2990 O O . GLY A 1 379 ? 16.661 14.460 8.253 1.00 92.50 379 GLY A O 1
ATOM 2991 N N . PHE A 1 380 ? 17.868 14.091 6.396 1.00 95.12 380 PHE A N 1
ATOM 2992 C CA . PHE A 1 380 ? 17.949 12.627 6.446 1.00 95.12 380 PHE A CA 1
ATOM 2993 C C . PHE A 1 380 ? 19.071 12.137 5.517 1.00 95.12 380 PHE A C 1
ATOM 2995 O O . PHE A 1 380 ? 19.517 12.876 4.644 1.00 95.12 380 PHE A O 1
ATOM 3002 N N . ASP A 1 381 ? 19.513 10.888 5.683 1.00 95.19 381 ASP A N 1
ATOM 3003 C CA . ASP A 1 381 ? 20.577 10.298 4.862 1.00 95.19 381 ASP A CA 1
ATOM 3004 C C . ASP A 1 381 ? 20.014 9.258 3.864 1.00 95.19 381 ASP A C 1
ATOM 3006 O O . ASP A 1 381 ? 19.637 8.157 4.282 1.00 95.19 381 ASP A O 1
ATOM 3010 N N . PRO A 1 382 ? 19.953 9.560 2.548 1.00 96.38 382 PRO A N 1
ATOM 3011 C CA . PRO A 1 382 ? 19.502 8.615 1.522 1.00 96.38 382 PRO A CA 1
ATOM 3012 C C . PRO A 1 382 ? 20.580 7.604 1.092 1.00 96.38 382 PRO A C 1
ATOM 3014 O O . PRO A 1 382 ? 20.302 6.724 0.269 1.00 96.38 382 PRO A O 1
ATOM 3017 N N . ARG A 1 383 ? 21.817 7.714 1.604 1.00 96.56 383 ARG A N 1
ATOM 3018 C CA . ARG A 1 383 ? 22.991 6.974 1.119 1.00 96.56 383 ARG A CA 1
ATOM 3019 C C . ARG A 1 383 ? 22.761 5.474 1.046 1.00 96.56 383 ARG A C 1
ATOM 3021 O O . ARG A 1 383 ? 23.092 4.868 0.035 1.00 96.56 383 ARG A O 1
ATOM 3028 N N . ASN A 1 384 ? 22.191 4.862 2.081 1.00 96.56 384 ASN A N 1
ATOM 3029 C CA . ASN A 1 384 ? 22.023 3.406 2.117 1.00 96.56 384 ASN A CA 1
ATOM 3030 C C . ASN A 1 384 ? 21.138 2.887 0.975 1.00 96.56 384 ASN A C 1
ATOM 3032 O O . ASN A 1 384 ? 21.442 1.849 0.391 1.00 96.56 384 ASN A O 1
ATOM 3036 N N . ASN A 1 385 ? 20.073 3.608 0.628 1.00 97.31 385 ASN A N 1
ATOM 3037 C CA . ASN A 1 385 ? 19.182 3.237 -0.470 1.00 97.31 385 ASN A CA 1
ATOM 3038 C C . ASN A 1 385 ? 19.869 3.429 -1.830 1.00 97.31 385 ASN A C 1
ATOM 3040 O O . ASN A 1 385 ? 19.790 2.546 -2.680 1.00 97.31 385 ASN A O 1
ATOM 3044 N N . ILE A 1 386 ? 20.628 4.516 -1.998 1.00 98.19 386 ILE A N 1
ATOM 3045 C CA . ILE A 1 386 ? 21.443 4.759 -3.199 1.00 98.19 386 ILE A CA 1
ATOM 3046 C C . ILE A 1 386 ? 22.477 3.641 -3.385 1.00 98.19 386 ILE A C 1
ATOM 3048 O O . ILE A 1 386 ? 22.560 3.050 -4.461 1.00 98.19 386 ILE A O 1
ATOM 3052 N N . LEU A 1 387 ? 23.228 3.303 -2.329 1.00 97.56 387 LEU A N 1
ATOM 3053 C CA . LEU A 1 387 ? 24.229 2.232 -2.355 1.00 97.56 387 LEU A CA 1
ATOM 3054 C C . LEU A 1 387 ? 23.607 0.904 -2.794 1.00 97.56 387 LEU A C 1
ATOM 3056 O O . LEU A 1 387 ? 24.202 0.190 -3.595 1.00 97.56 387 LEU A O 1
ATOM 3060 N N . ARG A 1 388 ? 22.404 0.578 -2.306 1.00 97.44 388 ARG A N 1
ATOM 3061 C CA . ARG A 1 388 ? 21.684 -0.642 -2.694 1.00 97.44 388 ARG A CA 1
ATOM 3062 C C . ARG A 1 388 ? 21.334 -0.655 -4.177 1.00 97.44 388 ARG A C 1
ATOM 3064 O O . ARG A 1 388 ? 21.562 -1.679 -4.812 1.00 97.44 388 ARG A O 1
ATOM 3071 N N . VAL A 1 389 ? 20.852 0.458 -4.742 1.00 98.44 389 VAL A N 1
ATOM 3072 C CA . VAL A 1 389 ? 20.566 0.556 -6.187 1.00 98.44 389 VAL A CA 1
ATOM 3073 C C . VAL A 1 389 ? 21.815 0.249 -7.006 1.00 98.44 389 VAL A C 1
ATOM 3075 O O . VAL A 1 389 ? 21.791 -0.655 -7.839 1.00 98.44 389 VAL A O 1
ATOM 3078 N N . TYR A 1 390 ? 22.918 0.950 -6.738 1.00 98.31 390 TYR A N 1
ATOM 3079 C CA . TYR A 1 390 ? 24.160 0.769 -7.490 1.00 98.31 390 TYR A CA 1
ATOM 3080 C C . TYR A 1 390 ? 24.791 -0.607 -7.262 1.00 98.31 390 TYR A C 1
ATOM 3082 O O . TYR A 1 390 ? 25.277 -1.209 -8.212 1.00 98.31 390 TYR A O 1
ATOM 3090 N N . ALA A 1 391 ? 24.763 -1.134 -6.036 1.00 96.94 391 ALA A N 1
ATOM 3091 C CA . ALA A 1 391 ? 25.319 -2.449 -5.733 1.00 96.94 391 ALA A CA 1
ATOM 3092 C C . ALA A 1 391 ? 24.520 -3.584 -6.387 1.00 96.94 391 ALA A C 1
ATOM 3094 O O . ALA A 1 391 ? 25.112 -4.541 -6.879 1.00 96.94 391 ALA A O 1
ATOM 3095 N N . CYS A 1 392 ? 23.187 -3.485 -6.408 1.00 96.88 392 CYS A N 1
ATOM 3096 C CA . CYS A 1 392 ? 22.342 -4.507 -7.017 1.00 96.88 392 CYS A CA 1
ATOM 3097 C C . CYS A 1 392 ? 22.403 -4.435 -8.542 1.00 96.88 392 CYS A C 1
ATOM 3099 O O . CYS A 1 392 ? 22.595 -5.459 -9.189 1.00 96.88 392 CYS A O 1
ATOM 3101 N N . LEU A 1 393 ? 22.252 -3.238 -9.120 1.00 97.62 393 LEU A N 1
ATOM 3102 C CA . LEU A 1 393 ? 22.258 -3.073 -10.569 1.00 97.62 393 LEU A CA 1
ATOM 3103 C C . LEU A 1 393 ? 23.669 -3.168 -11.156 1.00 97.62 393 LEU A C 1
ATOM 3105 O O . LEU A 1 393 ? 23.797 -3.612 -12.283 1.00 97.62 393 LEU A O 1
ATOM 3109 N N . GLY A 1 394 ? 24.739 -2.817 -10.451 1.00 95.25 394 GLY A N 1
ATOM 3110 C CA . GLY A 1 394 ? 26.096 -2.836 -11.009 1.00 95.25 394 GLY A CA 1
ATOM 3111 C C . GLY A 1 394 ? 26.302 -1.857 -12.177 1.00 95.25 394 GLY A C 1
ATOM 3112 O O . GLY A 1 394 ? 25.445 -1.026 -12.482 1.00 95.25 394 GLY A O 1
ATOM 3113 N N . GLU A 1 395 ? 27.466 -1.943 -12.826 1.00 91.88 395 GLU A N 1
ATOM 3114 C CA . GLU A 1 395 ? 27.892 -0.995 -13.873 1.00 91.88 395 GLU A CA 1
ATOM 3115 C C . GLU A 1 395 ? 27.448 -1.396 -15.285 1.00 91.88 395 GLU A C 1
ATOM 3117 O O . GLU A 1 395 ? 27.195 -0.533 -16.126 1.00 91.88 395 GLU A O 1
ATOM 3122 N N . GLU A 1 396 ? 27.340 -2.700 -15.558 1.00 93.62 396 GLU A N 1
ATOM 3123 C CA . GLU A 1 396 ? 26.911 -3.191 -16.865 1.00 93.62 396 GLU A CA 1
ATOM 3124 C C . GLU A 1 396 ? 25.442 -2.847 -17.095 1.00 93.62 396 GLU A C 1
ATOM 3126 O O . GLU A 1 396 ? 24.567 -3.225 -16.301 1.00 93.62 396 GLU A O 1
ATOM 3131 N N . VAL A 1 397 ? 25.159 -2.170 -18.210 1.00 95.12 397 VAL A N 1
ATOM 3132 C CA . VAL A 1 397 ? 23.790 -1.817 -18.564 1.00 95.12 397 VAL A CA 1
ATOM 3133 C C . VAL A 1 397 ? 23.410 -2.293 -19.951 1.00 95.12 397 VAL A C 1
ATOM 3135 O O . VAL A 1 397 ? 23.979 -1.865 -20.951 1.00 95.12 397 VAL A O 1
ATOM 3138 N N . THR A 1 398 ? 22.377 -3.129 -19.975 1.00 96.94 398 THR A N 1
ATOM 3139 C CA . THR A 1 398 ? 21.663 -3.569 -21.172 1.00 96.94 398 THR A CA 1
ATOM 3140 C C . THR A 1 398 ? 20.365 -2.781 -21.336 1.00 96.94 398 THR A C 1
ATOM 3142 O O . THR A 1 398 ? 19.839 -2.231 -20.362 1.00 96.94 398 THR A O 1
ATOM 3145 N N . ASP A 1 399 ? 19.809 -2.765 -22.547 1.00 97.75 399 ASP A N 1
ATOM 3146 C CA . ASP A 1 399 ? 18.565 -2.038 -22.832 1.00 97.75 399 ASP A CA 1
ATOM 3147 C C . ASP A 1 399 ? 17.383 -2.568 -22.002 1.00 97.75 399 ASP A C 1
ATOM 3149 O O . ASP A 1 399 ? 16.619 -1.785 -21.437 1.00 97.75 399 ASP A O 1
ATOM 3153 N N . ILE A 1 400 ? 17.285 -3.894 -21.831 1.00 97.81 400 ILE A N 1
ATOM 3154 C CA . ILE A 1 400 ? 16.256 -4.532 -20.989 1.00 97.81 400 ILE A CA 1
ATOM 3155 C C . ILE A 1 400 ? 16.391 -4.076 -19.534 1.00 97.81 400 ILE A C 1
ATOM 3157 O O . ILE A 1 400 ? 15.408 -3.697 -18.899 1.00 97.81 400 ILE A O 1
ATOM 3161 N N . LYS A 1 401 ? 17.614 -4.083 -18.997 1.00 97.81 401 LYS A N 1
ATOM 3162 C CA . LYS A 1 401 ? 17.880 -3.680 -17.613 1.00 97.81 401 LYS A CA 1
ATOM 3163 C C . LYS A 1 401 ? 17.569 -2.205 -17.394 1.00 97.81 401 LYS A C 1
ATOM 3165 O O . LYS A 1 401 ? 16.982 -1.848 -16.378 1.00 97.81 401 LYS A O 1
ATOM 3170 N N . GLN A 1 402 ? 17.928 -1.359 -18.358 1.00 98.12 402 GLN A N 1
ATOM 3171 C CA . GLN A 1 402 ? 17.600 0.060 -18.331 1.00 98.12 402 GLN A CA 1
ATOM 3172 C C . GLN A 1 402 ? 16.085 0.287 -18.341 1.00 98.12 402 GLN A C 1
ATOM 3174 O O . GLN A 1 402 ? 15.589 1.078 -17.543 1.00 98.12 402 GLN A O 1
ATOM 3179 N N . TRP A 1 403 ? 15.351 -0.416 -19.203 1.00 98.06 403 TRP A N 1
ATOM 3180 C CA . TRP A 1 403 ? 13.894 -0.330 -19.269 1.00 98.06 403 TRP A CA 1
ATOM 3181 C C . TRP A 1 403 ? 13.218 -0.797 -17.976 1.00 98.06 403 TRP A C 1
ATOM 3183 O O . TRP A 1 403 ? 12.360 -0.092 -17.447 1.00 98.06 403 TRP A O 1
ATOM 3193 N N . LEU A 1 404 ? 13.636 -1.927 -17.404 1.00 98.19 404 LEU A N 1
ATOM 3194 C CA . LEU A 1 404 ? 13.078 -2.409 -16.138 1.00 98.19 404 LEU A CA 1
ATOM 3195 C C . LEU A 1 404 ? 13.416 -1.484 -14.956 1.00 98.19 404 LEU A C 1
ATOM 3197 O O . LEU A 1 404 ? 12.557 -1.233 -14.114 1.00 98.19 404 LEU A O 1
ATOM 3201 N N . ALA A 1 405 ? 14.634 -0.934 -14.900 1.00 98.38 405 ALA A N 1
ATOM 3202 C CA . ALA A 1 405 ? 15.012 0.049 -13.883 1.00 98.38 405 ALA A CA 1
ATOM 3203 C C . ALA A 1 405 ? 14.188 1.343 -14.007 1.00 98.38 405 ALA A C 1
ATOM 3205 O O . ALA A 1 405 ? 13.740 1.881 -12.997 1.00 98.38 405 ALA A O 1
ATOM 3206 N N . ALA A 1 406 ? 13.925 1.801 -15.233 1.00 97.94 406 ALA A N 1
ATOM 3207 C CA . ALA A 1 406 ? 13.044 2.932 -15.510 1.00 97.94 406 ALA A CA 1
ATOM 3208 C C . ALA A 1 406 ? 11.588 2.659 -15.092 1.00 97.94 406 ALA A C 1
ATOM 3210 O O . ALA A 1 406 ? 10.936 3.515 -14.497 1.00 97.94 406 ALA A O 1
ATOM 3211 N N . CYS A 1 407 ? 11.097 1.442 -15.332 1.00 96.94 407 CYS A N 1
ATOM 3212 C CA . CYS A 1 407 ? 9.786 0.992 -14.874 1.00 96.94 407 CYS A CA 1
ATOM 3213 C C . CYS A 1 407 ? 9.669 0.986 -13.340 1.00 96.94 407 CYS A C 1
ATOM 3215 O O . CYS A 1 407 ? 8.650 1.414 -12.797 1.00 96.94 407 CYS A O 1
ATOM 3217 N N . LEU A 1 408 ? 10.708 0.516 -12.638 1.00 97.25 408 LEU A N 1
ATOM 3218 C CA . LEU A 1 408 ? 10.759 0.540 -11.175 1.00 97.25 408 LEU A CA 1
ATOM 3219 C C . LEU A 1 408 ? 10.821 1.975 -10.648 1.00 97.25 408 LEU A C 1
ATOM 3221 O O . LEU A 1 408 ? 10.063 2.313 -9.744 1.00 97.25 408 LEU A O 1
ATOM 3225 N N . TRP A 1 409 ? 11.666 2.825 -11.237 1.00 97.81 409 TRP A N 1
ATOM 3226 C CA . TRP A 1 409 ? 11.736 4.248 -10.903 1.00 97.81 409 TRP A CA 1
ATOM 3227 C C . TRP A 1 409 ? 10.364 4.912 -11.041 1.00 97.81 409 TRP A C 1
ATOM 3229 O O . TRP A 1 409 ? 9.900 5.541 -10.091 1.00 97.81 409 TRP A O 1
ATOM 3239 N N . TYR A 1 410 ? 9.670 4.692 -12.164 1.00 95.62 410 TYR A N 1
ATOM 3240 C CA . TYR A 1 410 ? 8.342 5.259 -12.387 1.00 95.62 410 TYR A CA 1
ATOM 3241 C C . TYR A 1 410 ? 7.364 4.829 -11.299 1.00 95.62 410 TYR A C 1
ATOM 3243 O O . TYR A 1 410 ? 6.671 5.670 -10.734 1.00 95.62 410 TYR A O 1
ATOM 3251 N N . ASN A 1 411 ? 7.342 3.538 -10.952 1.00 93.44 411 ASN A N 1
ATOM 3252 C CA . ASN A 1 411 ? 6.451 3.058 -9.903 1.00 93.44 411 ASN A CA 1
ATOM 3253 C C . ASN A 1 411 ? 6.801 3.660 -8.527 1.00 93.44 411 ASN A C 1
ATOM 3255 O O . ASN A 1 411 ? 5.917 4.098 -7.802 1.00 93.44 411 ASN A O 1
ATOM 3259 N N . LEU A 1 412 ? 8.080 3.771 -8.162 1.00 94.94 412 LEU A N 1
ATOM 3260 C CA . LEU A 1 412 ? 8.459 4.389 -6.884 1.00 94.94 412 LEU A CA 1
ATOM 3261 C C . LEU A 1 412 ? 8.113 5.884 -6.818 1.00 94.94 412 LEU A C 1
ATOM 3263 O O . LEU A 1 412 ? 7.797 6.387 -5.739 1.00 94.94 412 LEU A O 1
ATOM 3267 N N . VAL A 1 413 ? 8.161 6.593 -7.947 1.00 94.38 413 VAL A N 1
ATOM 3268 C CA . VAL A 1 413 ? 7.913 8.038 -8.002 1.00 94.38 413 VAL A CA 1
ATOM 3269 C C . VAL A 1 413 ? 6.425 8.365 -8.138 1.00 94.38 413 VAL A C 1
ATOM 3271 O O . VAL A 1 413 ? 5.911 9.157 -7.353 1.00 94.38 413 VAL A O 1
ATOM 3274 N N . HIS A 1 414 ? 5.727 7.750 -9.093 1.00 91.38 414 HIS A N 1
ATOM 3275 C CA . HIS A 1 414 ? 4.399 8.175 -9.556 1.00 91.38 414 HIS A CA 1
ATOM 3276 C C . HIS A 1 414 ? 3.224 7.359 -8.998 1.00 91.38 414 HIS A C 1
ATOM 3278 O O . HIS A 1 414 ? 2.069 7.681 -9.268 1.00 91.38 414 HIS A O 1
ATOM 3284 N N . ASN A 1 415 ? 3.476 6.316 -8.207 1.00 88.12 415 ASN A N 1
ATOM 3285 C CA . ASN A 1 415 ? 2.406 5.510 -7.621 1.00 88.12 415 ASN A CA 1
ATOM 3286 C C . ASN A 1 415 ? 1.558 6.327 -6.632 1.00 88.12 415 ASN A C 1
ATOM 3288 O O . ASN A 1 415 ? 2.055 6.786 -5.608 1.00 88.12 415 ASN A O 1
ATOM 3292 N N . GLN A 1 416 ? 0.263 6.479 -6.909 1.00 82.88 416 GLN A N 1
ATOM 3293 C CA . GLN A 1 416 ? -0.612 7.368 -6.134 1.00 82.88 416 GLN A CA 1
ATOM 3294 C C . GLN A 1 416 ? -0.935 6.853 -4.720 1.00 82.88 416 GLN A C 1
ATOM 3296 O O . GLN A 1 416 ? -1.266 7.644 -3.839 1.00 82.88 416 GLN A O 1
ATOM 3301 N N . GLN A 1 417 ? -0.814 5.544 -4.473 1.00 75.31 417 GLN A N 1
ATOM 3302 C CA . GLN A 1 417 ? -1.168 4.938 -3.181 1.00 75.31 417 GLN A CA 1
ATOM 3303 C C . GLN A 1 417 ? -0.039 4.973 -2.144 1.00 75.31 417 GLN A C 1
ATOM 3305 O O . GLN A 1 417 ? -0.273 4.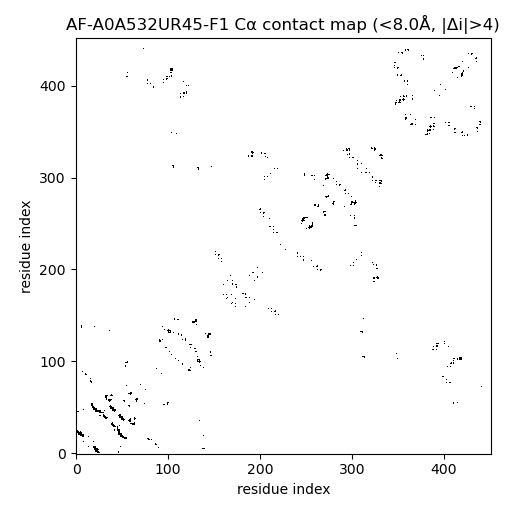748 -0.959 1.00 75.31 417 GLN A O 1
ATOM 3310 N N . GLY A 1 418 ? 1.193 5.266 -2.556 1.00 80.00 418 GLY A N 1
ATOM 3311 C CA . GLY A 1 418 ? 2.312 5.350 -1.613 1.00 80.00 418 GLY A CA 1
ATOM 3312 C C . GLY A 1 418 ? 3.650 5.733 -2.221 1.00 80.00 418 GLY A C 1
ATOM 3313 O O . GLY A 1 418 ? 4.661 5.636 -1.541 1.00 80.00 418 GLY A O 1
ATOM 3314 N N . GLY A 1 419 ? 3.684 6.105 -3.498 1.00 89.44 419 GLY A N 1
ATOM 3315 C CA . GLY A 1 419 ? 4.894 6.552 -4.166 1.00 89.44 419 GLY A CA 1
ATOM 3316 C C . GLY A 1 419 ? 5.315 7.932 -3.683 1.00 89.44 419 GLY A C 1
ATOM 3317 O O . GLY A 1 419 ? 4.619 8.609 -2.922 1.00 89.44 419 GLY A O 1
ATOM 3318 N N . LEU A 1 420 ? 6.474 8.374 -4.160 1.00 93.00 420 LEU A N 1
ATOM 3319 C CA . LEU A 1 420 ? 7.089 9.625 -3.733 1.00 93.00 420 LEU A CA 1
ATOM 3320 C C . LEU A 1 420 ? 6.197 10.849 -4.009 1.00 93.00 420 LEU A C 1
ATOM 3322 O O . LEU A 1 420 ? 6.244 11.807 -3.241 1.00 93.00 420 LEU A O 1
ATOM 3326 N N . ILE A 1 421 ? 5.320 10.783 -5.019 1.00 91.31 421 ILE A N 1
ATOM 3327 C CA . ILE A 1 421 ? 4.300 11.799 -5.331 1.00 91.31 421 ILE A CA 1
ATOM 3328 C C . ILE A 1 421 ? 3.395 12.148 -4.135 1.00 91.31 421 ILE A C 1
ATOM 3330 O O . ILE A 1 421 ? 2.939 13.283 -4.020 1.00 91.31 421 ILE A O 1
ATOM 3334 N N . SER A 1 422 ? 3.208 11.226 -3.185 1.00 89.44 422 SER A N 1
ATOM 3335 C CA . SER A 1 422 ? 2.425 11.441 -1.957 1.00 89.44 422 SER A CA 1
ATOM 3336 C C . SER A 1 422 ? 3.221 12.130 -0.827 1.00 89.44 422 SER A C 1
ATOM 3338 O O . SER A 1 422 ? 2.695 12.367 0.271 1.00 89.44 422 SER A O 1
ATOM 3340 N N . HIS A 1 423 ? 4.492 12.471 -1.079 1.00 92.31 423 HIS A N 1
ATOM 3341 C CA . HIS A 1 423 ? 5.428 13.136 -0.164 1.00 92.31 423 HIS A CA 1
ATOM 3342 C C . HIS A 1 423 ? 5.878 14.504 -0.711 1.00 92.31 423 HIS A C 1
ATOM 3344 O O . HIS A 1 423 ? 7.070 14.816 -0.760 1.00 92.31 423 HIS A O 1
ATOM 3350 N N . THR A 1 424 ? 4.917 15.342 -1.100 1.00 92.19 424 THR A N 1
ATOM 3351 C CA . THR A 1 424 ? 5.136 16.668 -1.708 1.00 92.19 424 THR A CA 1
ATOM 3352 C C . THR A 1 424 ? 6.100 17.557 -0.921 1.00 92.19 424 THR A C 1
ATOM 3354 O O . THR A 1 424 ? 7.011 18.132 -1.508 1.00 92.19 424 THR A O 1
ATOM 3357 N N . ASP A 1 425 ? 5.967 17.614 0.407 1.00 92.44 425 ASP A N 1
ATOM 3358 C CA . ASP A 1 425 ? 6.811 18.459 1.269 1.00 92.44 425 ASP A CA 1
ATOM 3359 C C . ASP A 1 425 ? 8.277 18.011 1.279 1.00 92.44 425 ASP A C 1
ATOM 3361 O O . ASP A 1 425 ? 9.192 18.811 1.472 1.00 92.44 425 ASP A O 1
ATOM 3365 N N . LEU A 1 426 ? 8.511 16.707 1.110 1.00 94.19 426 LEU A N 1
ATOM 3366 C CA . LEU A 1 426 ? 9.852 16.155 0.981 1.00 94.19 426 LEU A CA 1
ATOM 3367 C C . LEU A 1 426 ? 10.435 16.517 -0.387 1.00 94.19 426 LEU A C 1
ATOM 3369 O O . LEU A 1 426 ? 11.525 17.076 -0.441 1.00 94.19 426 LEU A O 1
ATOM 3373 N N . ILE A 1 427 ? 9.689 16.257 -1.468 1.00 94.06 427 ILE A N 1
ATOM 3374 C CA . ILE A 1 427 ? 10.119 16.572 -2.839 1.00 94.06 427 ILE A CA 1
ATOM 3375 C C . ILE A 1 427 ? 10.462 18.057 -2.969 1.00 94.06 427 ILE A C 1
ATOM 3377 O O . ILE A 1 427 ? 11.530 18.392 -3.478 1.00 94.06 427 ILE A O 1
ATOM 3381 N N . GLN A 1 428 ? 9.579 18.942 -2.499 1.00 94.06 428 GLN A N 1
ATOM 3382 C CA . GLN A 1 428 ? 9.776 20.383 -2.620 1.00 94.06 428 GLN A CA 1
ATOM 3383 C C . GLN A 1 428 ? 11.021 20.838 -1.856 1.00 94.06 428 GLN A C 1
ATOM 3385 O O . GLN A 1 428 ? 11.855 21.538 -2.417 1.00 94.06 428 GLN A O 1
ATOM 3390 N N . ARG A 1 429 ? 11.209 20.362 -0.621 1.00 94.00 429 ARG A N 1
ATOM 3391 C CA . ARG A 1 429 ? 12.398 20.682 0.179 1.00 94.00 429 ARG A CA 1
ATOM 3392 C C . ARG A 1 429 ? 13.693 20.237 -0.494 1.00 94.00 429 ARG A C 1
ATOM 3394 O O . ARG A 1 429 ? 14.661 20.986 -0.494 1.00 94.00 429 ARG A O 1
ATOM 3401 N N . CYS A 1 430 ? 13.728 19.031 -1.062 1.00 93.44 430 CYS A N 1
ATOM 3402 C CA . CYS A 1 430 ? 14.903 18.550 -1.790 1.00 93.44 430 CYS A CA 1
ATOM 3403 C C . CYS A 1 430 ? 15.160 19.387 -3.050 1.00 93.44 430 CYS A C 1
ATOM 3405 O O . CYS A 1 430 ? 16.303 19.748 -3.326 1.00 93.44 430 CYS A O 1
ATOM 3407 N N . LYS A 1 431 ? 14.094 19.761 -3.768 1.00 93.31 431 LYS A N 1
ATOM 3408 C CA . LYS A 1 431 ? 14.170 20.631 -4.946 1.00 93.31 431 LYS A CA 1
ATOM 3409 C C . LYS A 1 431 ? 14.712 22.020 -4.604 1.00 93.31 431 LYS A C 1
ATOM 3411 O O . LYS A 1 431 ? 15.545 22.529 -5.347 1.00 93.31 431 LYS A O 1
ATOM 3416 N N . ASP A 1 432 ? 14.302 22.601 -3.479 1.00 93.38 432 ASP A N 1
ATOM 3417 C CA . ASP A 1 432 ? 14.807 23.894 -2.992 1.00 93.38 432 ASP A CA 1
ATOM 3418 C C . ASP A 1 432 ? 16.310 23.845 -2.660 1.00 93.38 432 ASP A C 1
ATOM 3420 O O . ASP A 1 432 ? 16.993 24.867 -2.688 1.00 93.38 432 ASP A O 1
ATOM 3424 N N . GLN A 1 433 ? 16.844 22.648 -2.404 1.00 91.50 433 GLN A N 1
ATOM 3425 C CA . GLN A 1 433 ? 18.274 22.386 -2.223 1.00 91.50 433 GLN A CA 1
ATOM 3426 C C . GLN A 1 433 ? 18.989 21.986 -3.524 1.00 91.50 433 GLN A C 1
ATOM 3428 O O . GLN A 1 433 ? 20.144 21.570 -3.490 1.00 91.50 433 GLN A O 1
ATOM 3433 N N . GLY A 1 434 ? 18.318 22.099 -4.674 1.00 91.62 434 GLY A N 1
ATOM 3434 C CA . GLY A 1 434 ? 18.876 21.773 -5.985 1.00 91.62 434 GLY A CA 1
ATOM 3435 C C . GLY A 1 434 ? 18.917 20.279 -6.313 1.00 91.62 434 GLY A C 1
ATOM 3436 O O . GLY A 1 434 ? 19.513 19.908 -7.319 1.00 91.62 434 GLY A O 1
ATOM 3437 N N . ILE A 1 435 ? 18.286 19.415 -5.511 1.00 93.06 435 ILE A N 1
ATOM 3438 C CA . ILE A 1 435 ? 18.270 17.966 -5.745 1.00 93.06 435 ILE A CA 1
ATOM 3439 C C . ILE A 1 435 ? 16.915 17.556 -6.311 1.00 93.06 435 ILE A C 1
ATOM 3441 O O . ILE A 1 435 ? 15.881 17.682 -5.652 1.00 93.06 435 ILE A O 1
ATOM 3445 N N . THR A 1 436 ? 16.919 17.011 -7.528 1.00 93.00 436 THR A N 1
ATOM 3446 C CA . THR A 1 436 ? 15.697 16.545 -8.194 1.00 93.00 436 THR A CA 1
ATOM 3447 C C . THR A 1 436 ? 15.791 15.073 -8.600 1.00 93.00 436 THR A C 1
ATOM 3449 O O . THR A 1 436 ? 16.855 14.561 -8.948 1.00 93.00 436 THR A O 1
ATOM 3452 N N . ILE A 1 437 ? 14.647 14.393 -8.555 1.00 91.25 437 ILE A N 1
ATOM 3453 C CA . ILE A 1 437 ? 14.474 12.961 -8.857 1.00 91.25 437 ILE A CA 1
ATOM 3454 C C . ILE A 1 437 ? 13.939 12.710 -10.278 1.00 91.25 437 ILE A C 1
ATOM 3456 O O . ILE A 1 437 ? 13.457 11.614 -10.541 1.00 91.25 437 ILE A O 1
ATOM 3460 N N . HIS A 1 438 ? 13.969 13.729 -11.149 1.00 91.81 438 HIS A N 1
ATOM 3461 C CA . HIS A 1 438 ? 13.420 13.696 -12.513 1.00 91.81 438 HIS A CA 1
ATOM 3462 C C . HIS A 1 438 ? 14.445 14.049 -13.602 1.00 91.81 438 HIS A C 1
ATOM 3464 O O . HIS A 1 438 ? 14.083 14.113 -14.778 1.00 91.81 438 HIS A O 1
ATOM 3470 N N . GLU A 1 439 ? 15.720 14.243 -13.250 1.00 90.88 439 GLU A N 1
ATOM 3471 C CA . GLU A 1 439 ? 16.755 14.663 -14.206 1.00 90.88 439 GLU A CA 1
ATOM 3472 C C . GLU A 1 439 ? 16.911 13.677 -15.357 1.00 90.88 439 GLU A C 1
ATOM 3474 O O . GLU A 1 439 ? 17.125 14.090 -16.500 1.00 90.88 439 GLU A O 1
ATOM 3479 N N . TRP A 1 440 ? 16.751 12.377 -15.087 1.00 93.06 440 TRP A N 1
ATOM 3480 C CA . TRP A 1 440 ? 16.747 11.378 -16.141 1.00 93.06 440 TRP A CA 1
ATOM 3481 C C . TRP A 1 440 ? 15.661 11.665 -17.173 1.00 93.06 440 TRP A C 1
ATOM 3483 O O . TRP A 1 440 ? 15.969 11.770 -18.363 1.00 93.06 440 TRP A O 1
ATOM 3493 N N . MET A 1 441 ? 14.414 11.828 -16.736 1.00 90.44 441 MET A N 1
ATOM 3494 C CA . MET A 1 441 ? 13.291 12.032 -17.645 1.00 90.44 441 MET A CA 1
ATOM 3495 C C . MET A 1 441 ? 13.378 13.392 -18.353 1.00 90.44 441 MET A C 1
ATOM 3497 O O . MET A 1 441 ? 13.202 13.470 -19.571 1.00 90.44 441 MET A O 1
ATOM 3501 N N . ASP A 1 442 ? 13.762 14.448 -17.636 1.00 89.69 442 ASP A N 1
ATOM 3502 C CA . ASP A 1 442 ? 13.951 15.787 -18.201 1.00 89.69 442 ASP A CA 1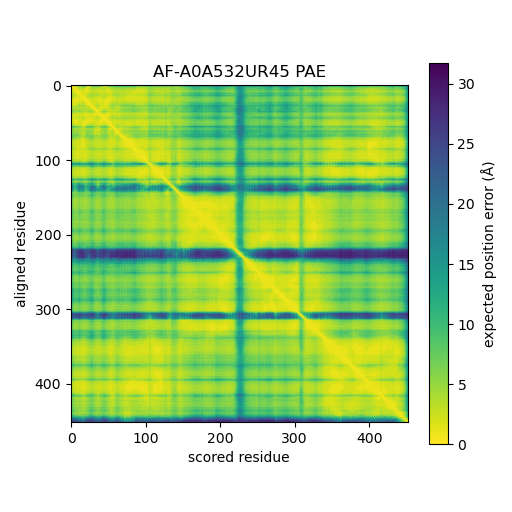
ATOM 3503 C C . ASP A 1 442 ? 15.035 15.792 -19.291 1.00 89.69 442 ASP A C 1
ATOM 3505 O O . ASP A 1 442 ? 14.846 16.370 -20.367 1.00 89.69 442 ASP A O 1
ATOM 3509 N N . SER A 1 443 ? 16.137 15.062 -19.082 1.00 86.69 443 SER A N 1
ATOM 3510 C CA . SER A 1 443 ? 17.209 14.938 -20.078 1.00 86.69 443 SER A CA 1
ATOM 3511 C C . SER A 1 443 ? 16.763 14.246 -21.372 1.00 86.69 443 SER A C 1
ATOM 3513 O O . SER A 1 443 ? 17.332 14.497 -22.437 1.00 86.69 443 SER A O 1
ATOM 3515 N N . ARG A 1 444 ? 15.758 13.362 -21.312 1.00 84.06 444 ARG A N 1
ATOM 3516 C CA . ARG A 1 444 ? 15.213 12.679 -22.497 1.00 84.06 444 ARG A CA 1
ATOM 3517 C C . ARG A 1 444 ? 14.271 13.588 -23.270 1.00 84.06 444 ARG A C 1
ATOM 3519 O O . ARG A 1 444 ? 14.362 13.607 -24.494 1.00 84.06 444 ARG A O 1
ATOM 3526 N N . ARG A 1 445 ? 13.453 14.382 -22.572 1.00 80.44 445 ARG A N 1
ATOM 3527 C CA . ARG A 1 445 ? 12.565 15.379 -23.192 1.00 80.44 445 ARG A CA 1
ATOM 3528 C C . ARG A 1 445 ? 13.368 16.423 -23.967 1.00 80.44 445 ARG A C 1
ATOM 3530 O O . ARG A 1 445 ? 13.086 16.674 -25.131 1.00 80.44 445 ARG A O 1
ATOM 3537 N N . GLN A 1 446 ? 14.456 16.929 -23.383 1.00 76.38 446 GLN A N 1
ATOM 3538 C CA . GLN A 1 446 ? 15.346 17.892 -24.051 1.00 76.38 446 GLN A CA 1
ATOM 3539 C C . GLN A 1 446 ? 16.017 17.349 -25.325 1.00 76.38 446 GLN A C 1
ATOM 3541 O O . GLN A 1 446 ? 16.398 18.128 -26.193 1.00 76.38 446 GLN A O 1
ATOM 3546 N N . ARG A 1 447 ? 16.187 16.026 -25.453 1.00 71.50 447 ARG A N 1
ATOM 3547 C CA . ARG A 1 447 ? 16.747 15.394 -26.663 1.00 71.50 447 ARG A CA 1
ATOM 3548 C C . ARG A 1 447 ? 15.710 15.175 -27.765 1.00 71.50 447 ARG A C 1
ATOM 3550 O O . ARG A 1 447 ? 16.106 14.909 -28.895 1.00 71.50 447 ARG A O 1
ATOM 3557 N N . GLN A 1 448 ? 14.420 15.234 -27.436 1.00 59.53 448 GLN A N 1
ATOM 3558 C CA . GLN A 1 448 ? 13.318 15.076 -28.388 1.00 59.53 448 GLN A CA 1
ATOM 3559 C C . GLN A 1 448 ? 12.895 16.412 -29.017 1.00 59.53 448 GLN A C 1
ATOM 3561 O O . GLN A 1 448 ? 12.312 16.408 -30.098 1.00 59.53 448 GLN A O 1
ATOM 3566 N N . THR A 1 449 ? 13.235 17.547 -28.402 1.00 54.03 449 THR A N 1
ATOM 3567 C CA . THR A 1 449 ? 13.056 18.872 -29.008 1.00 54.03 449 THR A CA 1
ATOM 3568 C C . THR A 1 449 ? 14.135 19.104 -30.077 1.00 54.03 449 THR A C 1
ATOM 3570 O O . THR A 1 449 ? 15.325 19.027 -29.750 1.00 54.03 449 THR A O 1
ATOM 3573 N N . PRO A 1 450 ? 13.782 19.386 -31.347 1.00 47.19 450 PRO A N 1
ATOM 3574 C CA . PRO A 1 450 ? 14.765 19.781 -32.351 1.00 47.19 450 PRO A CA 1
ATOM 3575 C C . PRO A 1 450 ? 15.528 21.010 -31.852 1.00 47.19 450 PRO A C 1
ATOM 3577 O O . PRO A 1 450 ? 14.914 21.960 -31.368 1.00 47.19 450 PRO A O 1
ATOM 3580 N N . ARG A 1 451 ? 16.861 20.999 -31.948 1.00 46.81 451 ARG A N 1
ATOM 3581 C CA . ARG A 1 451 ? 17.630 22.240 -31.804 1.00 46.81 451 ARG A CA 1
ATOM 3582 C C . ARG A 1 451 ? 17.277 23.118 -33.002 1.00 46.81 451 ARG A C 1
ATOM 3584 O O . ARG A 1 451 ? 17.519 22.684 -34.128 1.00 46.81 451 ARG A O 1
ATOM 3591 N N . GLU A 1 452 ? 16.659 24.267 -32.735 1.00 40.94 452 GLU A N 1
ATOM 3592 C CA . GLU A 1 452 ? 16.399 25.316 -33.731 1.00 40.94 452 GLU A CA 1
ATOM 3593 C C . GLU A 1 452 ? 17.682 25.790 -34.422 1.00 40.94 452 GLU A C 1
ATOM 3595 O O . GLU A 1 452 ? 18.740 25.858 -33.743 1.00 40.94 452 GLU A O 1
#